Protein AF-A0A955PDB7-F1 (afdb_monomer)

pLDDT: mean 74.62, std 19.42, range [35.19, 98.31]

Secondary structure (DSSP, 8-state):
--EEEEE-GGGS--GGG-SEEEE-S-EETTTTEEHHHHHHHHHHT--STTHHHHHHHHHTT-TT-SEEEEEEEESPPPSS--SSTTTT-TTSTTTTTSPPPPPHHHHH---STTHHHHHHHHHHHHHHHHHHHHHHHHHHHHHHHHHHHS--GGG-HHHHHHHHHSS----HHHHHHHHHHHHHHHHHHHHHHHHHHHHHHHHTTEEEEEEES-SSPPTT-EEEEEEEEEE-SSS-EEEEEEEEE--TT-EEEEEEE--EEE-TT-EEEEEEEEE--TTPPPPPPHHHHTT-SS-TT--SEEEEEEEEETTEEEEEEEEE------SEEEEEESSEEEEETT---EEEEEEEEEESS--SS-EEEEEE-TTS--EEEEE---S-SEEEEEEEEEPPTT--SEEEEEEEEEEETTEEEEEEEEEEEE---PPTT--EEEE--SS-HHHHHHHHTT--EEE--HHHHHHS-GGG-SEEEE-TTHHHH-HHHHHHHHHHHHHHHTT-EEEE----HHHHHS-SS-SSSSS-----

Foldseek 3Di:
DWDKDWDDPVPPDDPVPFLAKAQQLDAPVVVRHTNVVVVLVVLVPDPDPPSVVVSVVVPVPPPPDRIITIHTPDDDDPPDRDPHPCPPVCDDPVNPPPDDDDHPCNVPPPDDPCPVVCVVVVVVVCVVCVVVLVVVLVVLLVVLVVLVPPDVPLPPPDPPVCVPPVDDDDDPVVVVVSVVVSVVVVVVSVVSNQVSQQVNCVSQVKDKDKDWPAQAAAAFDKTKIKIKIFGQHQAKKWWDDKDKAADPQKDKDWPDWDTTIAHHRGMTMTMMIITHHNPDDAADPPVVCVPDPDDNDDFRIKMKIWMDRPPRTHMHIYGHHGGHDHQKAWEKPPQEAEAELPDQDWDKIKIKMFGPDQDPAWKWKWKDFFPDDIDIDTRGRDPDRMDIDIDIHGRDPPDDFAKTKIKIWIDDPNDIHIGIHIYGHDNDDDDPPAEEEEADADDCPVVRNCVNHVHHYDYQDLCCLQPNDPLPHQEYEYDAQSLVRDPSNLVSLVVVLVCVVVPHHYHYDDDDQCSQPVRVVGSDNDPDGDDD

Sequence (532 aa):
ERLFQRRRHHEGVPVEEYDVQVPVGLMEMIRGFSYQEIAGEALLRHRSQGAKGIWQWINARRSQSPYNYFYLTVGDPPLGPFEDLFDGMDNCWWTREGRKPFSHEGLINEHPSNEDKRRTGLSKALQALRPDLNKVEEALVDAMQAVQALPAEVDRPANWMQSATGEVVDSSEARERYQIEVIDRMQALGREEKQIQRLLSQMWGIDARVIPSEKSPFPGQEFEIEIQLTNRGSDPVSVTEYRLELPKGWDTAPRSMEIGEIASLGSARAAFWVQVATDETLTLPETDELYRSSTPWQPNVHAVAYLKKGETPGLAEMEDRLEISPAWEVWISPEETLVPLHSTEQVDLSIETRRHREVDSPSPLEVTLPESDPLDTMIQPSRARRTSTSVDWKIPDSADPGEYHVVAKLESGGRTYEATSTITLADVKVAEGLNVGVVQSYDDTLPKALDRLGVSYSLLNESDVRSGDLSGYDTILIDIRAYLERQDLVESNGRFLKYCSEGGHLVVFYHKTFEWNDQDPPLAPLPLLLSR

Nearest PDB structures (foldseek):
  7sqc-assembly1_T2  TM=3.010E-01  e=1.396E-08  Chlamydomonas reinhardtii
  3zy7-assembly1_B  TM=7.484E-01  e=2.309E-03  Mus musculus
  3mnm-assembly1_A  TM=7.528E-01  e=3.864E-03  Saccharomyces cerevisiae
  4bcx-assembly1_A  TM=7.016E-01  e=2.741E-03  Homo sapiens
  6nps-assembly1_A  TM=2.322E-01  e=9.116E-03  Amphibacillus xylanus NBRC 15112

Structure (mmCIF, N/CA/C/O backbone):
data_AF-A0A955PDB7-F1
#
_entry.id   AF-A0A955PDB7-F1
#
loop_
_atom_site.group_PDB
_atom_site.id
_atom_site.type_symbol
_atom_site.label_atom_id
_atom_site.label_alt_id
_atom_site.label_comp_id
_atom_site.label_asym_id
_atom_site.label_entity_id
_atom_site.label_seq_id
_atom_site.pdbx_PDB_ins_code
_atom_site.Cartn_x
_atom_site.Cartn_y
_atom_site.Cartn_z
_atom_site.occupancy
_atom_site.B_iso_or_equiv
_atom_site.auth_seq_id
_atom_site.auth_comp_id
_atom_site.auth_asym_id
_atom_site.auth_atom_id
_atom_site.pdbx_PDB_model_num
ATOM 1 N N . GLU A 1 1 ? -31.968 -4.228 -34.736 1.00 59.91 1 GLU A N 1
ATOM 2 C CA . GLU A 1 1 ? -30.678 -4.019 -34.046 1.00 59.91 1 GLU A CA 1
ATOM 3 C C . GLU A 1 1 ? -30.772 -4.671 -32.684 1.00 59.91 1 GLU A C 1
ATOM 5 O O . GLU A 1 1 ? -31.848 -4.619 -32.096 1.00 59.91 1 GLU A O 1
ATOM 10 N N . ARG A 1 2 ? -29.704 -5.329 -32.228 1.00 68.12 2 ARG A N 1
ATOM 11 C CA . ARG A 1 2 ? -29.647 -5.875 -30.873 1.00 68.12 2 ARG A CA 1
ATOM 12 C C . ARG A 1 2 ? -28.788 -4.970 -30.009 1.00 68.12 2 ARG A C 1
ATOM 14 O O . ARG A 1 2 ? -27.700 -4.588 -30.436 1.00 68.12 2 ARG A O 1
ATOM 21 N N . LEU A 1 3 ? -29.275 -4.633 -28.822 1.00 67.50 3 LEU A N 1
ATOM 22 C CA . LEU A 1 3 ? -28.495 -3.920 -27.818 1.00 67.50 3 LEU A CA 1
ATOM 23 C C . LEU A 1 3 ? -28.281 -4.847 -26.638 1.00 67.50 3 LEU A C 1
ATOM 25 O O . LEU A 1 3 ? -29.228 -5.417 -26.105 1.00 67.50 3 LEU A O 1
ATOM 29 N N . PHE A 1 4 ? -27.021 -4.972 -26.248 1.00 71.44 4 PHE A N 1
ATOM 30 C CA . PHE A 1 4 ? -26.623 -5.684 -25.050 1.00 71.44 4 PHE A CA 1
ATOM 31 C C . PHE A 1 4 ? -26.133 -4.676 -24.028 1.00 71.44 4 PHE A C 1
ATOM 33 O O . PHE A 1 4 ? -25.375 -3.758 -24.357 1.00 71.44 4 PHE A O 1
ATOM 40 N N . GLN A 1 5 ? -26.537 -4.860 -22.780 1.00 73.81 5 GLN A N 1
ATOM 41 C CA . GLN A 1 5 ? -26.000 -4.093 -21.673 1.00 73.81 5 GLN A CA 1
ATOM 42 C C . GLN A 1 5 ? -25.092 -4.991 -20.836 1.00 73.81 5 GLN A C 1
ATOM 44 O O . GLN A 1 5 ? -25.423 -6.121 -20.487 1.00 73.81 5 GLN A O 1
ATOM 49 N N . ARG A 1 6 ? -23.892 -4.486 -20.550 1.00 65.00 6 ARG A N 1
ATOM 50 C CA . ARG A 1 6 ? -22.900 -5.177 -19.725 1.00 65.00 6 ARG A CA 1
ATOM 51 C C . ARG A 1 6 ? -23.221 -4.962 -18.246 1.00 65.00 6 ARG A C 1
ATOM 53 O O . ARG A 1 6 ? -23.403 -3.815 -17.834 1.00 65.00 6 ARG A O 1
ATOM 60 N N . ARG A 1 7 ? -23.198 -6.029 -17.445 1.00 62.00 7 ARG A N 1
ATOM 61 C CA . ARG A 1 7 ? -23.301 -5.989 -15.972 1.00 62.00 7 ARG A CA 1
ATOM 62 C C . ARG A 1 7 ? -22.059 -6.587 -15.323 1.00 62.00 7 ARG A C 1
ATOM 64 O O . ARG A 1 7 ? -21.291 -7.306 -15.962 1.00 62.00 7 ARG A O 1
ATOM 71 N N . ARG A 1 8 ? -21.822 -6.237 -14.058 1.00 55.09 8 ARG A N 1
ATOM 72 C CA . ARG A 1 8 ? -20.720 -6.791 -13.264 1.00 55.09 8 ARG A CA 1
ATOM 73 C C . ARG A 1 8 ? -21.247 -7.963 -12.436 1.00 55.09 8 ARG A C 1
ATOM 75 O O . ARG A 1 8 ? -22.258 -7.819 -11.765 1.00 55.09 8 ARG A O 1
ATOM 82 N N . HIS A 1 9 ? -20.531 -9.085 -12.439 1.00 49.97 9 HIS A N 1
ATOM 83 C CA . HIS A 1 9 ? -20.916 -10.301 -11.707 1.00 49.97 9 HIS A CA 1
ATOM 84 C C . HIS A 1 9 ? -21.008 -10.115 -10.179 1.00 49.97 9 HIS A C 1
ATOM 86 O O . HIS A 1 9 ? -21.730 -10.833 -9.504 1.00 49.97 9 HIS A O 1
ATOM 92 N N . HIS A 1 10 ? -20.316 -9.123 -9.605 1.00 52.16 10 HIS A N 1
ATOM 93 C CA . HIS A 1 10 ? -20.381 -8.828 -8.164 1.00 52.16 10 HIS A CA 1
ATOM 94 C C . HIS A 1 10 ? -21.648 -8.067 -7.730 1.00 52.16 10 HIS A C 1
ATOM 96 O O . HIS A 1 10 ? -21.706 -7.572 -6.610 1.00 52.16 10 HIS A O 1
ATOM 102 N N . GLU A 1 11 ? -22.657 -7.944 -8.596 1.00 49.00 11 GLU A N 1
ATOM 103 C CA . GLU A 1 11 ? -23.940 -7.301 -8.275 1.00 49.00 11 GLU A CA 1
ATOM 104 C C . GLU A 1 11 ? -24.993 -8.281 -7.712 1.00 49.00 11 GLU A C 1
ATOM 106 O O . GLU A 1 11 ? -26.154 -7.904 -7.580 1.00 49.00 11 GLU A O 1
ATOM 111 N N . GLY A 1 12 ? -24.601 -9.512 -7.345 1.00 51.25 12 GLY A N 1
ATOM 112 C CA . GLY A 1 12 ? -25.467 -10.474 -6.644 1.00 51.25 12 GLY A CA 1
ATOM 113 C C . GLY A 1 12 ? -26.469 -11.221 -7.531 1.00 51.25 12 GLY A C 1
ATOM 114 O O . GLY A 1 12 ? -27.442 -11.762 -7.019 1.00 51.25 12 GLY A O 1
ATOM 115 N N . VAL A 1 13 ? -26.244 -11.242 -8.847 1.00 55.34 13 VAL A N 1
ATOM 116 C CA . VAL A 1 13 ? -27.095 -11.934 -9.826 1.00 55.34 13 VAL A CA 1
ATOM 117 C C . VAL A 1 13 ? -26.472 -13.300 -10.162 1.00 55.34 13 VAL A C 1
ATOM 119 O O . VAL A 1 13 ? -25.281 -13.328 -10.489 1.00 55.34 13 VAL A O 1
ATOM 122 N N . PRO A 1 14 ? -27.223 -14.416 -10.081 1.00 63.62 14 PRO A N 1
ATOM 123 C CA . PRO A 1 14 ? -26.742 -15.739 -10.476 1.00 63.62 14 PRO A CA 1
ATOM 124 C C . PRO A 1 14 ? -26.237 -15.774 -11.924 1.00 63.62 14 PRO A C 1
ATOM 126 O O . PRO A 1 14 ? -26.763 -15.096 -12.807 1.00 63.62 14 PRO A O 1
ATOM 129 N N . VAL A 1 15 ? -25.209 -16.585 -12.179 1.00 59.31 15 VAL A N 1
ATOM 130 C CA . VAL A 1 15 ? -24.541 -16.719 -13.488 1.00 59.31 15 VAL A CA 1
ATOM 131 C C . VAL A 1 15 ? -25.524 -17.119 -14.596 1.00 59.31 15 VAL A C 1
ATOM 133 O O . VAL A 1 15 ? -25.353 -16.738 -15.755 1.00 59.31 15 VAL A O 1
ATOM 136 N N . GLU A 1 16 ? -26.556 -17.873 -14.227 1.00 65.75 16 GLU A N 1
ATOM 137 C CA . GLU A 1 16 ? -27.595 -18.423 -15.093 1.00 65.75 16 GLU A CA 1
ATOM 138 C C . GLU A 1 16 ? -28.585 -17.365 -15.608 1.00 65.75 16 GLU A C 1
ATOM 140 O O . GLU A 1 16 ? -29.335 -17.644 -16.540 1.00 65.75 16 GLU A O 1
ATOM 145 N N . GLU A 1 17 ? -28.592 -16.159 -15.031 1.00 67.31 17 GLU A N 1
ATOM 146 C CA . GLU A 1 17 ? -29.481 -15.061 -15.439 1.00 67.31 17 GLU A CA 1
ATOM 147 C C . GLU A 1 17 ? -28.880 -14.154 -16.531 1.00 67.31 17 GLU A C 1
ATOM 149 O O . GLU A 1 17 ? -29.531 -13.209 -16.982 1.00 67.31 17 GLU A O 1
ATOM 154 N N . TYR A 1 18 ? -27.648 -14.414 -16.979 1.00 75.00 18 TYR A N 1
ATOM 155 C CA . TYR A 1 18 ? -27.013 -13.662 -18.065 1.00 75.00 18 TYR A CA 1
ATOM 156 C C . TYR A 1 18 ? -27.187 -14.354 -19.421 1.00 75.00 18 TYR A C 1
ATOM 158 O O . TYR A 1 18 ? -26.935 -15.549 -19.546 1.00 75.00 18 TYR A O 1
ATOM 166 N N . ASP A 1 19 ? -27.524 -13.579 -20.457 1.00 77.50 19 ASP A N 1
ATOM 167 C CA . ASP A 1 19 ? -27.707 -14.101 -21.816 1.00 77.50 19 ASP A CA 1
ATOM 168 C C . ASP A 1 19 ? -26.384 -14.535 -22.460 1.00 77.50 19 ASP A C 1
ATOM 170 O O . ASP A 1 19 ? -26.353 -15.535 -23.165 1.00 77.50 19 ASP A O 1
ATOM 174 N N . VAL A 1 20 ? -25.286 -13.793 -22.243 1.00 78.44 20 VAL A N 1
ATOM 175 C CA . VAL A 1 20 ? -23.975 -14.087 -22.855 1.00 78.44 20 VAL A CA 1
ATOM 176 C C . VAL A 1 20 ? -22.829 -13.858 -21.875 1.00 78.44 20 VAL A C 1
ATOM 178 O O . VAL A 1 20 ? -22.768 -12.828 -21.194 1.00 78.44 20 VAL A O 1
ATOM 181 N N . GLN A 1 21 ? -21.862 -14.777 -21.875 1.00 75.88 21 GLN A N 1
ATOM 182 C CA . GLN A 1 21 ? -20.621 -14.678 -21.109 1.00 75.88 21 GLN A CA 1
ATOM 183 C C . GLN A 1 21 ? -19.418 -14.640 -22.047 1.00 75.88 21 GLN A C 1
ATOM 185 O O . GLN A 1 21 ? -19.269 -15.485 -22.923 1.00 75.88 21 GLN A O 1
ATOM 190 N N . VAL A 1 22 ? -18.534 -13.661 -21.856 1.00 72.19 22 VAL A N 1
ATOM 191 C CA . VAL A 1 22 ? -17.348 -13.471 -22.698 1.00 72.19 22 VAL A CA 1
ATOM 192 C C . VAL A 1 22 ? -16.089 -13.589 -21.844 1.00 72.19 22 VAL A C 1
ATOM 194 O O . VAL A 1 22 ? -15.867 -12.722 -20.993 1.00 72.19 22 VAL A O 1
ATOM 197 N N . PRO A 1 23 ? -15.237 -14.605 -22.059 1.00 66.62 23 PRO A N 1
ATOM 198 C CA . PRO A 1 23 ? -13.986 -14.755 -21.327 1.00 66.62 23 PRO A CA 1
ATOM 199 C C . PRO A 1 23 ? -12.977 -13.700 -21.780 1.00 66.62 23 PRO A C 1
ATOM 201 O O . PRO A 1 23 ? -12.448 -13.744 -22.889 1.00 66.62 23 PRO A O 1
ATOM 204 N N . VAL A 1 24 ? -12.694 -12.740 -20.906 1.00 63.28 24 VAL A N 1
ATOM 205 C CA . VAL A 1 24 ? -11.766 -11.628 -21.172 1.00 63.28 24 VAL A CA 1
ATOM 206 C C . VAL A 1 24 ? -10.459 -11.736 -20.392 1.00 63.28 24 VAL A C 1
ATOM 208 O O . VAL A 1 24 ? -9.472 -11.108 -20.773 1.00 63.28 24 VAL A O 1
ATOM 211 N N . GLY A 1 25 ? -10.428 -12.572 -19.352 1.00 60.16 25 GLY A N 1
ATOM 212 C CA . GLY A 1 25 ? -9.228 -12.897 -18.581 1.00 60.16 25 GLY A CA 1
ATOM 213 C C . GLY A 1 25 ? -8.333 -13.958 -19.228 1.00 60.16 25 GLY A C 1
ATOM 214 O O . GLY A 1 25 ? -7.270 -14.256 -18.693 1.00 60.16 25 GLY A O 1
ATOM 215 N N . LEU A 1 26 ? -8.732 -14.537 -20.367 1.00 59.88 26 LEU A N 1
ATOM 216 C CA . LEU A 1 26 ? -7.875 -15.464 -21.108 1.00 59.88 26 LEU A CA 1
ATOM 217 C C . LEU A 1 26 ? -6.664 -14.722 -21.682 1.00 59.88 26 LEU A C 1
ATOM 219 O O . LEU A 1 26 ? -6.802 -13.648 -22.272 1.00 59.88 26 LEU A O 1
ATOM 223 N N . MET A 1 27 ? -5.486 -15.320 -21.506 1.00 48.28 27 MET A N 1
ATOM 224 C CA . MET A 1 27 ? -4.209 -14.777 -21.959 1.00 48.28 27 MET A CA 1
ATOM 225 C C . MET A 1 27 ? -3.985 -15.060 -23.446 1.00 48.28 27 MET A C 1
ATOM 227 O O . MET A 1 27 ? -4.061 -16.206 -23.888 1.00 48.28 27 MET A O 1
ATOM 231 N N . GLU A 1 28 ? -3.661 -14.025 -24.215 1.00 51.38 28 GLU A N 1
ATOM 232 C CA . GLU A 1 28 ? -3.147 -14.160 -25.571 1.00 51.38 28 GLU A CA 1
ATOM 233 C C . GLU A 1 28 ? -1.649 -14.476 -25.474 1.00 51.38 28 GLU A C 1
ATOM 235 O O . GLU A 1 28 ? -0.837 -13.656 -25.039 1.00 51.38 28 GLU A O 1
ATOM 240 N N . MET A 1 29 ? -1.282 -15.713 -25.807 1.00 39.81 29 MET A N 1
ATOM 241 C CA . MET A 1 29 ? 0.059 -16.227 -25.524 1.00 39.81 29 MET A CA 1
ATOM 242 C C . MET A 1 29 ? 1.163 -15.614 -26.394 1.00 39.81 29 MET A C 1
ATOM 244 O O . MET A 1 29 ? 2.327 -15.707 -26.013 1.00 39.81 29 MET A O 1
ATOM 248 N N . ILE A 1 30 ? 0.840 -14.998 -27.537 1.00 41.78 30 ILE A N 1
ATOM 249 C CA . ILE A 1 30 ? 1.845 -14.354 -28.397 1.00 41.78 30 ILE A CA 1
ATOM 250 C C . ILE A 1 30 ? 2.290 -13.016 -27.795 1.00 41.78 30 ILE A C 1
ATOM 252 O O . ILE A 1 30 ? 3.469 -12.675 -27.852 1.00 41.78 30 ILE A O 1
ATOM 256 N N . ARG A 1 31 ? 1.363 -12.263 -27.204 1.00 44.75 31 ARG A N 1
ATOM 257 C CA . ARG A 1 31 ? 1.606 -10.952 -26.595 1.00 44.75 31 ARG A CA 1
ATOM 258 C C . ARG A 1 31 ? 1.868 -11.030 -25.093 1.00 44.75 31 ARG A C 1
ATOM 260 O O . ARG A 1 31 ? 2.411 -10.079 -24.550 1.00 44.75 31 ARG A O 1
ATOM 267 N N . GLY A 1 32 ? 1.506 -12.132 -24.435 1.00 47.50 32 GLY A N 1
ATOM 268 C CA . GLY A 1 32 ? 1.657 -12.297 -22.984 1.00 47.50 32 GLY A CA 1
ATOM 269 C C . GLY A 1 32 ? 0.683 -11.443 -22.166 1.00 47.50 32 GLY A C 1
ATOM 270 O O . GLY A 1 32 ? 0.916 -11.225 -20.984 1.00 47.50 32 GLY A O 1
ATOM 271 N N . PHE A 1 33 ? -0.394 -10.970 -22.795 1.00 49.25 33 PHE A N 1
ATOM 272 C CA . PHE A 1 33 ? -1.422 -10.124 -22.194 1.00 49.25 33 PHE A CA 1
ATOM 273 C C . PHE A 1 33 ? -2.785 -10.804 -22.318 1.00 49.25 33 PHE A C 1
ATOM 275 O O . PHE A 1 33 ? -3.078 -11.447 -23.326 1.00 49.25 33 PHE A O 1
ATOM 282 N N . SER A 1 34 ? -3.651 -10.638 -21.328 1.00 61.75 34 SER A N 1
ATOM 283 C CA . SER A 1 34 ? -5.072 -10.972 -21.428 1.00 61.75 34 SER A CA 1
ATOM 284 C C . SER A 1 34 ? -5.771 -10.171 -22.528 1.00 61.75 34 SER A C 1
ATOM 286 O O . SER A 1 34 ? -5.385 -9.043 -22.854 1.00 61.75 34 SER A O 1
ATOM 288 N N . TYR A 1 35 ? -6.850 -10.720 -23.093 1.00 60.78 35 TYR A N 1
ATOM 289 C CA . TYR A 1 35 ? -7.682 -9.978 -24.052 1.00 60.78 35 TYR A CA 1
ATOM 290 C C . TYR A 1 35 ? -8.199 -8.654 -23.467 1.00 60.78 35 TYR A C 1
ATOM 292 O O . TYR A 1 35 ? -8.383 -7.675 -24.194 1.00 60.78 35 TYR A O 1
ATOM 300 N N . GLN A 1 36 ? -8.370 -8.597 -22.147 1.00 62.44 36 GLN A N 1
ATOM 301 C CA . GLN A 1 36 ? -8.711 -7.384 -21.417 1.00 62.44 36 GLN A CA 1
ATOM 302 C C . GLN A 1 36 ? -7.588 -6.336 -21.418 1.00 62.44 36 GLN A C 1
ATOM 304 O O . GLN A 1 36 ? -7.858 -5.160 -21.667 1.00 62.44 36 GLN A O 1
ATOM 309 N N . GLU A 1 37 ? -6.338 -6.737 -21.187 1.00 60.34 37 GLU A N 1
ATOM 310 C CA . GLU A 1 37 ? -5.175 -5.840 -21.249 1.00 60.34 37 GLU A CA 1
ATOM 311 C C . GLU A 1 37 ? -4.950 -5.314 -22.668 1.00 60.34 37 GLU A C 1
ATOM 313 O O . GLU A 1 37 ? -4.735 -4.118 -22.856 1.00 60.34 37 GLU A O 1
ATOM 318 N N . ILE A 1 38 ? -5.125 -6.169 -23.679 1.00 63.81 38 ILE A N 1
ATOM 319 C CA . ILE A 1 38 ? -5.036 -5.786 -25.095 1.00 63.81 38 ILE A CA 1
ATOM 320 C C . ILE A 1 38 ? -6.113 -4.754 -25.463 1.00 63.81 38 ILE A C 1
ATOM 322 O O . ILE A 1 38 ? -5.832 -3.775 -26.159 1.00 63.81 38 ILE A O 1
ATOM 326 N N . ALA A 1 39 ? -7.350 -4.940 -24.992 1.00 62.16 39 ALA A N 1
ATOM 327 C CA . ALA A 1 39 ? -8.423 -3.969 -25.199 1.00 62.16 39 ALA A CA 1
ATOM 328 C C . ALA A 1 39 ? -8.140 -2.639 -24.476 1.00 62.16 39 ALA A C 1
ATOM 330 O O . ALA A 1 39 ? -8.421 -1.568 -25.018 1.00 62.16 39 ALA A O 1
ATOM 331 N N . GLY A 1 40 ? -7.548 -2.697 -23.279 1.00 59.09 40 GLY A N 1
ATOM 332 C CA . GLY A 1 40 ? -7.091 -1.523 -22.537 1.00 59.09 40 GLY A CA 1
ATOM 333 C C . GLY A 1 40 ? -6.015 -0.739 -23.292 1.00 59.09 40 GLY A C 1
ATOM 334 O O . GLY A 1 40 ? -6.147 0.470 -23.462 1.00 59.09 40 GLY A O 1
ATOM 335 N N . GLU A 1 41 ? -5.001 -1.430 -23.806 1.00 58.66 41 GLU A N 1
ATOM 336 C CA . GLU A 1 41 ? -3.954 -0.891 -24.685 1.00 58.66 41 GLU A CA 1
ATOM 337 C C . GLU A 1 41 ? -4.534 -0.201 -25.929 1.00 58.66 41 GLU A C 1
ATOM 339 O O . GLU A 1 41 ? -4.142 0.916 -26.272 1.00 58.66 41 GLU A O 1
ATOM 344 N N . ALA A 1 42 ? -5.512 -0.823 -26.593 1.00 60.12 42 ALA A N 1
ATOM 345 C CA . ALA A 1 42 ? -6.177 -0.225 -27.750 1.00 60.12 42 ALA A CA 1
ATOM 346 C C . ALA A 1 42 ? -6.934 1.064 -27.379 1.00 60.12 42 ALA A C 1
ATOM 348 O O . ALA A 1 42 ? -6.878 2.051 -28.117 1.00 60.12 42 ALA A O 1
ATOM 349 N N . LEU A 1 43 ? -7.591 1.087 -26.213 1.00 55.84 43 LEU A N 1
ATOM 350 C CA . LEU A 1 43 ? -8.286 2.268 -25.695 1.00 55.84 43 LEU A CA 1
ATOM 351 C C . LEU A 1 43 ? -7.311 3.417 -25.382 1.00 55.84 43 LEU A C 1
ATOM 353 O O . LEU A 1 43 ? -7.635 4.580 -25.615 1.00 55.84 43 LEU A O 1
ATOM 357 N N . LEU A 1 44 ? -6.102 3.105 -24.904 1.00 52.28 44 LEU A N 1
ATOM 358 C CA . LEU A 1 44 ? -5.047 4.092 -24.634 1.00 52.28 44 LEU A CA 1
ATOM 359 C C . LEU A 1 44 ? -4.505 4.753 -25.909 1.00 52.28 44 LEU A C 1
ATOM 361 O O . LEU A 1 44 ? -3.993 5.871 -25.858 1.00 52.28 44 LEU A O 1
ATOM 365 N N . ARG A 1 45 ? -4.645 4.090 -27.062 1.00 54.41 45 ARG A N 1
ATOM 366 C CA . ARG A 1 45 ? -4.234 4.617 -28.372 1.00 54.41 45 ARG A CA 1
ATOM 367 C C . ARG A 1 45 ? -5.304 5.501 -29.025 1.00 54.41 45 ARG A C 1
ATOM 369 O O . ARG A 1 45 ? -5.035 6.130 -30.050 1.00 54.41 45 ARG A O 1
ATOM 376 N N . HIS A 1 46 ? -6.501 5.598 -28.437 1.00 50.03 46 HIS A N 1
ATOM 377 C CA . HIS A 1 46 ? -7.561 6.488 -28.910 1.00 50.03 46 HIS A CA 1
ATOM 378 C C . HIS A 1 46 ? -7.250 7.955 -28.562 1.00 50.03 46 HIS A C 1
ATOM 380 O O . HIS A 1 46 ? -7.127 8.324 -27.398 1.00 50.03 46 HIS A O 1
ATOM 386 N N . ARG A 1 47 ? -7.185 8.829 -29.577 1.00 48.16 47 ARG A N 1
ATOM 387 C CA . ARG A 1 47 ? -6.849 10.264 -29.426 1.00 48.16 47 ARG A CA 1
ATOM 388 C C . ARG A 1 47 ? -8.030 11.173 -29.034 1.00 48.16 47 ARG A C 1
ATOM 390 O O . ARG A 1 47 ? -7.921 12.390 -29.150 1.00 48.16 47 ARG A O 1
ATOM 397 N N . SER A 1 48 ? -9.160 10.610 -28.603 1.00 49.25 48 SER A N 1
ATOM 398 C CA . SER A 1 48 ? -10.334 11.396 -28.191 1.00 49.25 48 SER A CA 1
ATOM 399 C C . SER A 1 48 ? -10.257 11.768 -26.705 1.00 49.25 48 SER A C 1
ATOM 401 O O . SER A 1 48 ? -9.805 10.966 -25.883 1.00 49.25 48 SER A O 1
ATOM 403 N N . GLN A 1 49 ? -10.679 12.987 -26.352 1.00 40.22 49 GLN A N 1
ATOM 404 C CA . GLN A 1 49 ? -10.644 13.492 -24.974 1.00 40.22 49 GLN A CA 1
ATOM 405 C C . GLN A 1 49 ? -11.476 12.586 -24.047 1.00 40.22 49 GLN A C 1
ATOM 407 O O . GLN A 1 49 ? -12.639 12.306 -24.322 1.00 40.22 49 GLN A O 1
ATOM 412 N N . GLY A 1 50 ? -10.866 12.109 -22.955 1.00 52.06 50 GLY A N 1
ATOM 413 C CA . GLY A 1 50 ? -11.518 11.282 -21.925 1.00 52.06 50 GLY A CA 1
ATOM 414 C C . GLY A 1 50 ? -11.097 9.805 -21.881 1.00 52.06 50 GLY A C 1
ATOM 415 O O . GLY A 1 50 ? -11.266 9.167 -20.845 1.00 52.06 50 GLY A O 1
ATOM 416 N N . ALA A 1 51 ? -10.467 9.263 -22.932 1.00 53.25 51 ALA A N 1
ATOM 417 C CA . ALA A 1 51 ? -10.080 7.843 -22.974 1.00 53.25 51 ALA A CA 1
ATOM 418 C C . ALA A 1 51 ? -9.044 7.453 -21.894 1.00 53.25 51 ALA A C 1
ATOM 420 O O . ALA A 1 51 ? -9.158 6.393 -21.277 1.00 53.25 51 ALA A O 1
ATOM 421 N N . LYS A 1 52 ? -8.082 8.342 -21.600 1.00 45.62 52 LYS A N 1
ATOM 422 C CA . LYS A 1 52 ? -7.058 8.133 -20.556 1.00 45.62 52 LYS A CA 1
ATOM 423 C C . LYS A 1 52 ? -7.641 8.068 -19.135 1.00 45.62 52 LYS A C 1
ATOM 425 O O . LYS A 1 52 ? -7.223 7.220 -18.356 1.00 45.62 52 LYS A O 1
ATOM 430 N N . GLY A 1 53 ? -8.621 8.919 -18.810 1.00 48.56 53 GLY A N 1
ATOM 431 C CA . GLY A 1 53 ? -9.263 8.940 -17.484 1.00 48.56 53 GLY A CA 1
ATOM 432 C C . GLY A 1 53 ? -10.232 7.773 -17.264 1.00 48.56 53 GLY A C 1
ATOM 433 O O . GLY A 1 53 ? -10.355 7.253 -16.159 1.00 48.56 53 GLY A O 1
ATOM 434 N N . ILE A 1 54 ? -10.866 7.301 -18.341 1.00 53.12 54 ILE A N 1
ATOM 435 C CA . ILE A 1 54 ? -11.738 6.123 -18.314 1.00 53.12 54 ILE A CA 1
ATOM 436 C C . ILE A 1 54 ? -10.929 4.847 -18.026 1.00 53.12 54 ILE A C 1
ATOM 438 O O . ILE A 1 54 ? -11.404 4.004 -17.274 1.00 53.12 54 ILE A O 1
ATOM 442 N N . TRP A 1 55 ? -9.706 4.706 -18.555 1.00 48.47 55 TRP A N 1
ATOM 443 C CA . TRP A 1 55 ? -8.862 3.516 -18.351 1.00 48.47 55 TRP A CA 1
ATOM 444 C C . TRP A 1 55 ? -8.498 3.271 -16.875 1.00 48.47 55 TRP A C 1
ATOM 446 O O . TRP A 1 55 ? -8.652 2.149 -16.392 1.00 48.47 55 TRP A O 1
ATOM 456 N N . GLN A 1 56 ? -8.107 4.317 -16.136 1.00 47.22 56 GLN A N 1
ATOM 457 C CA . GLN A 1 56 ? -7.768 4.222 -14.706 1.00 47.22 56 GLN A CA 1
ATOM 458 C C . GLN A 1 56 ? -8.981 3.792 -13.863 1.00 47.22 56 GLN A C 1
ATOM 460 O O . GLN A 1 56 ? -8.888 2.874 -13.052 1.00 47.22 56 GLN A O 1
ATOM 465 N N . TRP A 1 57 ? -10.160 4.365 -14.134 1.00 45.59 57 TRP A N 1
ATOM 466 C CA . TRP A 1 57 ? -11.410 3.991 -13.457 1.00 45.59 57 TRP A CA 1
ATOM 467 C C . TRP A 1 57 ? -11.895 2.579 -13.825 1.00 45.59 57 TRP A C 1
ATOM 469 O O . TRP A 1 57 ? -12.544 1.887 -13.039 1.00 45.59 57 TRP A O 1
ATOM 479 N N . ILE A 1 58 ? -11.585 2.145 -15.046 1.00 50.12 58 ILE A N 1
ATOM 480 C CA . ILE A 1 58 ? -11.927 0.830 -15.571 1.00 50.12 58 ILE A CA 1
ATOM 481 C C . ILE A 1 58 ? -11.051 -0.263 -14.953 1.00 50.12 58 ILE A C 1
ATOM 483 O O . ILE A 1 58 ? -11.606 -1.279 -14.550 1.00 50.12 58 ILE A O 1
ATOM 487 N N . ASN A 1 59 ? -9.735 -0.092 -14.846 1.00 47.16 59 ASN A N 1
ATOM 488 C CA . ASN A 1 59 ? -8.849 -1.178 -14.415 1.00 47.16 59 ASN A CA 1
ATOM 489 C C . ASN A 1 59 ? -8.709 -1.310 -12.892 1.00 47.16 59 ASN A C 1
ATOM 491 O O . ASN A 1 59 ? -8.629 -2.441 -12.415 1.00 47.16 59 ASN A O 1
ATOM 495 N N . ALA A 1 60 ? -8.822 -0.221 -12.122 1.00 45.38 60 ALA A N 1
ATOM 496 C CA . ALA A 1 60 ? -8.687 -0.247 -10.656 1.00 45.38 60 ALA A CA 1
ATOM 497 C C . ALA A 1 60 ? -9.732 -1.128 -9.929 1.00 45.38 60 ALA A C 1
ATOM 499 O O . ALA A 1 60 ? -9.556 -1.489 -8.772 1.00 45.38 60 ALA A O 1
ATOM 500 N N . ARG A 1 61 ? -10.841 -1.506 -10.591 1.00 43.12 61 ARG A N 1
ATOM 501 C CA . ARG A 1 61 ? -11.928 -2.316 -9.993 1.00 43.12 61 ARG A CA 1
ATOM 502 C C . ARG A 1 61 ? -12.303 -3.577 -10.785 1.00 43.12 61 ARG A C 1
ATOM 504 O O . ARG A 1 61 ? -13.344 -4.172 -10.515 1.00 43.12 61 ARG A O 1
ATOM 511 N N . ARG A 1 62 ? -11.521 -3.976 -11.799 1.00 48.53 62 ARG A N 1
ATOM 512 C CA . ARG A 1 62 ? -11.893 -5.055 -12.752 1.00 48.53 62 ARG A CA 1
ATOM 513 C C . ARG A 1 62 ? -11.006 -6.304 -12.719 1.00 48.53 62 ARG A C 1
ATOM 515 O O . ARG A 1 62 ? -11.190 -7.179 -13.557 1.00 48.53 62 ARG A O 1
ATOM 522 N N . SER A 1 63 ? -10.113 -6.411 -11.736 1.00 44.19 63 SER A N 1
ATOM 523 C CA . SER A 1 63 ? -9.200 -7.553 -11.544 1.00 44.19 63 SER A CA 1
ATOM 524 C C . SER A 1 63 ? -9.876 -8.837 -11.010 1.00 44.19 63 SER A C 1
ATOM 526 O O . SER A 1 63 ? -9.265 -9.896 -10.983 1.00 44.19 63 SER A O 1
ATOM 528 N N . GLN A 1 64 ? -11.149 -8.801 -10.600 1.00 49.69 64 GLN A N 1
ATOM 529 C CA . GLN A 1 64 ? -11.737 -9.927 -9.853 1.00 49.69 64 GLN A CA 1
ATOM 530 C C . GLN A 1 64 ? -12.533 -10.953 -10.681 1.00 49.69 64 GLN A C 1
ATOM 532 O O . GLN A 1 64 ? -12.876 -11.998 -10.138 1.00 49.69 64 GLN A O 1
ATOM 537 N N . SER A 1 65 ? -12.842 -10.716 -11.966 1.00 56.47 65 SER A N 1
ATOM 538 C CA . SER A 1 65 ? -13.608 -11.690 -12.768 1.00 56.47 65 SER A CA 1
ATOM 539 C C . SER A 1 65 ? -13.009 -11.910 -14.163 1.00 56.47 65 SER A C 1
ATOM 541 O O . SER A 1 65 ? -12.868 -10.941 -14.908 1.00 56.47 65 SER A O 1
ATOM 543 N N . PRO A 1 66 ? -12.700 -13.164 -14.556 1.00 62.47 66 PRO A N 1
ATOM 544 C CA . PRO A 1 66 ? -12.153 -13.483 -15.878 1.00 62.47 66 PRO A CA 1
ATOM 545 C C . PRO A 1 66 ? -13.186 -13.401 -17.019 1.00 62.47 66 PRO A C 1
ATOM 547 O O . PRO A 1 66 ? -12.832 -13.642 -18.175 1.00 62.47 66 PRO A O 1
ATOM 550 N N . TYR A 1 67 ? -14.439 -13.034 -16.728 1.00 67.31 67 TYR A N 1
ATOM 551 C CA . TYR A 1 67 ? -15.542 -12.969 -17.687 1.00 67.31 67 TYR A CA 1
ATOM 552 C C . TYR A 1 67 ? -16.261 -11.613 -17.653 1.00 67.31 67 TYR A C 1
ATOM 554 O O . TYR A 1 67 ? -16.382 -10.965 -16.612 1.00 67.31 67 TYR A O 1
ATOM 562 N N . ASN A 1 68 ? -16.789 -11.202 -18.805 1.00 70.69 68 ASN A N 1
ATOM 563 C CA . ASN A 1 68 ? -17.794 -10.151 -18.924 1.00 70.69 68 ASN A CA 1
ATOM 564 C C . ASN A 1 68 ? -19.166 -10.769 -19.183 1.00 70.69 68 ASN A C 1
ATOM 566 O O . ASN A 1 68 ? -19.285 -11.648 -20.029 1.00 70.69 68 ASN A O 1
ATOM 570 N N . TYR A 1 69 ? -20.188 -10.246 -18.511 1.00 76.44 69 TYR A N 1
ATOM 571 C CA . TYR A 1 69 ? -21.554 -10.757 -18.573 1.00 76.44 69 TYR A CA 1
ATOM 572 C C . TYR A 1 69 ? -22.475 -9.726 -19.225 1.00 76.44 69 TYR A C 1
ATOM 574 O O . TYR A 1 69 ? -22.388 -8.523 -18.934 1.00 76.44 69 TYR A O 1
ATOM 582 N N . PHE A 1 70 ? -23.342 -10.188 -20.120 1.00 77.31 70 PHE A N 1
ATOM 583 C CA . PHE A 1 70 ? -24.225 -9.346 -20.919 1.00 77.31 70 PHE A CA 1
ATOM 584 C C . PHE A 1 70 ? -25.655 -9.868 -20.889 1.00 77.31 70 PHE A C 1
ATOM 586 O O . PHE A 1 70 ? -25.879 -11.075 -20.882 1.00 77.31 70 PHE A O 1
ATOM 593 N N . TYR A 1 71 ? -26.602 -8.933 -20.927 1.00 79.62 71 TYR A N 1
ATOM 594 C CA . TYR A 1 71 ? -28.016 -9.210 -21.154 1.00 79.62 71 TYR A CA 1
ATOM 595 C C . TYR A 1 71 ? -28.512 -8.430 -22.365 1.00 79.62 71 TYR A C 1
ATOM 597 O O . TYR A 1 71 ? -28.085 -7.294 -22.610 1.00 79.62 71 TYR A O 1
ATOM 605 N N . LEU A 1 72 ? -29.397 -9.046 -23.134 1.00 77.12 72 LEU A N 1
ATOM 606 C CA . LEU A 1 72 ? -30.062 -8.443 -24.271 1.00 77.12 72 LEU A CA 1
ATOM 607 C C . LEU A 1 72 ? -31.126 -7.472 -23.752 1.00 77.12 72 LEU A C 1
ATOM 609 O O . LEU A 1 72 ? -32.109 -7.864 -23.131 1.00 77.12 72 LEU A O 1
ATOM 613 N N . THR A 1 73 ? -30.939 -6.179 -24.003 1.00 77.25 73 THR A N 1
ATOM 614 C CA . THR A 1 73 ? -31.907 -5.141 -23.621 1.00 77.25 73 THR A CA 1
ATOM 615 C C . THR A 1 73 ? -32.888 -4.814 -24.730 1.00 77.25 73 THR A C 1
ATOM 617 O O . THR A 1 73 ? -34.007 -4.388 -24.452 1.00 77.25 73 THR A O 1
ATOM 620 N N . VAL A 1 74 ? -32.475 -4.980 -25.987 1.00 75.69 74 VAL A N 1
ATOM 621 C CA . VAL A 1 74 ? -33.300 -4.684 -27.162 1.00 75.69 74 VAL A CA 1
ATOM 622 C C . VAL A 1 74 ? -33.022 -5.712 -28.250 1.00 75.69 74 VAL A C 1
ATOM 624 O O . VAL A 1 74 ? -31.861 -5.970 -28.559 1.00 75.69 74 VAL A O 1
ATOM 627 N N . GLY A 1 75 ? -34.084 -6.221 -28.877 1.00 73.31 75 GLY A N 1
ATOM 628 C CA . GLY A 1 75 ? -34.048 -7.159 -30.002 1.00 73.31 75 GLY A CA 1
ATOM 629 C C . GLY A 1 75 ? -34.509 -8.566 -29.619 1.00 73.31 75 GLY A C 1
ATOM 630 O O . GLY A 1 75 ? -34.629 -8.882 -28.441 1.00 73.31 75 GLY A O 1
ATOM 631 N N . ASP A 1 76 ? -34.778 -9.403 -30.622 1.00 71.69 76 ASP A N 1
ATOM 632 C CA . ASP A 1 76 ? -35.228 -10.780 -30.395 1.00 71.69 76 ASP A CA 1
ATOM 633 C C . ASP A 1 76 ? -34.027 -11.712 -30.185 1.00 71.69 76 ASP A C 1
ATOM 635 O O . ASP A 1 76 ? -33.066 -11.612 -30.962 1.00 71.69 76 ASP A O 1
ATOM 639 N N . PRO A 1 77 ? -34.049 -12.624 -29.196 1.00 66.00 77 PRO A N 1
ATOM 640 C CA . PRO A 1 77 ? -33.008 -13.634 -29.020 1.00 66.00 77 PRO A CA 1
ATOM 641 C C . PRO A 1 77 ? -32.963 -14.605 -30.219 1.00 66.00 77 PRO A C 1
ATOM 643 O O . PRO A 1 77 ? -33.935 -14.711 -30.973 1.00 66.00 77 PRO A O 1
ATOM 646 N N . PRO A 1 78 ? -31.828 -15.282 -30.472 1.00 66.56 78 PRO A N 1
ATOM 647 C CA . PRO A 1 78 ? -31.735 -16.288 -31.523 1.00 66.56 78 PRO A CA 1
ATOM 648 C C . PRO A 1 78 ? -32.666 -17.479 -31.235 1.00 66.56 78 PRO A C 1
ATOM 650 O O . PRO A 1 78 ? -33.179 -17.653 -30.131 1.00 66.56 78 PRO A O 1
ATOM 653 N N . LEU A 1 79 ? -32.898 -18.319 -32.248 1.00 62.00 79 LEU A N 1
ATOM 654 C CA . LEU A 1 79 ? -33.623 -19.585 -32.093 1.00 62.00 79 LEU A CA 1
ATOM 655 C C . LEU A 1 79 ? -32.722 -20.609 -31.372 1.00 62.00 79 LEU A C 1
ATOM 657 O O . LEU A 1 79 ? -32.231 -21.547 -31.992 1.00 62.00 79 LEU A O 1
ATOM 661 N N . GLY A 1 80 ? -32.463 -20.394 -30.081 1.00 66.56 80 GLY A N 1
ATOM 662 C CA . GLY A 1 80 ? -31.567 -21.203 -29.247 1.00 66.56 80 GLY A CA 1
ATOM 663 C C . GLY A 1 80 ? -30.897 -20.380 -28.135 1.00 66.56 80 GLY A C 1
ATOM 664 O O . GLY A 1 80 ? -31.051 -19.158 -28.121 1.00 66.56 80 GLY A O 1
ATOM 665 N N . PRO A 1 81 ? -30.180 -21.024 -27.191 1.00 62.75 81 PRO A N 1
ATOM 666 C CA . PRO A 1 81 ? -29.320 -20.307 -26.251 1.00 62.75 81 PRO A CA 1
ATOM 667 C C . PRO A 1 81 ? -28.214 -19.567 -27.015 1.00 62.75 81 PRO A C 1
ATOM 669 O O . PRO A 1 81 ? -27.795 -20.019 -28.080 1.00 62.75 81 PRO A O 1
ATOM 672 N N . PHE A 1 82 ? -27.745 -18.443 -26.479 1.00 68.38 82 PHE A N 1
ATOM 673 C CA . PHE A 1 82 ? -26.561 -17.784 -27.021 1.00 68.38 82 PHE A CA 1
ATOM 674 C C . PHE A 1 82 ? -25.302 -18.607 -26.699 1.00 68.38 82 PHE A C 1
ATOM 676 O O . PHE A 1 82 ? -25.072 -18.987 -25.552 1.00 68.38 82 PHE A O 1
ATOM 683 N N . GLU A 1 83 ? -24.475 -18.843 -27.707 1.00 67.81 83 GLU A N 1
ATOM 684 C CA . GLU A 1 83 ? -23.081 -19.276 -27.625 1.00 67.81 83 GLU A CA 1
ATOM 685 C C . GLU A 1 83 ? -22.132 -18.061 -27.540 1.00 67.81 83 GLU A C 1
ATOM 687 O O . GLU A 1 83 ? -21.172 -18.089 -26.769 1.00 67.81 83 GLU A O 1
ATOM 692 N N . ASP A 1 84 ? -22.407 -16.968 -28.272 1.00 67.19 84 ASP A N 1
ATOM 693 C CA . ASP A 1 84 ? -21.667 -15.700 -28.197 1.00 67.19 84 ASP A CA 1
ATOM 694 C C . ASP A 1 84 ? -22.511 -14.428 -28.487 1.00 67.19 84 ASP A C 1
ATOM 696 O O . ASP A 1 84 ? -23.712 -14.467 -28.757 1.00 67.19 84 ASP A O 1
ATOM 700 N N . LEU A 1 85 ? -21.880 -13.245 -28.389 1.00 67.94 85 LEU A N 1
ATOM 701 C CA . LEU A 1 85 ? -22.517 -11.923 -28.577 1.00 67.94 85 LEU A CA 1
ATOM 702 C C . LEU A 1 85 ? -23.072 -11.688 -29.994 1.00 67.94 85 LEU A C 1
ATOM 704 O O . LEU A 1 85 ? -23.866 -10.766 -30.203 1.00 67.94 85 LEU A O 1
ATOM 708 N N . PHE A 1 86 ? -22.608 -12.456 -30.973 1.00 69.31 86 PHE A N 1
ATOM 709 C CA . PHE A 1 86 ? -22.842 -12.279 -32.400 1.00 69.31 86 PHE A CA 1
ATOM 710 C C . PHE A 1 86 ? -23.765 -13.346 -32.998 1.00 69.31 86 PHE A C 1
ATOM 712 O O . PHE A 1 86 ? -24.057 -13.281 -34.196 1.00 69.31 86 PHE A O 1
ATOM 719 N N . ASP A 1 87 ? -24.274 -14.284 -32.201 1.00 66.19 87 ASP A N 1
ATOM 720 C CA . ASP A 1 87 ? -25.142 -15.347 -32.703 1.00 66.19 87 ASP A CA 1
ATOM 721 C C . ASP A 1 87 ? -26.377 -14.831 -33.431 1.00 66.19 87 ASP A C 1
ATOM 723 O O . ASP A 1 87 ? -27.133 -13.995 -32.933 1.00 66.19 87 ASP A O 1
ATOM 727 N N . GLY A 1 88 ? -26.615 -15.354 -34.633 1.00 64.38 88 GLY A N 1
ATOM 728 C CA . GLY A 1 88 ? -27.721 -14.935 -35.496 1.00 64.38 88 GLY A CA 1
ATOM 729 C C . GLY A 1 88 ? -27.556 -13.543 -36.124 1.00 64.38 88 GLY A C 1
ATOM 730 O O . GLY A 1 88 ? -28.522 -13.012 -36.675 1.00 64.38 88 GLY A O 1
ATOM 731 N N . MET A 1 89 ? -26.369 -12.920 -36.056 1.00 65.44 89 MET A N 1
ATOM 732 C CA . MET A 1 89 ? -26.059 -11.681 -36.785 1.00 65.44 89 MET A CA 1
ATOM 733 C C . MET A 1 89 ? -25.531 -11.966 -38.205 1.00 65.44 89 MET A C 1
ATOM 735 O O . MET A 1 89 ? -24.342 -11.837 -38.502 1.00 65.44 89 MET A O 1
ATOM 739 N N . ASP A 1 90 ? -26.436 -12.295 -39.129 1.00 55.88 90 ASP A N 1
ATOM 740 C CA . ASP A 1 90 ? -26.073 -12.758 -40.482 1.00 55.88 90 ASP A CA 1
ATOM 741 C C . ASP A 1 90 ? -25.709 -11.643 -41.491 1.00 55.88 90 ASP A C 1
ATOM 743 O O . ASP A 1 90 ? -25.305 -11.931 -42.614 1.00 55.88 90 ASP A O 1
ATOM 747 N N . ASN A 1 91 ? -25.813 -10.360 -41.112 1.00 55.75 91 ASN A N 1
ATOM 748 C CA . ASN A 1 91 ? -25.667 -9.211 -42.029 1.00 55.75 91 ASN A CA 1
ATOM 749 C C . ASN A 1 91 ? -24.677 -8.130 -41.553 1.00 55.75 91 ASN A C 1
ATOM 751 O O . ASN A 1 91 ? -24.793 -6.957 -41.918 1.00 55.75 91 ASN A O 1
ATOM 755 N N . CYS A 1 92 ? -23.691 -8.499 -40.740 1.00 56.03 92 CYS A N 1
ATOM 756 C CA . CYS A 1 92 ? -22.632 -7.585 -40.327 1.00 56.03 92 CYS A CA 1
ATOM 757 C C . CYS A 1 92 ? -21.548 -7.466 -41.408 1.00 56.03 92 CYS A C 1
ATOM 759 O O . CYS A 1 92 ? -21.324 -8.364 -42.219 1.00 56.03 92 CYS A O 1
ATOM 761 N N . TRP A 1 93 ? -20.828 -6.342 -41.430 1.00 52.19 93 TRP A N 1
ATOM 762 C CA . TRP A 1 93 ? -19.797 -6.105 -42.448 1.00 52.19 93 TRP A CA 1
ATOM 763 C C . TRP A 1 93 ? -18.659 -7.144 -42.415 1.00 52.19 93 TRP A C 1
ATOM 765 O O . TRP A 1 93 ? -18.020 -7.354 -43.442 1.00 52.19 93 TRP A O 1
ATOM 775 N N . TRP A 1 94 ? -18.452 -7.825 -41.279 1.00 51.78 94 TRP A N 1
ATOM 776 C CA . TRP A 1 94 ? -17.474 -8.909 -41.100 1.00 51.78 94 TRP A CA 1
ATOM 777 C C . TRP A 1 94 ? -17.992 -10.320 -41.447 1.00 51.78 94 TRP A C 1
ATOM 779 O O . TRP A 1 94 ? -17.179 -11.234 -41.555 1.00 51.78 94 TRP A O 1
ATOM 789 N N . THR A 1 95 ? -19.301 -10.510 -41.658 1.00 52.00 95 THR A N 1
ATOM 790 C CA . THR A 1 95 ? -19.911 -11.773 -42.143 1.00 52.00 95 THR A CA 1
ATOM 791 C C . THR A 1 95 ? -20.322 -11.708 -43.620 1.00 52.00 95 THR A C 1
ATOM 793 O O . THR A 1 95 ? -20.693 -12.715 -44.231 1.00 52.00 95 THR A O 1
ATOM 796 N N . ARG A 1 96 ? -20.192 -10.528 -44.238 1.00 44.12 96 ARG A N 1
ATOM 797 C CA . ARG A 1 96 ? -20.402 -10.312 -45.672 1.00 44.12 96 ARG A CA 1
ATOM 798 C C . ARG A 1 96 ? -19.464 -11.233 -46.476 1.00 44.12 96 ARG A C 1
ATOM 800 O O . ARG A 1 96 ? -18.280 -11.325 -46.173 1.00 44.12 96 ARG A O 1
ATOM 807 N N . GLU A 1 97 ? -20.005 -11.903 -47.499 1.00 49.94 97 GLU A N 1
ATOM 808 C CA . GLU A 1 97 ? -19.315 -12.883 -48.375 1.00 49.94 97 GLU A CA 1
ATOM 809 C C . GLU A 1 97 ? -19.126 -14.316 -47.828 1.00 49.94 97 GLU A C 1
ATOM 811 O O . GLU A 1 97 ? -18.252 -15.047 -48.290 1.00 49.94 97 GLU A O 1
ATOM 816 N N . GLY A 1 98 ? -19.964 -14.775 -46.893 1.00 48.81 98 GLY A N 1
ATOM 817 C CA . GLY A 1 98 ? -20.022 -16.204 -46.535 1.00 48.81 98 GLY A CA 1
ATOM 818 C C . GLY A 1 98 ? -18.853 -16.699 -45.677 1.00 48.81 98 GLY A C 1
ATOM 819 O O . GLY A 1 98 ? -18.604 -17.904 -45.598 1.00 48.81 98 GLY A O 1
ATOM 820 N N . ARG A 1 99 ? -18.136 -15.783 -45.017 1.00 49.78 99 ARG A N 1
ATOM 821 C CA . ARG A 1 99 ? -17.127 -16.122 -44.008 1.00 49.78 99 ARG A CA 1
ATOM 822 C C . ARG A 1 99 ? -17.834 -16.476 -42.700 1.00 49.78 99 ARG A C 1
ATOM 824 O O . ARG A 1 99 ? -18.606 -15.671 -42.186 1.00 49.78 99 ARG A O 1
ATOM 831 N N . LYS A 1 100 ? -17.583 -17.678 -42.168 1.00 47.03 100 LYS A N 1
ATOM 832 C CA . LYS A 1 100 ? -18.066 -18.066 -40.834 1.00 47.03 100 LYS A CA 1
ATOM 833 C C . LYS A 1 100 ? -17.239 -17.361 -39.744 1.00 47.03 100 LYS A C 1
ATOM 835 O O . LYS A 1 100 ? -16.034 -17.195 -39.949 1.00 47.03 100 LYS A O 1
ATOM 840 N N . PRO A 1 101 ? -17.844 -16.977 -38.605 1.00 47.28 101 PRO A N 1
ATOM 841 C CA . PRO A 1 101 ? -17.105 -16.508 -37.434 1.00 47.28 101 PRO A CA 1
ATOM 842 C C . PRO A 1 101 ? -16.107 -17.569 -36.947 1.00 47.28 101 PRO A C 1
ATOM 844 O O . PRO A 1 101 ? -16.342 -18.769 -37.102 1.00 47.28 101 PRO A O 1
ATOM 847 N N . PHE A 1 102 ? -14.993 -17.136 -36.355 1.00 48.34 102 PHE A N 1
ATOM 848 C CA . PHE A 1 102 ? -14.102 -18.042 -35.628 1.00 48.34 102 PHE A CA 1
ATOM 849 C C . PHE A 1 102 ? -14.796 -18.469 -34.329 1.00 48.34 102 PHE A C 1
ATOM 851 O O . PHE A 1 102 ? -15.107 -17.608 -33.511 1.00 48.34 102 PHE A O 1
ATOM 858 N N . SER A 1 103 ? -15.037 -19.769 -34.133 1.00 46.28 103 SER A N 1
ATOM 859 C CA . SER A 1 103 ? -15.612 -20.264 -32.880 1.00 46.28 103 SER A CA 1
ATOM 860 C C . SER A 1 103 ? -14.573 -20.262 -31.756 1.00 46.28 103 SER A C 1
ATOM 862 O O . SER A 1 103 ? -13.391 -20.550 -31.970 1.00 46.28 103 SER A O 1
ATOM 864 N N . HIS A 1 104 ? -15.029 -19.968 -30.539 1.00 38.00 104 HIS A N 1
ATOM 865 C CA . HIS A 1 104 ? -14.221 -19.979 -29.317 1.00 38.00 104 HIS A CA 1
ATOM 866 C C . HIS A 1 104 ? -13.531 -21.340 -29.079 1.00 38.00 104 HIS A C 1
ATOM 868 O O . HIS A 1 104 ? -12.354 -21.404 -28.725 1.00 38.00 104 HIS A O 1
ATOM 874 N N . GLU A 1 105 ? -14.222 -22.439 -29.393 1.00 37.53 105 GLU A N 1
ATOM 875 C CA . GLU A 1 105 ? -13.701 -23.812 -29.322 1.00 37.53 105 GLU A CA 1
ATOM 876 C C . GLU A 1 105 ? -12.552 -24.100 -30.304 1.00 37.53 105 GLU A C 1
ATOM 878 O O . GLU A 1 105 ? -11.679 -24.923 -30.016 1.00 37.53 105 GLU A O 1
ATOM 883 N N . GLY A 1 106 ? -12.512 -23.406 -31.447 1.00 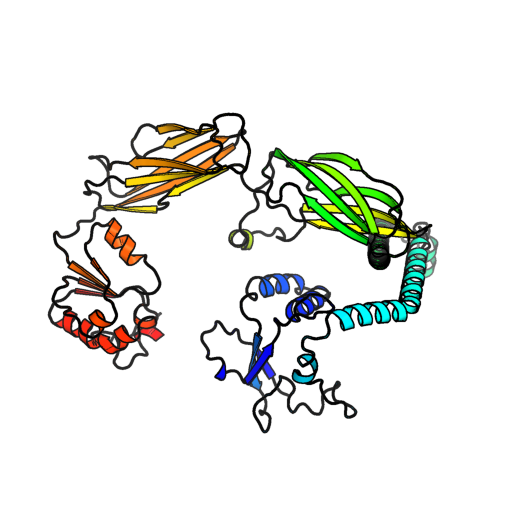44.56 106 GLY A N 1
ATOM 884 C CA . GLY A 1 106 ? -11.424 -23.517 -32.422 1.00 44.56 106 GLY A CA 1
ATOM 885 C C . GLY A 1 106 ? -10.117 -22.873 -31.950 1.00 44.56 106 GLY A C 1
ATOM 886 O O . GLY A 1 106 ? -9.051 -23.225 -32.447 1.00 44.56 106 GLY A O 1
ATOM 887 N N . LEU A 1 107 ? -10.191 -21.963 -30.973 1.00 39.81 107 LEU A N 1
ATOM 888 C CA . LEU A 1 107 ? -9.040 -21.265 -30.391 1.00 39.81 107 LEU A CA 1
ATOM 889 C C . LEU A 1 107 ? -8.450 -21.992 -29.169 1.00 39.81 107 LEU A C 1
ATOM 891 O O . LEU A 1 107 ? -7.281 -21.786 -28.852 1.00 39.81 107 LEU A O 1
ATOM 895 N N . ILE A 1 108 ? -9.233 -22.840 -28.488 1.00 37.91 108 ILE A N 1
ATOM 896 C CA . ILE A 1 108 ? -8.864 -23.453 -27.196 1.00 37.91 108 ILE A CA 1
ATOM 897 C C . ILE A 1 108 ? -8.295 -24.874 -27.336 1.00 37.91 108 ILE A C 1
ATOM 899 O O . ILE A 1 108 ? -7.436 -25.273 -26.551 1.00 37.91 108 ILE A O 1
ATOM 903 N N . ASN A 1 109 ? -8.707 -25.645 -28.347 1.00 39.44 109 ASN A N 1
ATOM 904 C CA . ASN A 1 109 ? -8.398 -27.081 -28.435 1.00 39.44 109 ASN A CA 1
ATOM 905 C C . ASN A 1 109 ? -6.937 -27.456 -28.800 1.00 39.44 109 ASN A C 1
ATOM 907 O O . ASN A 1 109 ? -6.633 -28.635 -28.982 1.00 39.44 109 ASN A O 1
ATOM 911 N N . GLU A 1 110 ? -5.989 -26.514 -28.835 1.00 36.72 110 GLU A N 1
ATOM 912 C CA . GLU A 1 110 ? -4.552 -26.805 -29.012 1.00 36.72 110 GLU A CA 1
ATOM 913 C C . GLU A 1 110 ? -3.793 -26.985 -27.671 1.00 36.72 110 GLU A C 1
ATOM 915 O O . GLU A 1 110 ? -2.838 -26.273 -27.329 1.00 36.72 110 GLU A O 1
ATOM 920 N N . HIS A 1 111 ? -4.202 -27.999 -26.906 1.00 36.59 111 HIS A N 1
ATOM 921 C CA . HIS A 1 111 ? -3.514 -28.508 -25.708 1.00 36.59 111 HIS A CA 1
ATOM 922 C C . HIS A 1 111 ? -2.301 -29.425 -26.078 1.00 36.59 111 HIS A C 1
ATOM 924 O O . HIS A 1 111 ? -2.012 -29.672 -27.247 1.00 36.59 111 HIS A O 1
ATOM 930 N N . PRO A 1 112 ? -1.508 -29.958 -25.130 1.00 36.38 112 PRO A N 1
ATOM 931 C CA . PRO A 1 112 ? -0.313 -29.383 -24.510 1.00 36.38 112 PRO A CA 1
ATOM 932 C C . PRO A 1 112 ? 0.997 -30.076 -24.966 1.00 36.38 112 PRO A C 1
ATOM 934 O O . PRO A 1 112 ? 2.070 -29.772 -24.461 1.00 36.38 112 PRO A O 1
ATOM 937 N N . SER A 1 113 ? 0.965 -30.975 -25.960 1.00 41.03 113 SER A N 1
ATOM 938 C CA . SER A 1 113 ? 2.142 -31.737 -26.445 1.00 41.03 113 SER A CA 1
ATOM 939 C C . SER A 1 113 ? 3.066 -30.938 -27.378 1.00 41.03 113 SER A C 1
ATOM 941 O O . SER A 1 113 ? 3.764 -31.493 -28.230 1.00 41.03 113 SER A O 1
ATOM 943 N N . ASN A 1 114 ? 2.971 -29.616 -27.310 1.00 41.53 114 ASN A N 1
ATOM 944 C CA . ASN A 1 114 ? 3.350 -28.722 -28.389 1.00 41.53 114 ASN A CA 1
ATOM 945 C C . ASN A 1 114 ? 4.365 -27.677 -27.924 1.00 41.53 114 ASN A C 1
ATOM 947 O O . ASN A 1 114 ? 4.661 -26.788 -28.692 1.00 41.53 114 ASN A O 1
ATOM 951 N N . GLU A 1 115 ? 4.899 -27.729 -26.706 1.00 35.59 115 GLU A N 1
ATOM 952 C CA . GLU A 1 115 ? 5.839 -26.704 -26.225 1.00 35.59 115 GLU A CA 1
ATOM 953 C C . GLU A 1 115 ? 7.186 -26.767 -26.974 1.00 35.59 115 GLU A C 1
ATOM 955 O O . GLU A 1 115 ? 7.655 -25.761 -27.508 1.00 35.59 115 GLU A O 1
ATOM 960 N N . ASP A 1 116 ? 7.725 -27.970 -27.188 1.00 36.69 116 ASP A N 1
ATOM 961 C CA . ASP A 1 116 ? 8.943 -28.179 -27.987 1.00 36.69 116 ASP A CA 1
ATOM 962 C C . ASP A 1 116 ? 8.710 -27.992 -29.495 1.00 36.69 116 ASP A C 1
ATOM 964 O O . ASP A 1 116 ? 9.554 -27.444 -30.211 1.00 36.69 116 ASP A O 1
ATOM 968 N N . LYS A 1 117 ? 7.531 -28.375 -30.002 1.00 36.88 117 LYS A N 1
ATOM 969 C CA . LYS A 1 117 ? 7.132 -28.138 -31.401 1.00 36.88 117 LYS A CA 1
ATOM 970 C C . LYS A 1 117 ? 6.786 -26.671 -31.671 1.00 36.88 117 LYS A C 1
ATOM 972 O O . LYS A 1 117 ? 7.079 -26.201 -32.764 1.00 36.88 117 LYS A O 1
ATOM 977 N N . ARG A 1 118 ? 6.250 -25.933 -30.692 1.00 37.25 118 ARG A N 1
ATOM 978 C CA . ARG A 1 118 ? 6.014 -24.479 -30.736 1.00 37.25 118 ARG A CA 1
ATOM 979 C C . ARG A 1 118 ? 7.328 -23.719 -30.642 1.00 37.25 118 ARG A C 1
ATOM 981 O O . ARG A 1 118 ? 7.512 -22.819 -31.439 1.00 37.25 118 ARG A O 1
ATOM 988 N N . ARG A 1 119 ? 8.289 -24.113 -29.796 1.00 35.28 119 ARG A N 1
ATOM 989 C CA . ARG A 1 119 ? 9.652 -23.536 -29.810 1.00 35.28 119 ARG A CA 1
ATOM 990 C C . ARG A 1 119 ? 10.347 -23.743 -31.156 1.00 35.28 119 ARG A C 1
ATOM 992 O O . ARG A 1 119 ? 10.901 -22.804 -31.723 1.00 35.28 119 ARG A O 1
ATOM 999 N N . THR A 1 120 ? 10.255 -24.952 -31.707 1.00 38.97 120 THR A N 1
ATOM 1000 C CA . THR A 1 120 ? 10.845 -25.286 -33.014 1.00 38.97 120 THR A CA 1
ATOM 1001 C C . THR A 1 120 ? 10.097 -24.611 -34.175 1.00 38.97 120 THR A C 1
ATOM 1003 O O . THR A 1 120 ? 10.712 -24.166 -35.142 1.00 38.97 120 THR A O 1
ATOM 1006 N N . GLY A 1 121 ? 8.771 -24.496 -34.083 1.00 35.19 121 GLY A N 1
ATOM 1007 C CA . GLY A 1 121 ? 7.901 -23.832 -35.055 1.00 35.19 121 GLY A CA 1
ATOM 1008 C C . GLY A 1 121 ? 8.020 -22.310 -35.028 1.00 35.19 121 GLY A C 1
ATOM 1009 O O . GLY A 1 121 ? 8.094 -21.707 -36.088 1.00 35.19 121 GLY A O 1
ATOM 1010 N N . LEU A 1 122 ? 8.140 -21.702 -33.846 1.00 35.97 122 LEU A N 1
ATOM 1011 C CA . LEU A 1 122 ? 8.413 -20.279 -33.639 1.00 35.97 122 LEU A CA 1
ATOM 1012 C C . LEU A 1 122 ? 9.808 -19.926 -34.154 1.00 35.97 122 LEU A C 1
ATOM 1014 O O . LEU A 1 122 ? 9.958 -18.939 -34.854 1.00 35.97 122 LEU A O 1
ATOM 1018 N N . SER A 1 123 ? 10.814 -20.770 -33.903 1.00 38.09 123 SER A N 1
ATOM 1019 C CA . SER A 1 123 ? 12.155 -20.615 -34.482 1.00 38.09 123 SER A CA 1
ATOM 1020 C C . SER A 1 123 ? 12.129 -20.664 -36.019 1.00 38.09 123 SER A C 1
ATOM 1022 O O . SER A 1 123 ? 12.714 -19.801 -36.672 1.00 38.09 123 SER A O 1
ATOM 1024 N N . LYS A 1 124 ? 11.379 -21.605 -36.616 1.00 42.12 124 LYS A N 1
ATOM 1025 C CA . LYS A 1 124 ? 11.179 -21.676 -38.076 1.00 42.12 124 LYS A CA 1
ATOM 1026 C C . LYS A 1 124 ? 10.354 -20.513 -38.632 1.00 42.12 124 LYS A C 1
ATOM 1028 O O . LYS A 1 124 ? 10.670 -20.033 -39.712 1.00 42.12 124 LYS A O 1
ATOM 1033 N N . ALA A 1 125 ? 9.328 -20.054 -37.920 1.00 37.03 125 ALA A N 1
ATOM 1034 C CA . ALA A 1 125 ? 8.506 -18.913 -38.309 1.00 37.03 125 ALA A CA 1
ATOM 1035 C C . ALA A 1 125 ? 9.297 -17.602 -38.215 1.00 37.03 125 ALA A C 1
ATOM 1037 O O . ALA A 1 125 ? 9.248 -16.811 -39.144 1.00 37.03 125 ALA A O 1
ATOM 1038 N N . LEU A 1 126 ? 10.109 -17.415 -37.170 1.00 42.31 126 LEU A N 1
ATOM 1039 C CA . LEU A 1 126 ? 11.060 -16.306 -37.044 1.00 42.31 126 LEU A CA 1
ATOM 1040 C C . LEU A 1 126 ? 12.124 -16.353 -38.148 1.00 42.31 126 LEU A C 1
ATOM 1042 O O . LEU A 1 126 ? 12.447 -15.317 -38.714 1.00 42.31 126 LEU A O 1
ATOM 1046 N N . GLN A 1 127 ? 12.630 -17.538 -38.514 1.00 44.91 127 GLN A N 1
ATOM 1047 C CA . GLN A 1 127 ? 13.528 -17.698 -39.667 1.00 44.91 127 GLN A CA 1
ATOM 1048 C C . GLN A 1 127 ? 12.839 -17.392 -41.004 1.00 44.91 127 GLN A C 1
ATOM 1050 O O . GLN A 1 127 ? 13.457 -16.773 -41.865 1.00 44.91 127 GLN A O 1
ATOM 1055 N N . ALA A 1 128 ? 11.580 -17.799 -41.178 1.00 43.19 128 ALA A N 1
ATOM 1056 C CA . ALA A 1 128 ? 10.794 -17.538 -42.383 1.00 43.19 128 ALA A CA 1
ATOM 1057 C C . ALA A 1 128 ? 10.354 -16.068 -42.497 1.00 43.19 128 ALA A C 1
ATOM 1059 O O . ALA A 1 128 ? 10.258 -15.555 -43.605 1.00 43.19 128 ALA A O 1
ATOM 1060 N N . LEU A 1 129 ? 10.138 -15.395 -41.362 1.00 42.88 129 LEU A N 1
ATOM 1061 C CA . LEU A 1 129 ? 9.850 -13.963 -41.262 1.00 42.88 129 LEU A CA 1
ATOM 1062 C C . LEU A 1 129 ? 11.115 -13.109 -41.307 1.00 42.88 129 LEU A C 1
ATOM 1064 O O . LEU A 1 129 ? 11.015 -11.916 -41.545 1.00 42.88 129 LEU A O 1
ATOM 1068 N N . ARG A 1 130 ? 12.308 -13.680 -41.113 1.00 51.91 130 ARG A N 1
ATOM 1069 C CA . ARG A 1 130 ? 13.581 -12.945 -41.105 1.00 51.91 130 ARG A CA 1
ATOM 1070 C C . ARG A 1 130 ? 13.819 -12.088 -42.359 1.00 51.91 130 ARG A C 1
ATOM 1072 O O . ARG A 1 130 ? 14.248 -10.954 -42.192 1.00 51.91 130 ARG A O 1
ATOM 1079 N N . PRO A 1 131 ? 13.512 -12.542 -43.591 1.00 53.66 131 PRO A N 1
ATOM 1080 C CA . PRO A 1 131 ? 13.598 -11.690 -44.777 1.00 53.66 131 PRO A CA 1
ATOM 1081 C C . PRO A 1 131 ? 12.629 -10.504 -44.733 1.00 53.66 131 PRO A C 1
ATOM 1083 O O . PRO A 1 131 ? 12.955 -9.439 -45.244 1.00 53.66 131 PRO A O 1
ATOM 1086 N N . ASP A 1 132 ? 11.451 -10.668 -44.129 1.00 57.81 132 ASP A N 1
ATOM 1087 C CA . ASP A 1 132 ? 10.463 -9.596 -43.987 1.00 57.81 132 ASP A CA 1
ATOM 1088 C C . ASP A 1 132 ? 10.792 -8.672 -42.805 1.00 57.81 132 ASP A C 1
ATOM 1090 O O . ASP A 1 132 ? 10.605 -7.467 -42.913 1.00 57.81 132 ASP A O 1
ATOM 1094 N N . LEU A 1 133 ? 11.383 -9.193 -41.727 1.00 59.31 133 LEU A N 1
ATOM 1095 C CA . LEU A 1 133 ? 11.939 -8.404 -40.627 1.00 59.31 133 LEU A CA 1
ATOM 1096 C C . LEU A 1 133 ? 13.139 -7.574 -41.085 1.00 59.31 133 LEU A C 1
ATOM 1098 O O . LEU A 1 133 ? 13.222 -6.414 -40.711 1.00 59.31 133 LEU A O 1
ATOM 1102 N N . ASN A 1 134 ? 14.008 -8.111 -41.945 1.00 66.44 134 ASN A N 1
ATOM 1103 C CA . ASN A 1 134 ? 15.097 -7.339 -42.546 1.00 66.44 134 ASN A CA 1
ATOM 1104 C C . ASN A 1 134 ? 14.551 -6.195 -43.416 1.00 66.44 134 ASN A C 1
ATOM 1106 O O . ASN A 1 134 ? 15.048 -5.082 -43.319 1.00 66.44 134 ASN A O 1
ATOM 1110 N N . LYS A 1 135 ? 13.490 -6.427 -44.206 1.00 64.69 135 LYS A N 1
ATOM 1111 C CA . LYS A 1 135 ? 12.821 -5.349 -44.965 1.00 64.69 135 LYS A CA 1
ATOM 1112 C C . LYS A 1 135 ? 12.182 -4.303 -44.053 1.00 64.69 135 LYS A C 1
ATOM 1114 O O . LYS A 1 135 ? 12.160 -3.129 -44.400 1.00 64.69 135 LYS A O 1
ATOM 1119 N N . VAL A 1 136 ? 11.623 -4.719 -42.915 1.00 61.50 136 VAL A N 1
ATOM 1120 C CA . VAL A 1 136 ? 11.073 -3.792 -41.914 1.00 61.50 136 VAL A CA 1
ATOM 1121 C C . VAL A 1 136 ? 12.197 -2.995 -41.250 1.00 61.50 136 VAL A C 1
ATOM 1123 O O . VAL A 1 136 ? 12.040 -1.794 -41.078 1.00 61.50 136 VAL A O 1
ATOM 1126 N N . GLU A 1 137 ? 13.333 -3.623 -40.930 1.00 69.25 137 GLU A N 1
ATOM 1127 C CA . GLU A 1 137 ? 14.522 -2.946 -40.396 1.00 69.25 137 GLU A CA 1
ATOM 1128 C C . GLU A 1 137 ? 15.039 -1.920 -41.411 1.00 69.25 137 GLU A C 1
ATOM 1130 O O . GLU A 1 137 ? 15.181 -0.755 -41.062 1.00 69.25 137 GLU A O 1
ATOM 1135 N N . GLU A 1 138 ? 15.215 -2.308 -42.678 1.00 70.56 138 GLU A N 1
ATOM 1136 C CA . GLU A 1 138 ? 15.591 -1.406 -43.777 1.00 70.56 138 GLU A CA 1
ATOM 1137 C C . GLU A 1 138 ? 14.603 -0.239 -43.920 1.00 70.56 138 GLU A C 1
ATOM 1139 O O . GLU A 1 138 ? 15.020 0.914 -43.932 1.00 70.56 138 GLU A O 1
ATOM 1144 N N . ALA A 1 139 ? 13.292 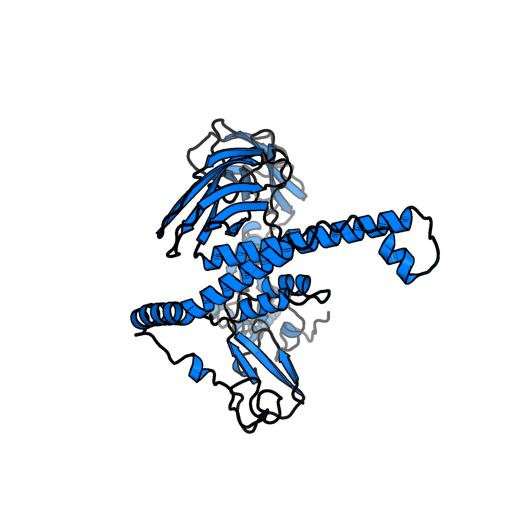-0.503 -43.926 1.00 59.66 139 ALA A N 1
ATOM 1145 C CA . ALA A 1 139 ? 12.274 0.543 -44.022 1.00 59.66 139 ALA A CA 1
ATOM 1146 C C . ALA A 1 139 ? 12.269 1.495 -42.812 1.00 59.66 139 ALA A C 1
ATOM 1148 O O . ALA A 1 139 ? 11.996 2.685 -42.967 1.00 59.66 139 ALA A O 1
ATOM 1149 N N . LEU A 1 140 ? 12.560 0.995 -41.607 1.00 58.94 140 LEU A N 1
ATOM 1150 C CA . LEU A 1 140 ? 12.699 1.821 -40.405 1.00 58.94 140 LEU A CA 1
ATOM 1151 C C . LEU A 1 140 ? 13.981 2.654 -40.440 1.00 58.94 140 LEU A C 1
ATOM 1153 O O . LEU A 1 140 ? 13.953 3.817 -40.041 1.00 58.94 140 LEU A O 1
ATOM 1157 N N . VAL A 1 141 ? 15.084 2.098 -40.944 1.00 70.75 141 VAL A N 1
ATOM 1158 C CA . VAL A 1 141 ? 16.328 2.845 -41.167 1.00 70.75 141 VAL A CA 1
ATOM 1159 C C . VAL A 1 141 ? 16.109 3.948 -42.199 1.00 70.75 141 VAL A C 1
ATOM 1161 O O . VAL A 1 141 ? 16.467 5.092 -41.929 1.00 70.75 141 VAL A O 1
ATOM 1164 N N . ASP A 1 142 ? 15.452 3.649 -43.320 1.00 63.75 142 ASP A N 1
ATOM 1165 C CA . ASP A 1 142 ? 15.090 4.634 -44.342 1.00 63.75 142 ASP A CA 1
ATOM 1166 C C . ASP A 1 142 ? 14.168 5.720 -43.771 1.00 63.75 142 ASP A C 1
ATOM 1168 O O . ASP A 1 142 ? 14.372 6.907 -44.023 1.00 63.75 142 ASP A O 1
ATOM 1172 N N . ALA A 1 143 ? 13.176 5.340 -42.957 1.00 54.25 143 ALA A N 1
ATOM 1173 C CA . ALA A 1 143 ? 12.289 6.287 -42.287 1.00 54.25 143 ALA A CA 1
ATOM 1174 C C . ALA A 1 143 ? 13.056 7.193 -41.313 1.00 54.25 143 ALA A C 1
ATOM 1176 O O . ALA A 1 143 ? 12.859 8.405 -41.325 1.00 54.25 143 ALA A O 1
ATOM 1177 N N . MET A 1 144 ? 13.963 6.637 -40.506 1.00 67.31 144 MET A N 1
ATOM 1178 C CA . MET A 1 144 ? 14.810 7.410 -39.596 1.00 67.31 144 MET A CA 1
ATOM 1179 C C . MET A 1 144 ? 15.735 8.361 -40.358 1.00 67.31 144 MET A C 1
ATOM 1181 O O . MET A 1 144 ? 15.828 9.532 -40.002 1.00 67.31 144 MET A O 1
ATOM 1185 N N . GLN A 1 145 ? 16.378 7.889 -41.428 1.00 68.62 145 GLN A N 1
ATOM 1186 C CA . GLN A 1 145 ? 17.206 8.726 -42.293 1.00 68.62 145 GLN A CA 1
ATOM 1187 C C . GLN A 1 145 ? 16.379 9.826 -42.958 1.00 68.62 145 GLN A C 1
ATOM 1189 O O . GLN A 1 145 ? 16.852 10.951 -43.052 1.00 68.62 145 GLN A O 1
ATOM 1194 N N . ALA A 1 146 ? 15.138 9.548 -43.364 1.00 58.62 146 ALA A N 1
ATOM 1195 C CA . ALA A 1 146 ? 14.229 10.561 -43.886 1.00 58.62 146 ALA A CA 1
ATOM 1196 C C . ALA A 1 146 ? 13.869 11.606 -42.819 1.00 58.62 146 ALA A C 1
ATOM 1198 O O . ALA A 1 146 ? 13.896 12.794 -43.127 1.00 58.62 146 ALA A O 1
ATOM 1199 N N . VAL A 1 147 ? 13.601 11.196 -41.570 1.00 58.00 147 VAL A N 1
ATOM 1200 C CA . VAL A 1 147 ? 13.365 12.120 -40.444 1.00 58.00 147 VAL A CA 1
ATOM 1201 C C . VAL A 1 147 ? 14.605 12.973 -40.152 1.00 58.00 147 VAL A C 1
ATOM 1203 O O . VAL A 1 147 ? 14.470 14.176 -39.959 1.00 58.00 147 VAL A O 1
ATOM 1206 N N . GLN A 1 148 ? 15.807 12.392 -40.179 1.00 62.81 148 GLN A N 1
ATOM 1207 C CA . GLN A 1 148 ? 17.076 13.105 -39.959 1.00 62.81 148 GLN A CA 1
ATOM 1208 C C . GLN A 1 148 ? 17.485 14.000 -41.141 1.00 62.81 148 GLN A C 1
ATOM 1210 O O . GLN A 1 148 ? 18.161 15.011 -40.953 1.00 62.81 148 GLN A O 1
ATOM 1215 N N . ALA A 1 149 ? 17.097 13.627 -42.363 1.00 61.00 149 ALA A N 1
ATOM 1216 C CA . ALA A 1 149 ? 17.353 14.378 -43.587 1.00 61.00 149 ALA A CA 1
ATOM 1217 C C . ALA A 1 149 ? 16.320 15.480 -43.835 1.00 61.00 149 ALA A C 1
ATOM 1219 O O . ALA A 1 149 ? 16.554 16.306 -44.721 1.00 61.00 149 ALA A O 1
ATOM 1220 N N . LEU A 1 150 ? 15.209 15.522 -43.078 1.00 52.66 150 LEU A N 1
ATOM 1221 C CA . LEU A 1 150 ? 14.372 16.715 -43.009 1.00 52.66 150 LEU A CA 1
ATOM 1222 C C . LEU A 1 150 ? 15.289 17.849 -42.549 1.00 52.66 150 LEU A C 1
ATOM 1224 O O . LEU A 1 150 ? 15.808 17.797 -41.433 1.00 52.66 150 LEU A O 1
ATOM 1228 N N . PRO A 1 151 ? 15.570 18.836 -43.413 1.00 45.59 151 PRO A N 1
ATOM 1229 C CA . PRO A 1 151 ? 16.540 19.857 -43.081 1.00 45.59 151 PRO A CA 1
ATOM 1230 C C . PRO A 1 151 ? 16.158 20.539 -41.766 1.00 45.59 151 PRO A C 1
ATOM 1232 O O . PRO A 1 151 ? 14.977 20.666 -41.429 1.00 45.59 151 PRO A O 1
ATOM 1235 N N . ALA A 1 152 ? 17.156 21.089 -41.075 1.00 47.59 152 ALA A N 1
ATOM 1236 C CA . ALA A 1 152 ? 16.958 22.221 -40.177 1.00 47.59 152 ALA A CA 1
ATOM 1237 C C . ALA A 1 152 ? 16.458 23.445 -40.987 1.00 47.59 152 ALA A C 1
ATOM 1239 O O . ALA A 1 152 ? 17.060 24.512 -40.978 1.00 47.59 152 ALA A O 1
ATOM 1240 N N . GLU A 1 153 ? 15.371 23.295 -41.751 1.00 44.19 153 GLU A N 1
ATOM 1241 C CA . GLU A 1 153 ? 14.751 24.263 -42.663 1.00 44.19 153 GLU A CA 1
ATOM 1242 C C . GLU A 1 153 ? 13.965 25.327 -41.885 1.00 44.19 153 GLU A C 1
ATOM 1244 O O . GLU A 1 153 ? 12.897 25.790 -42.275 1.00 44.19 153 GLU A O 1
ATOM 1249 N N . VAL A 1 154 ? 14.527 25.762 -40.763 1.00 44.41 154 VAL A N 1
ATOM 1250 C CA . VAL A 1 154 ? 14.067 26.929 -40.012 1.00 44.41 154 VAL A CA 1
ATOM 1251 C C . VAL A 1 154 ? 14.484 28.230 -40.703 1.00 44.41 154 VAL A C 1
ATOM 1253 O O . VAL A 1 154 ? 13.910 29.281 -40.436 1.00 44.41 154 VAL A O 1
ATOM 1256 N N . ASP A 1 155 ? 15.398 28.169 -41.674 1.00 43.31 155 ASP A N 1
ATOM 1257 C CA . ASP A 1 155 ? 15.939 29.343 -42.368 1.00 43.31 155 ASP A CA 1
ATOM 1258 C C . ASP A 1 155 ? 15.132 29.833 -43.587 1.00 43.31 155 ASP A C 1
ATOM 1260 O O . ASP A 1 155 ? 15.623 30.634 -44.385 1.00 43.31 155 ASP A O 1
ATOM 1264 N N . ARG A 1 156 ? 13.853 29.456 -43.737 1.00 48.62 156 ARG A N 1
ATOM 1265 C CA . ARG A 1 156 ? 12.969 30.095 -44.739 1.00 48.62 156 ARG A CA 1
ATOM 1266 C C . ARG A 1 156 ? 11.748 30.835 -44.166 1.00 48.62 156 ARG A C 1
ATOM 1268 O O . ARG A 1 156 ? 10.632 30.540 -44.584 1.00 48.62 156 ARG A O 1
ATOM 1275 N N . PRO A 1 157 ? 11.907 31.883 -43.328 1.00 42.56 157 PRO A N 1
ATOM 1276 C CA . PRO A 1 157 ? 10.775 32.742 -42.966 1.00 42.56 157 PRO A CA 1
ATOM 1277 C C . PRO A 1 157 ? 10.315 33.664 -44.113 1.00 42.56 157 PRO A C 1
ATOM 1279 O O . PRO A 1 157 ? 9.148 34.035 -44.179 1.00 42.56 157 PRO A O 1
ATOM 1282 N N . ALA A 1 158 ? 11.210 34.072 -45.023 1.00 40.28 158 ALA A N 1
ATOM 1283 C CA . ALA A 1 158 ? 10.939 35.213 -45.909 1.00 40.28 158 ALA A CA 1
ATOM 1284 C C . ALA A 1 158 ? 10.178 34.869 -47.206 1.00 40.28 158 ALA A C 1
ATOM 1286 O O . ALA A 1 158 ? 9.323 35.639 -47.636 1.00 40.28 158 ALA A O 1
ATOM 1287 N N . ASN A 1 159 ? 10.447 33.713 -47.822 1.00 41.22 159 ASN A N 1
ATOM 1288 C CA . ASN A 1 159 ? 9.967 33.436 -49.185 1.00 41.22 159 ASN A CA 1
ATOM 1289 C C . ASN A 1 159 ? 8.566 32.807 -49.240 1.00 41.22 159 ASN A C 1
ATOM 1291 O O . ASN A 1 159 ? 7.845 33.020 -50.212 1.00 41.22 159 ASN A O 1
ATOM 1295 N N . TRP A 1 160 ? 8.158 32.046 -48.217 1.00 40.41 160 TRP A N 1
ATOM 1296 C CA . TRP A 1 160 ? 6.862 31.360 -48.246 1.00 40.41 160 TRP A CA 1
ATOM 1297 C C . TRP A 1 160 ? 5.700 32.321 -47.952 1.00 40.41 160 TRP A C 1
ATOM 1299 O O . TRP A 1 160 ? 4.727 32.344 -48.705 1.00 40.41 160 TRP A O 1
ATOM 1309 N N . MET A 1 161 ? 5.847 33.223 -46.971 1.00 38.41 161 MET A N 1
ATOM 1310 C CA . MET A 1 161 ? 4.844 34.265 -46.690 1.00 38.41 161 MET A CA 1
ATOM 1311 C C . MET A 1 161 ? 4.751 35.330 -47.794 1.00 38.41 161 ME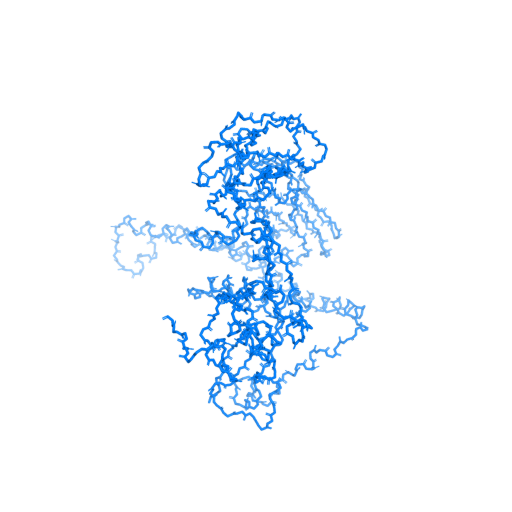T A C 1
ATOM 1313 O O . MET A 1 161 ? 3.648 35.771 -48.105 1.00 38.41 161 MET A O 1
ATOM 1317 N N . GLN A 1 162 ? 5.856 35.672 -48.473 1.00 44.25 162 GLN A N 1
ATOM 1318 C CA . GLN A 1 162 ? 5.809 36.540 -49.662 1.00 44.25 162 GLN A CA 1
ATOM 1319 C C . GLN A 1 162 ? 4.962 35.947 -50.795 1.00 44.25 162 GLN A C 1
ATOM 1321 O O . GLN A 1 162 ? 4.286 36.685 -51.508 1.00 44.25 162 GLN A O 1
ATOM 1326 N N . SER A 1 163 ? 4.988 34.620 -50.957 1.00 44.81 163 SER A N 1
ATOM 1327 C CA . SER A 1 163 ? 4.251 33.938 -52.025 1.00 44.81 163 SER A CA 1
ATOM 1328 C C . SER A 1 163 ? 2.757 33.748 -51.734 1.00 44.81 163 SER A C 1
ATOM 1330 O O . SER A 1 163 ? 1.979 33.599 -52.673 1.00 44.81 163 SER A O 1
ATOM 1332 N N . ALA A 1 164 ? 2.351 33.768 -50.459 1.00 44.84 164 ALA A N 1
ATOM 1333 C CA . ALA A 1 164 ? 0.999 33.400 -50.040 1.00 44.84 164 ALA A CA 1
ATOM 1334 C C . ALA A 1 164 ? 0.042 34.591 -49.850 1.00 44.84 164 ALA A C 1
ATOM 1336 O O . ALA A 1 164 ? -1.156 34.432 -50.073 1.00 44.84 164 ALA A O 1
ATOM 1337 N N . THR A 1 165 ? 0.532 35.771 -49.449 1.00 49.75 165 THR A N 1
ATOM 1338 C CA . THR A 1 165 ? -0.350 36.902 -49.087 1.00 49.75 165 THR A CA 1
ATOM 1339 C C . THR A 1 165 ? -0.073 38.199 -49.841 1.00 49.75 165 THR A C 1
ATOM 1341 O O . THR A 1 165 ? -0.911 39.093 -49.809 1.00 49.75 165 THR A O 1
ATOM 1344 N N . GLY A 1 166 ? 1.066 38.334 -50.530 1.00 46.59 166 GLY A N 1
ATOM 1345 C CA . GLY A 1 166 ? 1.411 39.545 -51.290 1.00 46.59 166 GLY A CA 1
ATOM 1346 C C . GLY A 1 166 ? 1.613 40.820 -50.451 1.00 46.59 166 GLY A C 1
ATOM 1347 O O . GLY A 1 166 ? 1.986 41.849 -51.010 1.00 46.59 166 GLY A O 1
ATOM 1348 N N . GLU A 1 167 ? 1.430 40.763 -49.129 1.00 49.72 167 GLU A N 1
ATOM 1349 C CA . GLU A 1 167 ? 1.644 41.871 -48.197 1.00 49.72 167 GLU A CA 1
ATOM 1350 C C . GLU A 1 167 ? 2.763 41.554 -47.203 1.00 49.72 167 GLU A C 1
ATOM 1352 O O . GLU A 1 167 ? 2.830 40.473 -46.613 1.00 49.72 167 GLU A O 1
ATOM 1357 N N . VAL A 1 168 ? 3.643 42.538 -47.002 1.00 48.59 168 VAL A N 1
ATOM 1358 C CA . VAL A 1 168 ? 4.681 42.511 -45.969 1.00 48.59 168 VAL A CA 1
ATOM 1359 C C . VAL A 1 168 ? 4.003 42.746 -44.621 1.00 48.59 168 VAL A C 1
ATOM 1361 O O . VAL A 1 168 ? 3.772 43.885 -44.222 1.00 48.59 168 VAL A O 1
ATOM 1364 N N . VAL A 1 169 ? 3.658 41.663 -43.926 1.00 45.84 169 VAL A N 1
ATOM 1365 C CA . VAL A 1 169 ? 3.180 41.729 -42.541 1.00 45.84 169 VAL A CA 1
ATOM 1366 C C . VAL A 1 169 ? 4.395 41.907 -41.632 1.00 45.84 169 VAL A C 1
ATOM 1368 O O . VAL A 1 169 ? 5.118 40.953 -41.346 1.00 45.84 169 VAL A O 1
ATOM 1371 N N . ASP A 1 170 ? 4.641 43.141 -41.201 1.00 57.28 170 ASP A N 1
ATOM 1372 C CA . ASP A 1 170 ? 5.566 43.428 -40.106 1.00 57.28 170 ASP A CA 1
ATOM 1373 C C . ASP A 1 170 ? 4.816 43.282 -38.776 1.00 57.28 170 ASP A C 1
ATOM 1375 O O . ASP A 1 170 ? 4.074 44.172 -38.359 1.00 57.28 170 ASP A O 1
ATOM 1379 N N . SER A 1 171 ? 4.955 42.130 -38.120 1.00 51.16 171 SER A N 1
ATOM 1380 C CA . SER A 1 171 ? 4.641 42.016 -36.697 1.00 51.16 171 SER A CA 1
ATOM 1381 C C . SER A 1 171 ? 5.498 40.938 -36.037 1.00 51.16 171 SER A C 1
ATOM 1383 O O . SER A 1 171 ? 5.585 39.793 -36.484 1.00 51.16 171 SER A O 1
ATOM 1385 N N . SER A 1 172 ? 6.155 41.311 -34.941 1.00 53.59 172 SER A N 1
ATOM 1386 C CA . SER A 1 172 ? 6.930 40.421 -34.071 1.00 53.59 172 SER A CA 1
ATOM 1387 C C . SER A 1 172 ? 6.156 39.162 -33.654 1.00 53.59 172 SER A C 1
ATOM 1389 O O . SER A 1 172 ? 6.750 38.094 -33.554 1.00 53.59 172 SER A O 1
ATOM 1391 N N . GLU A 1 173 ? 4.830 39.252 -33.521 1.00 51.94 173 GLU A N 1
ATOM 1392 C CA . GLU A 1 173 ? 3.941 38.129 -33.191 1.00 51.94 173 GLU A CA 1
ATOM 1393 C C . GLU A 1 173 ? 3.883 37.035 -34.271 1.00 51.94 173 GLU A C 1
ATOM 1395 O O . GLU A 1 173 ? 3.724 35.857 -33.954 1.00 51.94 173 GLU A O 1
ATOM 1400 N N . ALA A 1 174 ? 3.995 37.381 -35.560 1.00 50.28 174 ALA A N 1
ATOM 1401 C CA . ALA A 1 174 ? 4.017 36.380 -36.631 1.00 50.28 174 ALA A CA 1
ATOM 1402 C C . ALA A 1 174 ? 5.326 35.573 -36.615 1.00 50.28 174 ALA A C 1
ATOM 1404 O O . ALA A 1 174 ? 5.311 34.362 -36.834 1.00 50.28 174 ALA A O 1
ATOM 1405 N N . ARG A 1 175 ? 6.447 36.232 -36.286 1.00 49.09 175 ARG A N 1
ATOM 1406 C CA . ARG A 1 175 ? 7.741 35.565 -36.072 1.00 49.09 175 ARG A CA 1
ATOM 1407 C C . ARG A 1 175 ? 7.725 34.682 -34.827 1.00 49.09 175 ARG A C 1
ATOM 1409 O O . ARG A 1 175 ? 8.221 33.565 -34.895 1.00 49.09 175 ARG A O 1
ATOM 1416 N N . GLU A 1 176 ? 7.134 35.150 -33.731 1.00 50.00 176 GLU A N 1
ATOM 1417 C CA . GLU A 1 176 ? 7.038 34.397 -32.475 1.00 50.00 176 GLU A CA 1
ATOM 1418 C C . GLU A 1 176 ? 6.152 33.145 -32.616 1.00 50.00 176 GLU A C 1
ATOM 1420 O O . GLU A 1 176 ? 6.564 32.053 -32.231 1.00 50.00 176 GLU A O 1
ATOM 1425 N N . ARG A 1 177 ? 4.991 33.248 -33.284 1.00 50.44 177 ARG A N 1
ATOM 1426 C CA . ARG A 1 177 ? 4.147 32.076 -33.598 1.00 50.44 177 ARG A CA 1
ATOM 1427 C C . ARG A 1 177 ? 4.856 31.050 -34.481 1.00 50.44 177 ARG A C 1
ATOM 1429 O O . ARG A 1 177 ? 4.752 29.858 -34.217 1.00 50.44 177 ARG A O 1
ATOM 1436 N N . TYR A 1 178 ? 5.598 31.505 -35.490 1.00 49.38 178 TYR A N 1
ATOM 1437 C CA . TYR A 1 178 ? 6.375 30.613 -36.351 1.00 49.38 178 TYR A CA 1
ATOM 1438 C C . TYR A 1 178 ? 7.524 29.936 -35.589 1.00 49.38 178 TYR A C 1
ATOM 1440 O O . TYR A 1 178 ? 7.779 28.753 -35.788 1.00 49.38 178 TYR A O 1
ATOM 1448 N N . GLN A 1 179 ? 8.196 30.650 -34.679 1.00 46.44 179 GLN A N 1
ATOM 1449 C CA . GLN A 1 179 ? 9.219 30.061 -33.810 1.00 46.44 179 GLN A CA 1
ATOM 1450 C C . GLN A 1 179 ? 8.640 28.960 -32.914 1.00 46.44 179 GLN A C 1
ATOM 1452 O O . GLN A 1 179 ? 9.247 27.898 -32.807 1.00 46.44 179 GLN A O 1
ATOM 1457 N N . ILE A 1 180 ? 7.458 29.175 -32.329 1.00 47.81 180 ILE A N 1
ATOM 1458 C CA . ILE A 1 180 ? 6.755 28.158 -31.531 1.00 47.81 180 ILE A CA 1
ATOM 1459 C C . ILE A 1 180 ? 6.376 26.948 -32.398 1.00 47.81 180 ILE A C 1
ATOM 1461 O O . ILE A 1 180 ? 6.674 25.819 -32.021 1.00 47.81 180 ILE A O 1
ATOM 1465 N N . GLU A 1 181 ? 5.802 27.164 -33.585 1.00 46.88 181 GLU A N 1
ATOM 1466 C CA . GLU A 1 181 ? 5.420 26.083 -34.509 1.00 46.88 181 GLU A CA 1
ATOM 1467 C C . GLU A 1 181 ? 6.628 25.246 -34.958 1.00 46.88 181 GLU A C 1
ATOM 1469 O O . GLU A 1 181 ? 6.572 24.016 -35.019 1.00 46.88 181 GLU A O 1
ATOM 1474 N N . VAL A 1 182 ? 7.753 25.907 -35.233 1.00 45.97 182 VAL A N 1
ATOM 1475 C CA . VAL A 1 182 ? 9.021 25.255 -35.562 1.00 45.97 182 VAL A CA 1
ATOM 1476 C C . VAL A 1 182 ? 9.535 24.419 -34.389 1.00 45.97 182 VAL A C 1
ATOM 1478 O O . VAL A 1 182 ? 9.954 23.280 -34.599 1.00 45.97 182 VAL A O 1
ATOM 1481 N N . ILE A 1 183 ? 9.489 24.949 -33.164 1.00 48.75 183 ILE A N 1
ATOM 1482 C CA . ILE A 1 183 ? 9.891 24.223 -31.952 1.00 48.75 183 ILE A CA 1
ATOM 1483 C C . ILE A 1 183 ? 8.995 22.995 -31.745 1.00 48.75 183 ILE A C 1
ATOM 1485 O O . ILE A 1 183 ? 9.514 21.895 -31.554 1.00 48.75 183 ILE A O 1
ATOM 1489 N N . ASP A 1 184 ? 7.674 23.142 -31.856 1.00 46.97 184 ASP A N 1
ATOM 1490 C CA . ASP A 1 184 ? 6.714 22.039 -31.722 1.00 46.97 184 ASP A CA 1
ATOM 1491 C C . ASP A 1 184 ? 6.946 20.950 -32.774 1.00 46.97 184 ASP A C 1
ATOM 1493 O O . ASP A 1 184 ? 6.894 19.751 -32.472 1.00 46.97 184 ASP A O 1
ATOM 1497 N N . ARG A 1 185 ? 7.256 21.354 -34.012 1.00 48.44 185 ARG A N 1
ATOM 1498 C CA . ARG A 1 185 ? 7.558 20.434 -35.110 1.00 48.44 185 ARG A CA 1
ATOM 1499 C C . ARG A 1 185 ? 8.886 19.714 -34.903 1.00 48.44 185 ARG A C 1
ATOM 1501 O O . ARG A 1 185 ? 8.931 18.502 -35.091 1.00 48.44 185 ARG A O 1
ATOM 1508 N N . MET A 1 186 ? 9.934 20.404 -34.453 1.00 46.72 186 MET A N 1
ATOM 1509 C CA . MET A 1 186 ? 11.199 19.759 -34.077 1.00 46.72 186 MET A CA 1
ATOM 1510 C C . MET A 1 186 ? 11.010 18.761 -32.938 1.00 46.72 186 MET A C 1
ATOM 1512 O O . MET A 1 186 ? 11.540 17.655 -32.988 1.00 46.72 186 MET A O 1
ATOM 1516 N N . GLN A 1 187 ? 10.220 19.118 -31.924 1.00 47.31 187 GLN A N 1
ATOM 1517 C CA . GLN A 1 187 ? 9.905 18.206 -30.830 1.00 47.31 187 GLN A CA 1
ATOM 1518 C C . GLN A 1 187 ? 9.105 16.989 -31.313 1.00 47.31 187 GLN A C 1
ATOM 1520 O O . GLN A 1 187 ? 9.335 15.882 -30.833 1.00 47.31 187 GLN A O 1
ATOM 1525 N N . ALA A 1 188 ? 8.170 17.164 -32.253 1.00 47.19 188 ALA A N 1
ATOM 1526 C CA . ALA A 1 188 ? 7.426 16.058 -32.852 1.00 47.19 188 ALA A CA 1
ATOM 1527 C C . ALA A 1 188 ? 8.339 15.112 -33.642 1.00 47.19 188 ALA A C 1
ATOM 1529 O O . ALA A 1 188 ? 8.286 13.907 -33.410 1.00 47.19 188 ALA A O 1
ATOM 1530 N N . LEU A 1 189 ? 9.223 15.659 -34.480 1.00 52.62 189 LEU A N 1
ATOM 1531 C CA . LEU A 1 189 ? 10.200 14.881 -35.244 1.00 52.62 189 LEU A CA 1
ATOM 1532 C C . LEU A 1 189 ? 11.169 14.128 -34.327 1.00 52.62 189 LEU A C 1
ATOM 1534 O O . LEU A 1 189 ? 11.391 12.937 -34.516 1.00 52.62 189 LEU A O 1
ATOM 1538 N N . GLY A 1 190 ? 11.665 14.771 -33.266 1.00 54.16 190 GLY A N 1
ATOM 1539 C CA . GLY A 1 190 ? 12.514 14.106 -32.275 1.00 54.16 190 GLY A CA 1
ATOM 1540 C C . GLY A 1 190 ? 11.797 12.982 -31.512 1.00 54.16 190 GLY A C 1
ATOM 1541 O O . GLY A 1 190 ? 12.420 11.986 -31.147 1.00 54.16 190 GLY A O 1
ATOM 1542 N N . ARG A 1 191 ? 10.480 13.095 -31.282 1.00 59.59 191 ARG A N 1
ATOM 1543 C CA . ARG A 1 191 ? 9.675 12.000 -30.706 1.00 59.59 191 ARG A CA 1
ATOM 1544 C C . ARG A 1 191 ? 9.531 10.830 -31.679 1.00 59.59 191 ARG A C 1
ATOM 1546 O O . ARG A 1 191 ? 9.656 9.687 -31.248 1.00 59.59 191 ARG A O 1
ATOM 1553 N N . GLU A 1 192 ? 9.279 11.104 -32.955 1.00 58.03 192 GLU A N 1
ATOM 1554 C CA . GLU A 1 192 ? 9.177 10.077 -34.001 1.00 58.03 192 GLU A CA 1
ATOM 1555 C C . GLU A 1 192 ? 10.510 9.347 -34.203 1.00 58.03 192 GLU A C 1
ATOM 1557 O O . GLU A 1 192 ? 10.541 8.118 -34.220 1.00 58.03 192 GLU A O 1
ATOM 1562 N N . GLU A 1 193 ? 11.625 10.079 -34.239 1.00 67.19 193 GLU A N 1
ATOM 1563 C CA . GLU A 1 193 ? 12.966 9.497 -34.321 1.00 67.19 193 GLU A CA 1
ATOM 1564 C C . GLU A 1 193 ? 13.244 8.553 -33.142 1.00 67.19 193 GLU A C 1
ATOM 1566 O O . GLU A 1 193 ? 13.631 7.401 -33.343 1.00 67.19 193 GLU A O 1
ATOM 1571 N N . LYS A 1 194 ? 12.977 8.995 -31.905 1.00 70.12 194 LYS A N 1
ATOM 1572 C CA . LYS A 1 194 ? 13.135 8.150 -30.710 1.00 70.12 194 LYS A CA 1
ATOM 1573 C C . LYS A 1 194 ? 12.257 6.900 -30.761 1.00 70.12 194 LYS A C 1
ATOM 1575 O O . LYS A 1 194 ? 12.699 5.837 -30.333 1.00 70.12 194 LYS A O 1
ATOM 1580 N N . GLN A 1 195 ? 11.031 6.996 -31.281 1.00 67.38 195 GLN A N 1
ATOM 1581 C CA . GLN A 1 195 ? 10.155 5.831 -31.447 1.00 67.38 195 GLN A CA 1
ATOM 1582 C C . GLN A 1 195 ? 10.741 4.817 -32.431 1.00 67.38 195 GLN A C 1
ATOM 1584 O O . GLN A 1 195 ? 10.748 3.623 -32.134 1.00 67.38 195 GLN A O 1
ATOM 1589 N N . ILE A 1 196 ? 11.280 5.280 -33.562 1.00 66.06 196 ILE A N 1
ATOM 1590 C CA . ILE A 1 196 ? 11.936 4.407 -34.543 1.00 66.06 196 ILE A CA 1
ATOM 1591 C C . ILE A 1 196 ? 13.173 3.741 -33.926 1.00 66.06 196 ILE A C 1
ATOM 1593 O O . ILE A 1 196 ? 13.326 2.525 -34.024 1.00 66.06 196 ILE A O 1
ATOM 1597 N N . GLN A 1 197 ? 14.006 4.500 -33.209 1.00 80.81 197 GLN A N 1
ATOM 1598 C CA . GLN A 1 197 ? 15.190 3.969 -32.527 1.00 80.81 197 GLN A CA 1
ATOM 1599 C C . GLN A 1 197 ? 14.854 2.904 -31.468 1.00 80.81 197 GLN A C 1
ATOM 1601 O O . GLN A 1 197 ? 15.600 1.936 -31.326 1.00 80.81 197 GLN A O 1
ATOM 1606 N N . ARG A 1 198 ? 13.728 3.034 -30.749 1.00 80.19 198 ARG A N 1
ATOM 1607 C CA . ARG A 1 198 ? 13.245 1.998 -29.811 1.00 80.19 198 ARG A CA 1
ATOM 1608 C C . ARG A 1 198 ? 12.840 0.718 -30.530 1.00 80.19 198 ARG A C 1
ATOM 1610 O O . ARG A 1 198 ? 13.212 -0.371 -30.097 1.00 80.19 198 ARG A O 1
ATOM 1617 N N . LEU A 1 199 ? 12.091 0.848 -31.627 1.00 74.25 199 LEU A N 1
ATOM 1618 C CA . LEU A 1 199 ? 11.661 -0.295 -32.436 1.00 74.25 199 LEU A CA 1
ATOM 1619 C C . LEU A 1 199 ? 12.866 -1.039 -33.021 1.00 74.25 199 LEU A C 1
ATOM 1621 O O . LEU A 1 199 ? 12.913 -2.265 -32.947 1.00 74.25 199 LEU A O 1
ATOM 1625 N N . LEU A 1 200 ? 13.864 -0.307 -33.524 1.00 78.88 200 LEU A N 1
ATOM 1626 C CA . LEU A 1 200 ? 15.111 -0.886 -34.029 1.00 78.88 200 LEU A CA 1
ATOM 1627 C C . LEU A 1 200 ? 15.835 -1.703 -32.949 1.00 78.88 200 LEU A C 1
ATOM 1629 O O . LEU A 1 200 ? 16.144 -2.868 -33.183 1.00 78.88 200 LEU A O 1
ATOM 1633 N N . SER A 1 201 ? 16.018 -1.161 -31.742 1.00 84.94 201 SER A N 1
ATOM 1634 C CA . SER A 1 201 ? 16.655 -1.894 -30.635 1.00 84.94 201 SER A CA 1
ATOM 1635 C C . SER A 1 201 ? 15.913 -3.181 -30.255 1.00 84.94 201 SER A C 1
ATOM 1637 O O . SER A 1 201 ? 16.544 -4.205 -29.985 1.00 84.94 201 SER A O 1
ATOM 1639 N N . GLN A 1 202 ? 14.575 -3.159 -30.265 1.00 80.44 202 GLN A N 1
ATOM 1640 C CA . GLN A 1 202 ? 13.756 -4.352 -30.022 1.00 80.44 202 GLN A CA 1
ATOM 1641 C C . GLN A 1 202 ? 13.928 -5.390 -31.139 1.00 80.44 202 GLN A C 1
ATOM 1643 O O . GLN A 1 202 ? 14.055 -6.582 -30.858 1.00 80.44 202 GLN A O 1
ATOM 1648 N N . MET A 1 203 ? 13.992 -4.950 -32.400 1.00 77.38 203 MET A N 1
ATOM 1649 C CA . MET A 1 203 ? 14.249 -5.824 -33.550 1.00 77.38 203 MET A CA 1
ATOM 1650 C C . MET A 1 203 ? 15.654 -6.429 -33.527 1.00 77.38 203 MET A C 1
ATOM 1652 O O . MET A 1 203 ? 15.829 -7.585 -33.913 1.00 77.38 203 MET A O 1
ATOM 1656 N N . TRP A 1 204 ? 16.643 -5.698 -33.012 1.00 86.69 204 TRP A N 1
ATOM 1657 C CA . TRP A 1 204 ? 17.988 -6.222 -32.765 1.00 86.69 204 TRP A CA 1
ATOM 1658 C C . TRP A 1 204 ? 18.037 -7.247 -31.626 1.00 86.69 204 TRP A C 1
ATOM 1660 O O . TRP A 1 204 ? 19.076 -7.861 -31.408 1.00 86.69 204 TRP A O 1
ATOM 1670 N N . GLY A 1 205 ? 16.925 -7.473 -30.920 1.00 83.38 205 GLY A N 1
ATOM 1671 C CA . GLY A 1 205 ? 16.821 -8.457 -29.848 1.00 83.38 205 GLY A CA 1
ATOM 1672 C C . GLY A 1 205 ? 17.418 -7.981 -28.526 1.00 83.38 205 GLY A C 1
ATOM 1673 O O . GLY A 1 205 ? 17.809 -8.815 -27.709 1.00 83.38 205 GLY A O 1
ATOM 1674 N N . ILE A 1 206 ? 17.516 -6.668 -28.306 1.00 89.62 206 ILE A N 1
ATOM 1675 C CA . ILE A 1 206 ? 18.011 -6.117 -27.044 1.00 89.62 206 ILE A CA 1
ATOM 1676 C C . ILE A 1 206 ? 16.920 -6.216 -25.973 1.00 89.62 206 ILE A C 1
ATOM 1678 O O . ILE A 1 206 ? 15.867 -5.594 -26.085 1.00 89.62 206 ILE A O 1
ATOM 1682 N N . ASP A 1 207 ? 17.185 -7.004 -24.929 1.00 89.69 207 ASP A N 1
ATOM 1683 C CA . ASP A 1 207 ? 16.405 -7.032 -23.688 1.00 89.69 207 ASP A CA 1
ATOM 1684 C C . ASP A 1 207 ? 17.061 -6.070 -22.698 1.00 89.69 207 ASP A C 1
ATOM 1686 O O . ASP A 1 207 ? 18.239 -6.228 -22.373 1.00 89.69 207 ASP A O 1
ATOM 1690 N N . ALA A 1 208 ? 16.315 -5.074 -22.234 1.00 90.88 208 ALA A N 1
ATOM 1691 C CA . ALA A 1 208 ? 16.819 -4.038 -21.345 1.00 90.88 208 ALA A CA 1
ATOM 1692 C C . ALA A 1 208 ? 15.985 -3.981 -20.067 1.00 90.88 208 ALA A C 1
ATOM 1694 O O . ALA A 1 208 ? 14.758 -4.073 -20.110 1.00 90.88 208 ALA A O 1
ATOM 1695 N N . ARG A 1 209 ? 16.654 -3.848 -18.923 1.00 93.12 209 ARG A N 1
ATOM 1696 C CA . ARG A 1 209 ? 16.021 -3.755 -17.606 1.00 93.12 209 ARG A CA 1
ATOM 1697 C C . ARG A 1 209 ? 16.697 -2.676 -16.786 1.00 93.12 209 ARG A C 1
ATOM 1699 O O . ARG A 1 209 ? 17.908 -2.495 -16.880 1.00 93.12 209 ARG A O 1
ATOM 1706 N N . VAL A 1 210 ? 15.908 -2.012 -15.959 1.00 94.00 210 VAL A N 1
ATOM 1707 C CA . VAL A 1 210 ? 16.392 -1.193 -14.854 1.00 94.00 210 VAL A CA 1
ATOM 1708 C C . VAL A 1 210 ? 16.055 -1.937 -13.563 1.00 94.00 210 VAL A C 1
ATOM 1710 O O . VAL A 1 210 ? 14.972 -2.506 -13.433 1.00 94.00 210 VAL A O 1
ATOM 1713 N N . ILE A 1 211 ? 17.030 -2.057 -12.672 1.00 94.81 211 ILE A N 1
ATOM 1714 C CA . ILE A 1 211 ? 16.960 -2.875 -11.466 1.00 94.81 211 ILE A CA 1
ATOM 1715 C C . ILE A 1 211 ? 17.454 -2.009 -10.308 1.00 94.81 211 ILE A C 1
ATOM 1717 O O . ILE A 1 211 ? 18.664 -1.865 -10.118 1.00 94.81 211 ILE A O 1
ATOM 1721 N N . PRO A 1 212 ? 16.547 -1.407 -9.530 1.00 92.81 212 PRO A N 1
ATOM 1722 C CA . PRO A 1 212 ? 16.931 -0.712 -8.318 1.00 92.81 212 PRO A CA 1
ATOM 1723 C C . PRO A 1 212 ? 17.263 -1.726 -7.214 1.00 92.81 212 PRO A C 1
ATOM 1725 O O . PRO A 1 212 ? 16.575 -2.737 -7.044 1.00 92.81 212 PRO A O 1
ATOM 1728 N N . SER A 1 213 ? 18.305 -1.451 -6.430 1.00 92.25 213 SER A N 1
ATOM 1729 C CA . SER A 1 213 ? 18.640 -2.246 -5.244 1.00 92.25 213 SER A CA 1
ATOM 1730 C C . SER A 1 213 ? 17.626 -2.053 -4.111 1.00 92.25 213 SER A C 1
ATOM 1732 O O . SER A 1 213 ? 17.524 -2.905 -3.232 1.00 92.25 213 SER A O 1
ATOM 1734 N N . GLU A 1 214 ? 16.890 -0.937 -4.135 1.00 86.50 214 GLU A N 1
ATOM 1735 C CA . GLU A 1 214 ? 15.803 -0.607 -3.216 1.00 86.50 214 GLU A CA 1
ATOM 1736 C C . GLU A 1 214 ? 14.560 -0.196 -4.012 1.00 86.50 214 GLU A C 1
ATOM 1738 O O . GLU A 1 214 ? 14.617 0.726 -4.819 1.00 86.50 214 GLU A O 1
ATOM 1743 N N . LYS A 1 215 ? 13.435 -0.876 -3.780 1.00 82.62 215 LYS A N 1
ATOM 1744 C CA . LYS A 1 215 ? 12.164 -0.597 -4.469 1.00 82.62 215 LYS A CA 1
ATOM 1745 C C . LYS A 1 215 ? 11.317 0.432 -3.741 1.00 82.62 215 LYS A C 1
ATOM 1747 O O . LYS A 1 215 ? 10.474 1.072 -4.366 1.00 82.62 215 LYS A O 1
ATOM 1752 N N . SER A 1 216 ? 11.530 0.571 -2.434 1.00 82.81 216 SER A N 1
ATOM 1753 C CA . SER A 1 216 ? 10.802 1.530 -1.625 1.00 82.81 216 SER A CA 1
ATOM 1754 C C . SER A 1 216 ? 11.744 2.385 -0.779 1.00 82.81 216 SER A C 1
ATOM 1756 O O . SER A 1 216 ? 11.832 2.198 0.438 1.00 82.81 216 SER A O 1
ATOM 1758 N N . PRO A 1 217 ? 12.519 3.283 -1.416 1.00 85.94 217 PRO A N 1
ATOM 1759 C CA . PRO A 1 217 ? 13.504 4.057 -0.696 1.00 85.94 217 PRO A CA 1
ATOM 1760 C C . PRO A 1 217 ? 12.833 5.145 0.144 1.00 85.94 217 PRO A C 1
ATOM 1762 O O . PRO A 1 217 ? 11.735 5.602 -0.164 1.00 85.94 217 PRO A O 1
ATOM 1765 N N . PHE A 1 218 ? 13.502 5.595 1.199 1.00 84.62 218 PHE A N 1
ATOM 1766 C CA . PHE A 1 218 ? 13.032 6.702 2.032 1.00 84.62 218 PHE A CA 1
ATOM 1767 C C . PHE A 1 218 ? 13.804 7.999 1.741 1.00 84.62 218 PHE A C 1
ATOM 1769 O O . PHE A 1 218 ? 14.906 7.966 1.187 1.00 84.62 218 PHE A O 1
ATOM 1776 N N . PRO A 1 219 ? 13.274 9.170 2.135 1.00 86.75 219 PRO A N 1
ATOM 1777 C CA . PRO A 1 219 ? 13.949 10.443 1.891 1.00 86.75 219 PRO A CA 1
ATOM 1778 C C . PRO A 1 219 ? 15.350 10.519 2.512 1.00 86.75 219 PRO A C 1
ATOM 1780 O O . PRO A 1 219 ? 15.546 10.186 3.683 1.00 86.75 219 PRO A O 1
ATOM 1783 N N . GLY A 1 220 ? 16.332 10.958 1.723 1.00 85.81 220 GLY A N 1
ATOM 1784 C CA . GLY A 1 220 ? 17.750 10.971 2.094 1.00 85.81 220 GLY A CA 1
ATOM 1785 C C . GLY A 1 220 ? 18.480 9.626 1.967 1.00 85.81 220 GLY A C 1
ATOM 1786 O O . GLY A 1 220 ? 19.675 9.578 2.262 1.00 85.81 220 GLY A O 1
ATOM 1787 N N . GLN A 1 221 ? 17.808 8.537 1.571 1.00 85.88 221 GLN A N 1
ATOM 1788 C CA . GLN A 1 221 ? 18.448 7.231 1.389 1.00 85.88 221 GLN A CA 1
ATOM 1789 C C . GLN A 1 221 ? 19.394 7.227 0.189 1.00 85.88 221 GLN A C 1
ATOM 1791 O O . GLN A 1 221 ? 19.058 7.736 -0.879 1.00 85.88 221 GLN A O 1
ATOM 1796 N N . GLU A 1 222 ? 20.538 6.566 0.358 1.00 92.06 222 GLU A N 1
ATOM 1797 C CA . GLU A 1 222 ? 21.427 6.195 -0.737 1.00 92.06 222 GLU A CA 1
ATOM 1798 C C . GLU A 1 222 ? 21.187 4.745 -1.165 1.00 92.06 222 GLU A C 1
ATOM 1800 O O . GLU A 1 222 ? 21.055 3.853 -0.321 1.00 92.06 222 GLU A O 1
ATOM 1805 N N . PHE A 1 223 ? 21.152 4.498 -2.471 1.00 93.12 223 PHE A N 1
ATOM 1806 C CA . PHE A 1 223 ? 21.015 3.162 -3.049 1.00 93.12 223 PHE A CA 1
ATOM 1807 C C . PHE A 1 223 ? 21.605 3.118 -4.468 1.00 93.12 223 PHE A C 1
ATOM 1809 O O . PHE A 1 223 ? 22.166 4.105 -4.950 1.00 93.12 223 PHE A O 1
ATOM 1816 N N . GLU A 1 224 ? 21.537 1.959 -5.124 1.00 96.31 224 GLU A N 1
ATOM 1817 C CA . GLU A 1 224 ? 22.060 1.766 -6.476 1.00 96.31 224 GLU A CA 1
ATOM 1818 C C . GLU A 1 224 ? 20.939 1.410 -7.458 1.00 96.31 224 GLU A C 1
ATOM 1820 O O . GLU A 1 224 ? 20.019 0.660 -7.129 1.00 96.31 224 GLU A O 1
ATOM 1825 N N . ILE A 1 225 ? 21.025 1.934 -8.678 1.00 97.69 225 ILE A N 1
ATOM 1826 C CA . ILE A 1 225 ? 20.193 1.521 -9.809 1.00 97.69 225 ILE A CA 1
ATOM 1827 C C . ILE A 1 225 ? 21.100 0.919 -10.879 1.00 97.69 225 ILE A C 1
ATOM 1829 O O . ILE A 1 225 ? 21.985 1.598 -11.401 1.00 97.69 225 ILE A O 1
ATOM 1833 N N . GLU A 1 226 ? 20.867 -0.349 -11.217 1.00 98.12 226 GLU A N 1
ATOM 1834 C CA . GLU A 1 226 ? 21.564 -1.048 -12.297 1.00 98.12 226 GLU A CA 1
ATOM 1835 C C . GLU A 1 226 ? 20.713 -1.047 -13.573 1.00 98.12 226 GLU A C 1
ATOM 1837 O O . GLU A 1 226 ? 19.551 -1.443 -13.575 1.00 98.12 226 GLU A O 1
ATOM 1842 N N . ILE A 1 227 ? 21.305 -0.637 -14.689 1.00 97.94 227 ILE A N 1
ATOM 1843 C CA . ILE A 1 227 ? 20.795 -0.877 -16.034 1.00 97.94 227 ILE A CA 1
ATOM 1844 C C . ILE A 1 227 ? 21.469 -2.139 -16.562 1.00 97.94 227 ILE A C 1
ATOM 1846 O O . ILE A 1 227 ? 22.692 -2.182 -16.688 1.00 97.94 227 ILE A O 1
ATOM 1850 N N . GLN A 1 228 ? 20.674 -3.143 -16.923 1.00 97.31 228 GLN A N 1
ATOM 1851 C CA . GLN A 1 228 ? 21.151 -4.382 -17.523 1.00 97.31 228 GLN A CA 1
ATOM 1852 C C . GLN A 1 228 ? 20.635 -4.514 -18.955 1.00 97.31 228 GLN A C 1
ATOM 1854 O O . GLN A 1 228 ? 19.429 -4.522 -19.199 1.00 97.31 228 GLN A O 1
ATOM 1859 N N . LEU A 1 229 ? 21.559 -4.701 -19.895 1.00 97.19 229 LEU A N 1
ATOM 1860 C CA . LEU A 1 229 ? 21.273 -5.006 -21.291 1.00 97.19 229 LEU A CA 1
ATOM 1861 C C . LEU A 1 229 ? 21.699 -6.436 -21.605 1.00 97.19 229 LEU A C 1
ATOM 1863 O O . LEU A 1 229 ? 22.779 -6.871 -21.210 1.00 97.19 229 LEU A O 1
ATOM 1867 N N . THR A 1 230 ? 20.870 -7.168 -22.340 1.00 94.88 230 THR A N 1
ATOM 1868 C CA . THR A 1 230 ? 21.185 -8.503 -22.859 1.00 94.88 230 THR A CA 1
ATOM 1869 C C . THR A 1 230 ? 20.887 -8.550 -24.349 1.00 94.88 230 THR A C 1
ATOM 1871 O O . THR A 1 230 ? 19.755 -8.308 -24.765 1.00 94.88 230 THR A O 1
ATOM 1874 N N . ASN A 1 231 ? 21.882 -8.905 -25.160 1.00 93.62 231 ASN A N 1
ATOM 1875 C CA . ASN A 1 231 ? 21.695 -9.075 -26.595 1.00 93.62 231 ASN A CA 1
ATOM 1876 C C . ASN A 1 231 ? 21.189 -10.493 -26.895 1.00 93.62 231 ASN A C 1
ATOM 1878 O O . ASN A 1 231 ? 21.947 -11.458 -26.842 1.00 93.62 231 ASN A O 1
ATOM 1882 N N . ARG A 1 232 ? 19.901 -10.637 -27.218 1.00 86.81 232 ARG A N 1
ATOM 1883 C CA . ARG A 1 232 ? 19.301 -11.904 -27.678 1.00 86.81 232 ARG A CA 1
ATOM 1884 C C . ARG A 1 232 ? 19.265 -12.030 -29.203 1.00 86.81 232 ARG A C 1
ATOM 1886 O O . ARG A 1 232 ? 18.802 -13.050 -29.713 1.00 86.81 232 ARG A O 1
ATOM 1893 N N . GLY A 1 233 ? 19.728 -11.010 -29.922 1.00 82.75 233 GLY A N 1
ATOM 1894 C CA . GLY A 1 233 ? 19.892 -11.027 -31.367 1.00 82.75 233 GLY A CA 1
ATOM 1895 C C . GLY A 1 233 ? 21.098 -11.847 -31.813 1.00 82.75 233 GLY A C 1
ATOM 1896 O O . GLY A 1 233 ? 21.918 -12.299 -31.011 1.00 82.75 233 GLY A O 1
ATOM 1897 N N . SER A 1 234 ? 21.207 -12.058 -33.126 1.00 83.25 234 SER A N 1
ATOM 1898 C CA . SER A 1 234 ? 22.350 -12.758 -33.727 1.00 83.25 234 SER A CA 1
ATOM 1899 C C . SER A 1 234 ? 23.550 -11.857 -33.993 1.00 83.25 234 SER A C 1
ATOM 1901 O O . SER A 1 234 ? 24.662 -12.362 -34.126 1.00 83.25 234 SER A O 1
ATOM 1903 N N . ASP A 1 235 ? 23.318 -10.553 -34.109 1.00 89.75 235 ASP A N 1
ATOM 1904 C CA . ASP A 1 235 ? 24.314 -9.587 -34.559 1.00 89.75 235 ASP A CA 1
ATOM 1905 C C . ASP A 1 235 ? 24.832 -8.786 -33.355 1.00 89.75 235 ASP A C 1
ATOM 1907 O O . ASP A 1 235 ? 24.065 -8.534 -32.420 1.00 89.75 235 ASP A O 1
ATOM 1911 N N . PRO A 1 236 ? 26.114 -8.386 -33.345 1.00 93.75 236 PRO A N 1
ATOM 1912 C CA . PRO A 1 236 ? 26.648 -7.544 -32.284 1.00 93.75 236 PRO A CA 1
ATOM 1913 C C . PRO A 1 236 ? 25.993 -6.155 -32.287 1.00 93.75 236 PRO A C 1
ATOM 1915 O O . PRO A 1 236 ? 25.720 -5.582 -33.344 1.00 93.75 236 PRO A O 1
ATOM 1918 N N . VAL A 1 237 ? 25.771 -5.608 -31.092 1.00 96.12 237 VAL A N 1
ATOM 1919 C CA . VAL A 1 237 ? 25.238 -4.254 -30.877 1.00 96.12 237 VAL A CA 1
ATOM 1920 C C . VAL A 1 237 ? 26.126 -3.544 -29.870 1.00 96.12 237 VAL A C 1
ATOM 1922 O O . VAL A 1 237 ? 26.431 -4.096 -28.817 1.00 96.12 237 VAL A O 1
ATOM 1925 N N . SER A 1 238 ? 26.535 -2.321 -30.179 1.00 97.38 238 SER A N 1
ATOM 1926 C CA . SER A 1 238 ? 27.404 -1.522 -29.321 1.00 97.38 238 SER A CA 1
ATOM 1927 C C . SER A 1 238 ? 26.599 -0.569 -28.457 1.00 97.38 238 SER A C 1
ATOM 1929 O O . SER A 1 238 ? 25.756 0.163 -28.968 1.00 97.38 238 SER A O 1
ATOM 1931 N N . VAL A 1 239 ? 26.895 -0.524 -27.162 1.00 97.62 239 VAL A N 1
ATOM 1932 C CA . VAL A 1 239 ? 26.392 0.518 -26.263 1.00 97.62 239 VAL A CA 1
ATOM 1933 C C . VAL A 1 239 ? 27.312 1.721 -26.340 1.00 97.62 239 VAL A C 1
ATOM 1935 O O . VAL A 1 239 ? 28.530 1.560 -26.257 1.00 97.62 239 VAL A O 1
ATOM 1938 N N . THR A 1 240 ? 26.748 2.917 -26.487 1.00 96.88 240 THR A N 1
ATOM 1939 C CA . THR A 1 240 ? 27.513 4.167 -26.582 1.00 96.88 240 THR A CA 1
ATOM 1940 C C . THR A 1 240 ? 27.394 5.041 -25.341 1.00 96.88 240 THR A C 1
ATOM 1942 O O . THR A 1 240 ? 28.346 5.736 -25.005 1.00 96.88 240 THR A O 1
ATOM 1945 N N . GLU A 1 241 ? 26.243 5.027 -24.668 1.00 97.19 241 GLU A N 1
ATOM 1946 C CA . GLU A 1 241 ? 25.972 5.864 -23.495 1.00 97.19 241 GLU A CA 1
ATOM 1947 C C . GLU A 1 241 ? 24.846 5.248 -22.658 1.00 97.19 241 GLU A C 1
ATOM 1949 O O . GLU A 1 241 ? 23.918 4.653 -23.206 1.00 97.19 241 GLU A O 1
ATOM 1954 N N . TYR A 1 242 ? 24.906 5.450 -21.342 1.00 97.56 242 TYR A N 1
ATOM 1955 C CA . TYR A 1 242 ? 23.784 5.240 -20.432 1.00 97.56 242 TYR A CA 1
ATOM 1956 C C . TYR A 1 242 ? 23.397 6.568 -19.793 1.00 97.56 242 TYR A C 1
ATOM 1958 O O . TYR A 1 242 ? 24.263 7.364 -19.429 1.00 97.56 242 TYR A O 1
ATOM 1966 N N . ARG A 1 243 ? 22.099 6.780 -19.607 1.00 96.12 243 ARG A N 1
ATOM 1967 C CA . ARG A 1 243 ? 21.546 7.932 -18.907 1.00 96.12 243 ARG A CA 1
ATOM 1968 C C . ARG A 1 243 ? 20.502 7.473 -17.906 1.00 96.12 243 ARG A C 1
ATOM 1970 O O . ARG A 1 243 ? 19.678 6.621 -18.223 1.00 96.12 243 ARG A O 1
ATOM 1977 N N . LEU A 1 244 ? 20.540 8.073 -16.725 1.00 96.44 244 LEU A N 1
ATOM 1978 C CA . LEU A 1 244 ? 19.541 7.903 -15.685 1.00 96.44 244 LEU A CA 1
ATOM 1979 C C . LEU A 1 244 ? 18.957 9.279 -15.360 1.00 96.44 244 LEU A C 1
ATOM 1981 O O . LEU A 1 244 ? 19.687 10.205 -15.013 1.00 96.44 244 LEU A O 1
ATOM 1985 N N . GLU A 1 245 ? 17.650 9.408 -15.520 1.00 93.12 245 GLU A N 1
ATOM 1986 C CA . GLU A 1 245 ? 16.863 10.593 -15.213 1.00 93.12 245 GLU A CA 1
ATOM 1987 C C . GLU A 1 245 ? 15.984 10.278 -13.997 1.00 93.12 245 GLU A C 1
ATOM 1989 O O . GLU A 1 245 ? 15.282 9.265 -13.955 1.00 93.12 245 GLU A O 1
ATOM 1994 N N . LEU A 1 246 ? 16.072 11.145 -12.990 1.00 93.19 246 LEU A N 1
ATOM 1995 C CA . LEU A 1 246 ? 15.421 11.010 -11.686 1.00 93.19 246 LEU A CA 1
ATOM 1996 C C . LEU A 1 246 ? 14.606 12.273 -11.373 1.00 93.19 246 LEU A C 1
ATOM 1998 O O . LEU A 1 246 ? 14.756 13.286 -12.071 1.00 93.19 246 LEU A O 1
ATOM 2002 N N . PRO A 1 247 ? 13.752 12.259 -10.333 1.00 90.31 247 PRO A N 1
ATOM 2003 C CA . PRO A 1 247 ? 12.969 13.420 -9.951 1.00 90.31 247 PRO A CA 1
ATOM 2004 C C . PRO A 1 247 ? 13.866 14.588 -9.553 1.00 90.31 247 PRO A C 1
ATOM 2006 O O . PRO A 1 247 ? 15.013 14.434 -9.126 1.00 90.31 247 PRO A O 1
ATOM 2009 N N . LYS A 1 248 ? 13.319 15.796 -9.673 1.00 87.94 248 LYS A N 1
ATOM 2010 C CA . LYS A 1 248 ? 14.032 17.011 -9.285 1.00 87.94 248 LYS A CA 1
ATOM 2011 C C . LYS A 1 248 ? 14.408 16.946 -7.799 1.00 87.94 248 LYS A C 1
ATOM 2013 O O . LYS A 1 248 ? 13.532 16.787 -6.961 1.00 87.94 248 LYS A O 1
ATOM 2018 N N . GLY A 1 249 ? 15.686 17.165 -7.495 1.00 90.62 249 GLY A N 1
ATOM 2019 C CA . GLY A 1 249 ? 16.219 17.177 -6.127 1.00 90.62 249 GLY A CA 1
ATOM 2020 C C . GLY A 1 249 ? 16.933 15.888 -5.722 1.00 90.62 249 GLY A C 1
ATOM 2021 O O . GLY A 1 249 ? 17.598 15.882 -4.694 1.00 90.62 249 GLY A O 1
ATOM 2022 N N . TRP A 1 250 ? 16.832 14.826 -6.525 1.00 94.38 250 TRP A N 1
ATOM 2023 C CA . TRP A 1 250 ? 17.604 13.604 -6.319 1.00 94.38 250 TRP A CA 1
ATOM 2024 C C . TRP A 1 250 ? 18.988 13.751 -6.941 1.00 94.38 250 TRP A C 1
ATOM 2026 O O . TRP A 1 250 ? 19.120 14.266 -8.055 1.00 94.38 250 TRP A O 1
ATOM 2036 N N . ASP A 1 251 ? 20.003 13.247 -6.246 1.00 96.06 251 ASP A N 1
ATOM 2037 C CA . ASP A 1 251 ? 21.373 13.216 -6.748 1.00 96.06 251 ASP A CA 1
ATOM 2038 C C . ASP A 1 251 ? 21.690 11.848 -7.354 1.00 96.06 251 ASP A C 1
ATOM 2040 O O . ASP A 1 251 ? 21.228 10.806 -6.885 1.00 96.06 251 ASP A O 1
ATOM 2044 N N . THR A 1 252 ? 22.505 11.834 -8.409 1.00 96.62 252 THR A N 1
ATOM 2045 C CA . THR A 1 252 ? 22.992 10.592 -9.011 1.00 96.62 252 THR A CA 1
ATOM 2046 C C . THR A 1 252 ? 24.394 10.740 -9.583 1.00 96.62 252 THR A C 1
ATOM 2048 O O . THR A 1 252 ? 24.780 11.801 -10.077 1.00 96.62 252 THR A O 1
ATOM 2051 N N . ALA A 1 253 ? 25.169 9.658 -9.518 1.00 96.88 253 ALA A N 1
ATOM 2052 C CA . ALA A 1 253 ? 26.491 9.569 -10.117 1.00 96.88 253 ALA A CA 1
ATOM 2053 C C . ALA A 1 253 ? 26.748 8.153 -10.659 1.00 96.88 253 ALA A C 1
ATOM 2055 O O . ALA A 1 253 ? 26.400 7.171 -9.995 1.00 96.88 253 ALA A O 1
ATOM 2056 N N . PRO A 1 254 ? 27.391 8.007 -11.832 1.00 96.88 254 PRO A N 1
ATOM 2057 C CA . PRO A 1 254 ? 27.746 6.692 -12.347 1.00 96.88 254 PRO A CA 1
ATOM 2058 C C . PRO A 1 254 ? 28.789 6.019 -11.441 1.00 96.88 254 PRO A C 1
ATOM 2060 O O . PRO A 1 254 ? 29.793 6.627 -11.064 1.00 96.88 254 PRO A O 1
ATOM 2063 N N . ARG A 1 255 ? 28.565 4.744 -11.115 1.00 96.38 255 ARG A N 1
ATOM 2064 C CA . ARG A 1 255 ? 29.492 3.869 -10.376 1.00 96.38 255 ARG A CA 1
ATOM 2065 C C . ARG A 1 255 ? 30.306 2.993 -11.322 1.00 96.38 255 ARG A C 1
ATOM 2067 O O . ARG A 1 255 ? 31.517 2.867 -11.156 1.00 96.38 255 ARG A O 1
ATOM 2074 N N . SER A 1 256 ? 29.650 2.413 -12.321 1.00 96.75 256 SER A N 1
ATOM 2075 C CA . SER A 1 256 ? 30.270 1.601 -13.368 1.00 96.75 256 SER A CA 1
ATOM 2076 C C . SER A 1 256 ? 29.467 1.723 -14.661 1.00 96.75 256 SER A C 1
ATOM 2078 O O . SER A 1 256 ? 28.255 1.916 -14.625 1.00 96.75 256 SER A O 1
ATOM 2080 N N . MET A 1 257 ? 30.137 1.644 -15.811 1.00 95.69 257 MET A N 1
ATOM 2081 C CA . MET A 1 257 ? 29.488 1.679 -17.124 1.00 95.69 257 MET A CA 1
ATOM 2082 C C . MET A 1 257 ? 30.256 0.792 -18.101 1.00 95.69 257 MET A C 1
ATOM 2084 O O . MET A 1 257 ? 31.396 1.093 -18.459 1.00 95.69 257 MET A O 1
ATOM 2088 N N . GLU A 1 258 ? 29.629 -0.289 -18.550 1.00 97.38 258 GLU A N 1
ATOM 2089 C CA . GLU A 1 258 ? 30.144 -1.153 -19.608 1.00 97.38 258 GLU A CA 1
ATOM 2090 C C . GLU A 1 258 ? 29.666 -0.623 -20.965 1.00 97.38 258 GLU A C 1
ATOM 2092 O O . GLU A 1 258 ? 28.535 -0.858 -21.396 1.00 97.38 258 GLU A O 1
ATOM 2097 N N . ILE A 1 259 ? 30.541 0.145 -21.613 1.00 96.50 259 ILE A N 1
ATOM 2098 C CA . ILE A 1 259 ? 30.353 0.708 -22.955 1.00 96.50 259 ILE A CA 1
ATOM 2099 C C . ILE A 1 259 ? 31.144 -0.148 -23.948 1.00 96.50 259 ILE A C 1
ATOM 2101 O O . ILE A 1 259 ? 32.254 -0.590 -23.646 1.00 96.50 259 ILE A O 1
ATOM 2105 N N . GLY A 1 260 ? 30.599 -0.353 -25.145 1.00 94.88 260 GLY A N 1
ATOM 2106 C CA . GLY A 1 260 ? 31.231 -1.152 -26.192 1.00 94.88 260 GLY A CA 1
ATOM 2107 C C . GLY A 1 260 ? 30.319 -2.240 -26.742 1.00 94.88 260 GLY A C 1
ATOM 2108 O O . GLY A 1 260 ? 29.106 -2.218 -26.547 1.00 94.88 260 GLY A O 1
ATOM 2109 N N . GLU A 1 261 ? 30.914 -3.166 -27.486 1.00 96.44 261 GLU A N 1
ATOM 2110 C CA . GLU A 1 261 ? 30.187 -4.193 -28.228 1.00 96.44 261 GLU A CA 1
ATOM 2111 C C . GLU A 1 261 ? 29.638 -5.297 -27.313 1.00 96.44 261 GLU A C 1
ATOM 2113 O O . GLU A 1 261 ? 30.376 -5.920 -26.549 1.00 96.44 261 GLU A O 1
ATOM 2118 N N . ILE A 1 262 ? 28.343 -5.585 -27.449 1.00 96.06 262 ILE A N 1
ATOM 2119 C CA . ILE A 1 262 ? 27.675 -6.742 -26.860 1.00 96.06 262 ILE A CA 1
ATOM 2120 C C . ILE A 1 262 ? 27.492 -7.795 -27.953 1.00 96.06 262 ILE A C 1
ATOM 2122 O O . ILE A 1 262 ? 26.636 -7.662 -28.836 1.00 96.06 262 ILE A O 1
ATOM 2126 N N . ALA A 1 263 ? 28.278 -8.869 -27.882 1.00 94.69 263 ALA A N 1
ATOM 2127 C CA . ALA A 1 263 ? 28.118 -10.030 -28.754 1.00 94.69 263 ALA A CA 1
ATOM 2128 C C . ALA A 1 263 ? 26.745 -10.707 -28.560 1.00 94.69 263 ALA A C 1
ATOM 2130 O O . ALA A 1 263 ? 26.060 -10.482 -27.562 1.00 94.69 263 ALA A O 1
ATOM 2131 N N . SER A 1 264 ? 26.352 -11.579 -29.491 1.00 90.75 264 SER A N 1
ATOM 2132 C CA . SER A 1 264 ? 25.145 -12.403 -29.338 1.00 90.75 264 SER A CA 1
ATOM 2133 C C . SER A 1 264 ? 25.193 -13.205 -28.030 1.00 90.75 264 SER A C 1
ATOM 2135 O O . SER A 1 264 ? 26.214 -13.815 -27.711 1.00 90.75 264 SER A O 1
ATOM 2137 N N . LEU A 1 265 ? 24.092 -13.188 -27.273 1.00 89.19 265 LEU A N 1
ATOM 2138 C CA . LEU A 1 265 ? 23.954 -13.737 -25.915 1.00 89.19 265 LEU A CA 1
ATOM 2139 C C . LEU A 1 265 ? 24.834 -13.063 -24.847 1.00 89.19 265 LEU A C 1
ATOM 2141 O O . LEU A 1 265 ? 24.847 -13.508 -23.699 1.00 89.19 265 LEU A O 1
ATOM 2145 N N . GLY A 1 266 ? 25.550 -11.997 -25.202 1.00 93.19 266 GLY A N 1
ATOM 2146 C CA . GLY A 1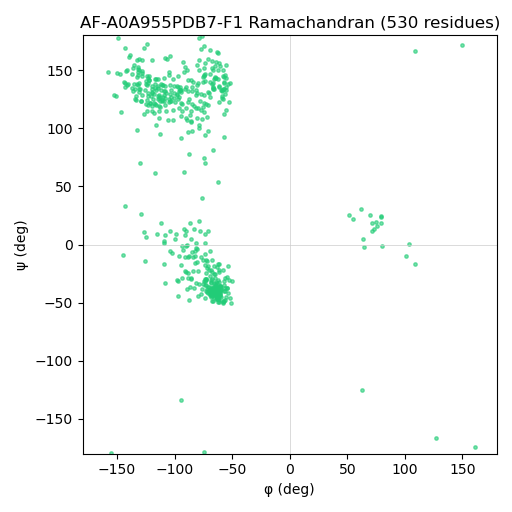 266 ? 26.301 -11.166 -24.273 1.00 93.19 266 GLY A CA 1
ATOM 2147 C C . GLY A 1 266 ? 25.403 -10.214 -23.487 1.00 93.19 266 GLY A C 1
ATOM 2148 O O . GLY A 1 266 ? 24.230 -10.001 -23.809 1.00 93.19 266 GLY A O 1
ATOM 2149 N N . SER A 1 267 ? 25.984 -9.600 -22.461 1.00 96.12 267 SER A N 1
ATOM 2150 C CA . SER A 1 267 ? 25.336 -8.573 -21.651 1.00 96.12 267 SER A CA 1
ATOM 2151 C C . SER A 1 267 ? 26.272 -7.401 -21.401 1.00 96.12 267 SER A C 1
ATOM 2153 O O . SER A 1 267 ? 27.485 -7.596 -21.378 1.00 96.12 267 SER A O 1
ATOM 2155 N N . ALA A 1 268 ? 25.697 -6.230 -21.153 1.00 97.50 268 ALA A N 1
ATOM 2156 C CA . ALA A 1 268 ? 26.404 -5.079 -20.608 1.00 97.50 268 ALA A CA 1
ATOM 2157 C C . ALA A 1 268 ? 25.610 -4.478 -19.449 1.00 97.50 268 ALA A C 1
ATOM 2159 O O . ALA A 1 268 ? 24.377 -4.589 -19.410 1.00 97.50 268 ALA A O 1
ATOM 2160 N N . ARG A 1 269 ? 26.315 -3.863 -18.502 1.00 97.88 269 ARG A N 1
ATOM 2161 C CA . ARG A 1 269 ? 25.720 -3.246 -17.315 1.00 97.88 269 ARG A CA 1
ATOM 2162 C C . ARG A 1 269 ? 26.222 -1.831 -17.074 1.00 97.88 269 ARG A C 1
ATOM 2164 O O . ARG A 1 269 ? 27.370 -1.499 -17.362 1.00 97.88 269 ARG A O 1
ATOM 2171 N N . ALA A 1 270 ? 25.374 -1.014 -16.470 1.00 98.25 270 ALA A N 1
ATOM 2172 C CA . ALA A 1 270 ? 25.769 0.253 -15.877 1.00 98.25 270 ALA A CA 1
ATOM 2173 C C . ALA A 1 270 ? 25.106 0.409 -14.514 1.00 98.25 270 ALA A C 1
ATOM 2175 O O . ALA A 1 270 ? 23.904 0.205 -14.397 1.00 98.25 270 ALA A O 1
ATOM 2176 N N . ALA A 1 271 ? 25.873 0.787 -13.500 1.00 98.12 271 ALA A N 1
ATOM 2177 C CA . ALA A 1 271 ? 25.369 1.041 -12.161 1.00 98.12 271 ALA A CA 1
ATOM 2178 C C . ALA A 1 271 ? 25.476 2.529 -11.827 1.00 98.12 271 ALA A C 1
ATOM 2180 O O . ALA A 1 271 ? 26.495 3.170 -12.102 1.00 98.12 271 ALA A O 1
ATOM 2181 N N . PHE A 1 272 ? 24.439 3.065 -11.194 1.00 98.31 272 PHE A N 1
ATOM 2182 C CA . PHE A 1 272 ? 24.348 4.451 -10.755 1.00 98.31 272 PHE A CA 1
ATOM 2183 C C . PHE A 1 272 ? 24.099 4.486 -9.254 1.00 98.31 272 PHE A C 1
ATOM 2185 O O . PHE A 1 272 ? 23.149 3.880 -8.769 1.00 98.31 272 PHE A O 1
ATOM 2192 N N . TRP A 1 273 ? 24.924 5.232 -8.525 1.00 98.00 273 TRP A N 1
ATOM 2193 C CA . TRP A 1 273 ? 24.584 5.635 -7.165 1.00 98.00 273 TRP A CA 1
ATOM 2194 C C . TRP A 1 273 ? 23.507 6.711 -7.225 1.00 98.00 273 TRP A C 1
ATOM 2196 O O . TRP A 1 273 ? 23.543 7.580 -8.104 1.00 98.00 273 TRP A O 1
ATOM 2206 N N . VAL A 1 274 ? 22.557 6.631 -6.303 1.00 96.94 274 VAL A N 1
ATOM 2207 C CA . VAL A 1 274 ? 21.406 7.523 -6.206 1.00 96.94 274 VAL A CA 1
ATOM 2208 C C . VAL A 1 274 ? 21.208 7.932 -4.754 1.00 96.94 274 VAL A C 1
ATOM 2210 O O . VAL A 1 274 ? 21.278 7.081 -3.869 1.00 96.94 274 VAL A O 1
ATOM 2213 N N . GLN A 1 275 ? 20.912 9.211 -4.525 1.00 94.44 275 GLN A N 1
ATOM 2214 C CA . GLN A 1 275 ? 20.461 9.735 -3.241 1.00 94.44 275 GLN A CA 1
ATOM 2215 C C . GLN A 1 275 ? 19.090 10.396 -3.392 1.00 94.44 275 GLN A C 1
ATOM 2217 O O . GLN A 1 275 ? 18.916 11.338 -4.168 1.00 94.44 275 GLN A O 1
ATOM 2222 N N . VAL A 1 276 ? 18.117 9.897 -2.630 1.00 91.94 276 VAL A N 1
ATOM 2223 C CA . VAL A 1 276 ? 16.770 10.477 -2.558 1.00 91.94 276 VAL A CA 1
ATOM 2224 C C . VAL A 1 276 ? 16.844 11.853 -1.903 1.00 91.94 276 VAL A C 1
ATOM 2226 O O . VAL A 1 276 ? 17.522 12.010 -0.885 1.00 91.94 276 VAL A O 1
ATOM 2229 N N . ALA A 1 277 ? 16.099 12.831 -2.422 1.00 90.62 277 ALA A N 1
ATOM 2230 C CA . ALA A 1 277 ? 16.002 14.149 -1.799 1.00 90.62 277 ALA A CA 1
ATOM 2231 C C . ALA A 1 277 ? 15.582 14.040 -0.318 1.00 90.62 277 ALA A C 1
ATOM 2233 O O . ALA A 1 277 ? 14.716 13.244 0.055 1.00 90.62 277 ALA A O 1
ATOM 2234 N N . THR A 1 278 ? 16.194 14.832 0.565 1.00 86.06 278 THR A N 1
ATOM 2235 C CA . THR A 1 278 ? 15.913 14.775 2.013 1.00 86.06 278 THR A CA 1
ATOM 2236 C C . THR A 1 278 ? 14.517 15.275 2.380 1.00 86.06 278 THR A C 1
ATOM 2238 O O . THR A 1 278 ? 14.005 14.945 3.449 1.00 86.06 278 THR A O 1
ATOM 2241 N N . ASP A 1 279 ? 13.908 16.078 1.514 1.00 84.56 279 ASP A N 1
ATOM 2242 C CA . ASP A 1 279 ? 12.564 16.648 1.618 1.00 84.56 279 ASP A CA 1
ATOM 2243 C C . ASP A 1 279 ? 11.549 15.947 0.698 1.00 84.56 279 ASP A C 1
ATOM 2245 O O . ASP A 1 279 ? 10.425 16.425 0.558 1.00 84.56 279 ASP A O 1
ATOM 2249 N N . GLU A 1 280 ? 11.917 14.800 0.112 1.00 85.31 280 GLU A N 1
ATOM 2250 C CA . GLU A 1 280 ? 11.031 14.036 -0.766 1.00 85.31 280 GLU A CA 1
ATOM 2251 C C . GLU A 1 280 ? 9.727 13.650 -0.056 1.00 85.31 280 GLU A C 1
ATOM 2253 O O . GLU A 1 280 ? 9.709 13.284 1.132 1.00 85.31 280 GLU A O 1
ATOM 2258 N N . THR A 1 281 ? 8.629 13.735 -0.806 1.00 82.62 281 THR A N 1
ATOM 2259 C CA . THR A 1 281 ? 7.289 13.436 -0.302 1.00 82.62 281 THR A CA 1
ATOM 2260 C C . THR A 1 281 ? 7.042 11.935 -0.273 1.00 82.62 281 THR A C 1
ATOM 2262 O O . THR A 1 281 ? 7.409 11.217 -1.201 1.00 82.62 281 THR A O 1
ATOM 2265 N N . LEU A 1 282 ? 6.404 11.453 0.796 1.00 79.44 282 LEU A N 1
ATOM 2266 C CA . LEU A 1 282 ? 6.031 10.044 0.897 1.00 79.44 282 LEU A CA 1
ATOM 2267 C C . LEU A 1 282 ? 4.983 9.696 -0.163 1.00 79.44 282 LEU A C 1
ATOM 2269 O O . LEU A 1 282 ? 4.082 10.489 -0.446 1.00 79.44 282 LEU A O 1
ATOM 2273 N N . THR A 1 283 ? 5.099 8.497 -0.725 1.00 76.38 283 THR A N 1
ATOM 2274 C CA . THR A 1 283 ? 4.067 7.928 -1.590 1.00 76.38 283 THR A CA 1
ATOM 2275 C C . THR A 1 283 ? 2.846 7.607 -0.740 1.00 76.38 283 THR A C 1
ATOM 2277 O O . THR A 1 283 ? 2.961 6.950 0.294 1.00 76.38 283 THR A O 1
ATOM 2280 N N . LEU A 1 284 ? 1.683 8.109 -1.151 1.00 62.78 284 LEU A N 1
ATOM 2281 C CA . LEU A 1 284 ? 0.432 7.896 -0.433 1.00 62.78 284 LEU A CA 1
ATOM 2282 C C . LEU A 1 284 ? -0.284 6.644 -0.962 1.00 62.78 284 LEU A C 1
ATOM 2284 O O . LEU A 1 284 ? -0.116 6.289 -2.133 1.00 62.78 284 LEU A O 1
ATOM 2288 N N . PRO A 1 285 ? -1.105 5.977 -0.132 1.00 57.44 285 PRO A N 1
ATOM 2289 C CA . PRO A 1 285 ? -1.983 4.916 -0.601 1.00 57.44 285 PRO A CA 1
ATOM 2290 C C . PRO A 1 285 ? -2.935 5.418 -1.693 1.00 57.44 285 PRO A C 1
ATOM 2292 O O . PRO A 1 285 ? -3.452 6.535 -1.633 1.00 57.44 285 PRO A O 1
ATOM 2295 N N . GLU A 1 286 ? -3.232 4.549 -2.660 1.00 50.56 286 GLU A N 1
ATOM 2296 C CA . GLU A 1 286 ? -4.087 4.848 -3.820 1.00 50.56 286 GLU A CA 1
ATOM 2297 C C . GLU A 1 286 ? -5.465 5.425 -3.431 1.00 50.56 286 GLU A C 1
ATOM 2299 O O . GLU A 1 286 ? -6.040 6.232 -4.163 1.00 50.56 286 GLU A O 1
ATOM 2304 N N . THR A 1 287 ? -5.996 5.050 -2.262 1.00 49.31 287 THR A N 1
ATOM 2305 C CA . THR A 1 287 ? -7.294 5.525 -1.758 1.00 49.31 287 THR A CA 1
ATOM 2306 C C . THR A 1 287 ? -7.304 7.006 -1.390 1.00 49.31 287 THR A C 1
ATOM 2308 O O . THR A 1 287 ? -8.327 7.664 -1.584 1.00 49.31 287 THR A O 1
ATOM 2311 N N . ASP A 1 288 ? -6.177 7.538 -0.917 1.00 46.06 288 ASP A N 1
ATOM 2312 C CA . ASP A 1 288 ? -6.057 8.930 -0.469 1.00 46.06 288 ASP A CA 1
ATOM 2313 C C . ASP A 1 288 ? -5.685 9.864 -1.632 1.00 46.06 288 ASP A C 1
ATOM 2315 O O . ASP A 1 288 ? -6.026 11.051 -1.636 1.00 46.06 288 ASP A O 1
ATOM 2319 N N . GLU A 1 289 ? -5.053 9.321 -2.678 1.00 49.81 289 GLU A N 1
ATOM 2320 C CA . GLU A 1 289 ? -4.687 10.052 -3.897 1.00 49.81 289 GLU A CA 1
ATOM 2321 C C . GLU A 1 289 ? -5.878 10.368 -4.816 1.00 49.81 289 GLU A C 1
ATOM 2323 O O . GLU A 1 289 ? -5.786 11.289 -5.631 1.00 49.81 289 GLU A O 1
ATOM 2328 N N . LEU A 1 290 ? -7.025 9.690 -4.648 1.00 45.03 290 LEU A N 1
ATOM 2329 C CA . LEU A 1 290 ? -8.264 9.927 -5.415 1.00 45.03 290 LEU A CA 1
ATOM 2330 C C . LEU A 1 290 ? -8.749 11.391 -5.386 1.00 45.03 290 LEU A C 1
ATOM 2332 O O . LEU A 1 290 ? -9.537 11.789 -6.247 1.00 45.03 290 LEU A O 1
ATOM 2336 N N . TYR A 1 291 ? -8.284 12.190 -4.421 1.00 45.81 291 TYR A N 1
ATOM 2337 C CA . TYR A 1 291 ? -8.701 13.576 -4.204 1.00 45.81 291 TYR A CA 1
ATOM 2338 C C . TYR A 1 291 ? -7.636 14.635 -4.556 1.00 45.81 291 TYR A C 1
ATOM 2340 O O . TYR A 1 291 ? -7.900 15.827 -4.381 1.00 45.81 291 TYR A O 1
ATOM 2348 N N . ARG A 1 292 ? -6.458 14.257 -5.087 1.00 43.88 292 ARG A N 1
ATOM 2349 C CA . ARG A 1 292 ? -5.449 15.213 -5.599 1.00 43.88 292 ARG A CA 1
ATOM 2350 C C . ARG A 1 292 ? -5.420 15.262 -7.131 1.00 43.88 292 ARG A C 1
ATOM 2352 O O . ARG A 1 292 ? -5.659 14.281 -7.820 1.00 43.88 292 ARG A O 1
ATOM 2359 N N . SER A 1 293 ? -5.099 16.439 -7.674 1.00 42.19 293 SER A N 1
ATOM 2360 C CA . SER A 1 293 ? -5.016 16.715 -9.118 1.00 42.19 293 SER A CA 1
ATOM 2361 C C . SER A 1 293 ? -3.700 16.277 -9.780 1.00 42.19 293 SER A C 1
ATOM 2363 O O . SER A 1 293 ? -3.514 16.503 -10.977 1.00 42.19 293 SER A O 1
ATOM 2365 N N . SER A 1 294 ? -2.773 15.675 -9.030 1.00 45.25 294 SER A N 1
ATOM 2366 C CA . SER A 1 294 ? -1.483 15.198 -9.532 1.00 45.2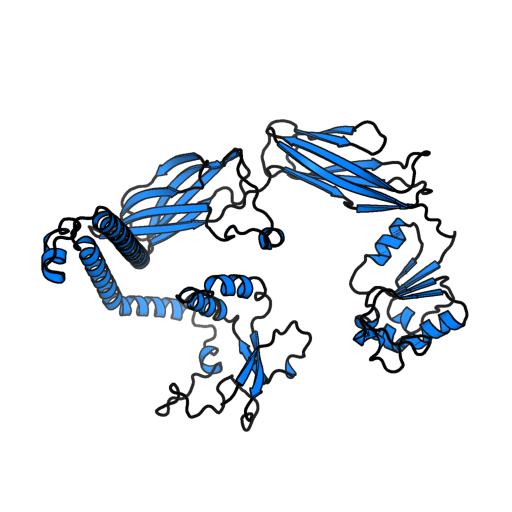5 294 SER A CA 1
ATOM 2367 C C . SER A 1 294 ? -1.599 13.771 -10.065 1.00 45.25 294 SER A C 1
ATOM 2369 O O . SER A 1 294 ? -2.056 12.874 -9.369 1.00 45.25 294 SER A O 1
ATOM 2371 N N . THR A 1 295 ? -1.183 13.572 -11.316 1.00 48.81 295 THR A N 1
ATOM 2372 C CA . THR A 1 295 ? -1.240 12.301 -12.051 1.00 48.81 295 THR A CA 1
ATOM 2373 C C . THR A 1 295 ? -0.539 11.152 -11.297 1.00 48.81 295 THR A C 1
ATOM 2375 O O . THR A 1 295 ? 0.686 11.188 -11.205 1.00 48.81 295 THR A O 1
ATOM 2378 N N . PRO A 1 296 ? -1.257 10.094 -10.867 1.00 47.91 296 PRO A N 1
ATOM 2379 C CA . PRO A 1 296 ? -0.713 8.993 -10.047 1.00 47.91 296 PRO A CA 1
ATOM 2380 C C . PRO A 1 296 ? 0.259 8.023 -10.766 1.00 47.91 296 PRO A C 1
ATOM 2382 O O . PRO A 1 296 ? 0.537 6.930 -10.279 1.00 47.91 296 PRO A O 1
ATOM 2385 N N . TRP A 1 297 ? 0.727 8.363 -11.975 1.00 51.25 297 TRP A N 1
ATOM 2386 C CA . TRP A 1 297 ? 1.221 7.391 -12.968 1.00 51.25 297 TRP A CA 1
ATOM 2387 C C . TRP A 1 297 ? 2.421 7.879 -13.793 1.00 51.25 297 TRP A C 1
ATOM 2389 O O . TRP A 1 297 ? 2.518 7.552 -14.975 1.00 51.25 297 TRP A O 1
ATOM 2399 N N . GLN A 1 298 ? 3.312 8.697 -13.228 1.00 58.12 298 GLN A N 1
ATOM 2400 C CA . GLN A 1 298 ? 4.592 8.975 -13.889 1.00 58.12 298 GLN A CA 1
ATOM 2401 C C . GLN A 1 298 ? 5.697 8.132 -13.246 1.00 58.12 298 GLN A C 1
ATOM 2403 O O . GLN A 1 298 ? 5.828 8.174 -12.020 1.00 58.12 298 GLN A O 1
ATOM 2408 N N . PRO A 1 299 ? 6.464 7.354 -14.032 1.00 60.62 299 PRO A N 1
ATOM 2409 C CA . PRO A 1 299 ? 7.657 6.701 -13.514 1.00 60.62 299 PRO A CA 1
ATOM 2410 C C . PRO A 1 299 ? 8.596 7.776 -12.970 1.00 60.62 299 PRO A C 1
ATOM 2412 O O . PRO A 1 299 ? 8.794 8.818 -13.596 1.00 60.62 299 PRO A O 1
ATOM 2415 N N . ASN A 1 300 ? 9.137 7.542 -11.778 1.00 78.81 300 ASN A N 1
ATOM 2416 C CA . ASN A 1 300 ? 10.132 8.425 -11.174 1.00 78.81 300 ASN A CA 1
ATOM 2417 C C . ASN A 1 300 ? 11.560 7.978 -11.501 1.00 78.81 300 ASN A C 1
ATOM 2419 O O . ASN A 1 300 ? 12.503 8.694 -11.190 1.00 78.81 300 ASN A O 1
ATOM 2423 N N . VAL A 1 301 ? 11.724 6.838 -12.171 1.00 88.25 301 VAL A N 1
ATOM 2424 C CA . VAL A 1 301 ? 12.995 6.391 -12.727 1.00 88.25 301 VAL A CA 1
ATOM 2425 C C . VAL A 1 301 ? 12.835 6.249 -14.229 1.00 88.25 301 VAL A C 1
ATOM 2427 O O . VAL A 1 301 ? 12.036 5.442 -14.702 1.00 88.25 301 VAL A O 1
ATOM 2430 N N . HIS A 1 302 ? 13.621 7.013 -14.978 1.00 92.69 302 HIS A N 1
ATOM 2431 C CA . HIS A 1 302 ? 13.681 6.925 -16.428 1.00 92.69 302 HIS A CA 1
ATOM 2432 C C . HIS A 1 302 ? 15.127 6.667 -16.853 1.00 92.69 302 HIS A C 1
ATOM 2434 O O . HIS A 1 302 ? 16.022 7.476 -16.625 1.00 92.69 302 HIS A O 1
ATOM 2440 N N . ALA A 1 303 ? 15.377 5.501 -17.433 1.00 94.81 303 ALA A N 1
ATOM 2441 C CA . ALA A 1 303 ? 16.705 5.039 -17.793 1.00 94.81 303 ALA A CA 1
ATOM 2442 C C . ALA A 1 303 ? 16.790 4.806 -19.303 1.00 94.81 303 ALA A C 1
ATOM 2444 O O . ALA A 1 303 ? 15.924 4.173 -19.900 1.00 94.81 303 ALA A O 1
ATOM 2445 N N . VAL A 1 304 ? 17.856 5.300 -19.928 1.00 95.56 304 VAL A N 1
ATOM 2446 C CA . VAL A 1 304 ? 18.071 5.204 -21.374 1.00 95.56 304 VAL A CA 1
ATOM 2447 C C . VAL A 1 304 ? 19.456 4.640 -21.646 1.00 95.56 304 VAL A C 1
ATOM 2449 O O . VAL A 1 304 ? 20.451 5.162 -21.150 1.00 95.56 304 VAL A O 1
ATOM 2452 N N . ALA A 1 305 ? 19.537 3.611 -22.481 1.00 97.12 305 ALA A N 1
ATOM 2453 C CA . ALA A 1 305 ? 20.784 3.160 -23.079 1.00 97.12 305 ALA A CA 1
ATOM 2454 C C . ALA A 1 305 ? 20.790 3.485 -24.573 1.00 97.12 305 ALA A C 1
ATOM 2456 O O . ALA A 1 305 ? 19.906 3.056 -25.313 1.00 97.12 305 ALA A O 1
ATOM 2457 N N . TYR A 1 306 ? 21.796 4.227 -25.024 1.00 96.69 306 TYR A N 1
ATOM 2458 C CA . TYR A 1 306 ? 22.006 4.535 -26.434 1.00 96.69 306 TYR A CA 1
ATOM 2459 C C . TYR A 1 306 ? 22.862 3.449 -27.075 1.00 96.69 306 TYR A C 1
ATOM 2461 O O . TYR A 1 306 ? 23.895 3.048 -26.533 1.00 96.69 306 TYR A O 1
ATOM 2469 N N . LEU A 1 307 ? 22.413 2.971 -28.229 1.00 97.06 307 LEU A N 1
ATOM 2470 C CA . LEU A 1 307 ? 22.916 1.782 -28.899 1.00 97.06 307 LEU A CA 1
ATOM 2471 C C . LEU A 1 307 ? 23.265 2.090 -30.354 1.00 97.06 307 LEU A C 1
ATOM 2473 O O . LEU A 1 307 ? 22.738 3.024 -30.961 1.00 97.06 307 LEU A O 1
ATOM 2477 N N . LYS A 1 308 ? 24.122 1.258 -30.940 1.00 95.88 308 LYS A N 1
ATOM 2478 C CA . LYS A 1 308 ? 24.418 1.261 -32.370 1.00 95.88 308 LYS A CA 1
ATOM 2479 C C . LYS A 1 308 ? 24.590 -0.151 -32.906 1.00 95.88 308 LYS A C 1
ATOM 2481 O O . LYS A 1 308 ? 25.304 -0.958 -32.312 1.00 95.88 308 LYS A O 1
ATOM 2486 N N . LYS A 1 309 ? 24.015 -0.416 -34.076 1.00 92.88 309 LYS A N 1
ATOM 2487 C CA . LYS A 1 309 ? 24.307 -1.603 -34.888 1.00 92.88 309 LYS A CA 1
ATOM 2488 C C . LYS A 1 309 ? 24.925 -1.133 -36.205 1.00 92.88 309 LYS A C 1
ATOM 2490 O O . LYS A 1 309 ? 24.231 -0.606 -37.072 1.00 92.88 309 LYS A O 1
ATOM 2495 N N . GLY A 1 310 ? 26.246 -1.259 -36.332 1.00 89.50 310 GLY A N 1
ATOM 2496 C CA . GLY A 1 310 ? 26.990 -0.563 -37.390 1.00 89.50 310 GLY A CA 1
ATOM 2497 C C . GLY A 1 310 ? 26.867 0.959 -37.231 1.00 89.50 310 GLY A C 1
ATOM 2498 O O . GLY A 1 310 ? 27.134 1.487 -36.154 1.00 89.50 310 GLY A O 1
ATOM 2499 N N . GLU A 1 311 ? 26.421 1.651 -38.280 1.00 87.50 311 GLU A N 1
ATOM 2500 C CA . GLU A 1 311 ? 26.167 3.104 -38.252 1.00 87.50 311 GLU A CA 1
ATOM 2501 C C . GLU A 1 311 ? 24.752 3.470 -37.780 1.00 87.50 311 GLU A C 1
ATOM 2503 O O . GLU A 1 311 ? 24.466 4.639 -37.525 1.00 87.50 311 GLU A O 1
ATOM 2508 N N . THR A 1 312 ? 23.860 2.489 -37.644 1.00 88.31 312 THR A N 1
ATOM 2509 C CA . THR A 1 312 ? 22.455 2.728 -37.315 1.00 88.31 312 THR A CA 1
ATOM 2510 C C . THR A 1 312 ? 22.295 2.981 -35.813 1.00 88.31 312 THR A C 1
ATOM 2512 O O . THR A 1 312 ? 22.595 2.074 -35.028 1.00 88.31 312 THR A O 1
ATOM 2515 N N . PRO A 1 313 ? 21.827 4.168 -35.376 1.00 92.38 313 PRO A N 1
ATOM 2516 C CA . PRO A 1 313 ? 21.518 4.423 -33.974 1.00 92.38 313 PRO A CA 1
ATOM 2517 C C . PRO A 1 313 ? 20.235 3.715 -33.531 1.00 92.38 313 PRO A C 1
ATOM 2519 O O . PRO A 1 313 ? 19.277 3.570 -34.288 1.00 92.38 313 PRO A O 1
ATOM 2522 N N . GLY A 1 314 ? 20.224 3.305 -32.271 1.00 90.38 314 GLY A N 1
ATOM 2523 C CA . GLY A 1 314 ? 19.060 2.805 -31.560 1.00 90.38 314 GLY A CA 1
ATOM 2524 C C . GLY A 1 314 ? 19.109 3.272 -30.111 1.00 90.38 314 GLY A C 1
ATOM 2525 O O . GLY A 1 314 ? 20.127 3.775 -29.635 1.00 90.38 314 GLY A O 1
ATOM 2526 N N . LEU A 1 315 ? 18.013 3.097 -29.388 1.00 93.06 315 LEU A N 1
ATOM 2527 C CA . LEU A 1 315 ? 18.012 3.270 -27.938 1.00 93.06 315 LEU A CA 1
ATOM 2528 C C . LEU A 1 315 ? 17.109 2.238 -27.274 1.00 93.06 315 LEU A C 1
ATOM 2530 O O . LEU A 1 315 ? 16.116 1.810 -27.864 1.00 93.06 315 LEU A O 1
ATOM 2534 N N . ALA A 1 316 ? 17.456 1.842 -26.057 1.00 92.12 316 ALA A N 1
ATOM 2535 C CA . ALA A 1 316 ? 16.584 1.112 -25.155 1.00 92.12 316 ALA A CA 1
ATOM 2536 C C . ALA A 1 316 ? 16.172 2.059 -24.027 1.00 92.12 316 ALA A C 1
ATOM 2538 O O . ALA A 1 316 ? 17.026 2.683 -23.401 1.00 92.12 316 ALA A O 1
ATOM 2539 N N . GLU A 1 317 ? 14.870 2.192 -23.808 1.00 91.06 317 GLU A N 1
ATOM 2540 C CA . GLU A 1 317 ? 14.308 3.017 -22.743 1.00 91.06 317 GLU A CA 1
ATOM 2541 C C . GLU A 1 317 ? 13.600 2.109 -21.746 1.00 91.06 317 GLU A C 1
ATOM 2543 O O . GLU A 1 317 ? 12.868 1.196 -22.140 1.00 91.06 317 GLU A O 1
ATOM 2548 N N . MET A 1 318 ? 13.847 2.354 -20.467 1.00 91.31 318 MET A N 1
ATOM 2549 C CA . MET A 1 318 ? 13.272 1.620 -19.358 1.00 91.31 318 MET A CA 1
ATOM 2550 C C . MET A 1 318 ? 12.722 2.616 -18.351 1.00 91.31 318 MET A C 1
ATOM 2552 O O . MET A 1 318 ? 13.348 3.629 -18.041 1.00 91.31 318 MET A O 1
ATOM 2556 N N . GLU A 1 319 ? 11.557 2.296 -17.819 1.00 87.00 319 GLU A N 1
ATOM 2557 C CA . GLU A 1 319 ? 10.878 3.086 -16.807 1.00 87.00 319 GLU A CA 1
ATOM 2558 C C . GLU A 1 319 ? 10.639 2.194 -15.592 1.00 87.00 319 GLU A C 1
ATOM 2560 O O . GLU A 1 319 ? 10.282 1.023 -15.743 1.00 87.00 319 GLU A O 1
ATOM 2565 N N . ASP A 1 320 ? 10.842 2.740 -14.397 1.00 84.44 320 ASP A N 1
ATOM 2566 C CA . ASP A 1 320 ? 10.484 2.080 -13.144 1.00 84.44 320 ASP A CA 1
ATOM 2567 C C . ASP A 1 320 ? 9.859 3.082 -12.175 1.00 84.44 320 ASP A C 1
ATOM 2569 O O . ASP A 1 320 ? 9.949 4.307 -12.341 1.00 84.44 320 ASP A O 1
ATOM 2573 N N . ARG A 1 321 ? 9.189 2.541 -11.163 1.00 82.88 321 ARG A N 1
ATOM 2574 C CA . ARG A 1 321 ? 8.554 3.310 -10.105 1.00 82.88 321 ARG A CA 1
ATOM 2575 C C . ARG A 1 321 ? 9.083 2.858 -8.755 1.00 82.88 321 ARG A C 1
ATOM 2577 O O . ARG A 1 321 ? 8.946 1.703 -8.369 1.00 82.88 321 ARG A O 1
ATOM 2584 N N . LEU A 1 322 ? 9.605 3.824 -8.017 1.00 83.06 322 LEU A N 1
ATOM 2585 C CA . LEU A 1 322 ? 10.009 3.685 -6.629 1.00 83.06 322 LEU A CA 1
ATOM 2586 C C . LEU A 1 322 ? 8.931 4.275 -5.721 1.00 83.06 322 LEU A C 1
ATOM 2588 O O . LEU A 1 322 ? 8.490 5.405 -5.939 1.00 83.06 322 LEU A O 1
ATOM 2592 N N . GLU A 1 323 ? 8.510 3.523 -4.710 1.00 83.81 323 GLU A N 1
ATOM 2593 C CA . GLU A 1 323 ? 7.551 3.992 -3.705 1.00 83.81 323 GLU A CA 1
ATOM 2594 C C . GLU A 1 323 ? 8.301 4.634 -2.541 1.00 83.81 323 GLU A C 1
ATOM 2596 O O . GLU A 1 323 ? 9.066 3.970 -1.849 1.00 83.81 323 GLU A O 1
ATOM 2601 N N . ILE A 1 324 ? 8.093 5.923 -2.300 1.00 83.56 324 ILE A N 1
ATOM 2602 C CA . ILE A 1 324 ? 8.790 6.622 -1.221 1.00 83.56 324 ILE A CA 1
ATOM 2603 C C . ILE A 1 324 ? 8.131 6.302 0.114 1.00 83.56 324 ILE A C 1
ATOM 2605 O O . ILE A 1 324 ? 7.080 6.854 0.442 1.00 83.56 324 ILE A O 1
ATOM 2609 N N . SER A 1 325 ? 8.759 5.416 0.881 1.00 82.69 325 SER A N 1
ATOM 2610 C CA . SER A 1 325 ? 8.287 5.005 2.204 1.00 82.69 325 SER A CA 1
ATOM 2611 C C . SER A 1 325 ? 8.907 5.852 3.312 1.00 82.69 325 SER A C 1
ATOM 2613 O O . SER A 1 325 ? 9.980 6.441 3.137 1.00 82.69 325 SER A O 1
ATOM 2615 N N . PRO A 1 326 ? 8.269 5.941 4.489 1.00 81.00 326 PRO A N 1
ATOM 2616 C CA . PRO A 1 326 ? 8.931 6.507 5.652 1.00 81.00 326 PRO A CA 1
ATOM 2617 C C . PRO A 1 326 ? 10.085 5.590 6.096 1.00 81.00 326 PRO A C 1
ATOM 2619 O O . PRO A 1 326 ? 10.033 4.375 5.927 1.00 81.00 326 PRO A O 1
ATOM 2622 N N . ALA A 1 327 ? 11.148 6.145 6.689 1.00 79.81 327 ALA A N 1
ATOM 2623 C CA . ALA A 1 327 ? 12.261 5.319 7.180 1.00 79.81 327 ALA A CA 1
ATOM 2624 C C . ALA A 1 327 ? 11.862 4.470 8.405 1.00 79.81 327 ALA A C 1
ATOM 2626 O O . ALA A 1 327 ? 12.434 3.400 8.652 1.00 79.81 327 ALA A O 1
ATOM 2627 N N . TRP A 1 328 ? 10.877 4.969 9.154 1.00 82.56 328 TRP A N 1
ATOM 2628 C CA . TRP A 1 328 ? 10.267 4.338 10.311 1.00 82.56 328 TRP A CA 1
ATOM 2629 C C . TRP A 1 328 ? 8.756 4.393 10.210 1.00 82.56 328 TRP A C 1
ATOM 2631 O O . TRP A 1 328 ? 8.180 5.350 9.709 1.00 82.56 328 TRP A O 1
ATOM 2641 N N . GLU A 1 329 ? 8.128 3.383 10.768 1.00 86.69 329 GLU A N 1
ATOM 2642 C CA . GLU A 1 329 ? 6.706 3.358 11.027 1.00 86.69 329 GLU A CA 1
ATOM 2643 C C . GLU A 1 329 ? 6.505 3.138 12.522 1.00 86.69 329 GLU A C 1
ATOM 2645 O O . GLU A 1 329 ? 7.255 2.376 13.144 1.00 86.69 329 GLU A O 1
ATOM 2650 N N . VAL A 1 330 ? 5.510 3.812 13.085 1.00 89.19 330 VAL A N 1
ATOM 2651 C CA . VAL A 1 330 ? 5.121 3.711 14.491 1.00 89.19 330 VAL A CA 1
ATOM 2652 C C . VAL A 1 330 ? 3.620 3.488 14.511 1.00 89.19 330 VAL A C 1
ATOM 2654 O O . VAL A 1 330 ? 2.897 4.182 13.803 1.00 89.19 330 VAL A O 1
ATOM 2657 N N . TRP A 1 331 ? 3.166 2.530 15.306 1.00 91.81 331 TRP A N 1
ATOM 2658 C CA . TRP A 1 331 ? 1.759 2.191 15.477 1.00 91.81 331 TRP A CA 1
ATOM 2659 C C . TRP A 1 331 ? 1.476 1.984 16.961 1.00 91.81 331 TRP A C 1
ATOM 2661 O O . TRP A 1 331 ? 2.358 1.546 17.702 1.00 91.81 331 TRP A O 1
ATOM 2671 N N . ILE A 1 332 ? 0.242 2.242 17.385 1.00 92.31 332 ILE A N 1
ATOM 2672 C CA . ILE A 1 332 ? -0.247 1.859 18.711 1.00 92.31 332 ILE A CA 1
ATOM 2673 C C . ILE A 1 332 ? -1.440 0.928 18.511 1.00 92.31 332 ILE A C 1
ATOM 2675 O O . ILE A 1 332 ? -2.324 1.221 17.711 1.00 92.31 332 ILE A O 1
ATOM 2679 N N . SER A 1 333 ? -1.447 -0.205 19.208 1.00 90.31 333 SER A N 1
ATOM 2680 C CA . SER A 1 333 ? -2.546 -1.169 19.188 1.00 90.31 333 SER A CA 1
ATOM 2681 C C . SER A 1 333 ? -3.132 -1.352 20.594 1.00 90.31 333 SER A C 1
ATOM 2683 O O . SER A 1 333 ? -2.364 -1.666 21.505 1.00 90.31 333 SER A O 1
ATOM 2685 N N . PRO A 1 334 ? -4.464 -1.271 20.771 1.00 90.19 334 PRO A N 1
ATOM 2686 C CA . PRO A 1 334 ? -5.437 -0.811 19.774 1.00 90.19 334 PRO A CA 1
ATOM 2687 C C . PRO A 1 334 ? -5.241 0.672 19.406 1.00 90.19 334 PRO A C 1
ATOM 2689 O O . PRO A 1 334 ? -4.745 1.441 20.217 1.00 90.19 334 PRO A O 1
ATOM 2692 N N . GLU A 1 335 ? -5.646 1.063 18.194 1.00 89.06 335 GLU A N 1
ATOM 2693 C CA . GLU A 1 335 ? -5.653 2.472 17.751 1.00 89.06 335 GLU A CA 1
ATOM 2694 C C . GLU A 1 335 ? -6.822 3.251 18.375 1.00 89.06 335 GLU A C 1
ATOM 2696 O O . GLU A 1 335 ? -6.701 4.419 18.726 1.00 89.06 335 GLU A O 1
ATOM 2701 N N . GLU A 1 336 ? -7.954 2.578 18.583 1.00 89.69 336 GLU A N 1
ATOM 2702 C CA . GLU A 1 336 ? -9.099 3.122 19.307 1.00 89.69 336 GLU A CA 1
ATOM 2703 C C . GLU A 1 336 ? -9.673 2.078 20.261 1.00 89.69 336 GLU A C 1
ATOM 2705 O O . GLU A 1 336 ? -9.900 0.917 19.885 1.00 89.69 336 GLU A O 1
ATOM 2710 N N . THR A 1 337 ? -9.962 2.489 21.492 1.00 87.81 337 THR A N 1
ATOM 2711 C CA . THR A 1 337 ? -10.636 1.653 22.486 1.00 87.81 337 THR A CA 1
ATOM 2712 C C . THR A 1 337 ? -11.625 2.454 23.323 1.00 87.81 337 THR A C 1
ATOM 2714 O O . THR A 1 337 ? -11.445 3.644 23.552 1.00 87.81 337 THR A O 1
ATOM 2717 N N . LEU A 1 338 ? -12.681 1.790 23.784 1.00 87.00 338 LEU A N 1
ATOM 2718 C CA . LEU A 1 338 ? -13.697 2.363 24.661 1.00 87.00 338 LEU A CA 1
ATOM 2719 C C . LEU A 1 338 ? -13.648 1.617 25.988 1.00 87.00 338 LEU A C 1
ATOM 2721 O O . LEU A 1 338 ? -13.617 0.390 25.984 1.00 87.00 338 LEU A O 1
ATOM 2725 N N . VAL A 1 339 ? -13.640 2.346 27.099 1.00 87.94 339 VAL A N 1
ATOM 2726 C CA . VAL A 1 339 ? -13.513 1.768 28.438 1.00 87.94 339 VAL A CA 1
ATOM 2727 C C . VAL A 1 339 ? -14.549 2.400 29.372 1.00 87.94 339 VAL A C 1
ATOM 2729 O O . VAL A 1 339 ? -14.713 3.625 29.369 1.00 87.94 339 VAL A O 1
ATOM 2732 N N . PRO A 1 340 ? -15.278 1.608 30.177 1.00 88.38 340 PRO A N 1
ATOM 2733 C CA . PRO A 1 340 ? -16.134 2.147 31.227 1.00 88.38 340 PRO A CA 1
ATOM 2734 C C . PRO A 1 340 ? -15.330 2.965 32.244 1.00 88.38 340 PRO A C 1
ATOM 2736 O O . PRO A 1 340 ? -14.322 2.487 32.757 1.00 88.38 340 PRO A O 1
ATOM 2739 N N . LEU A 1 341 ? -15.811 4.163 32.591 1.00 86.56 341 LEU A N 1
ATOM 2740 C CA . LEU A 1 341 ? -15.137 5.082 33.519 1.00 86.56 341 LEU A CA 1
ATOM 2741 C C . LEU A 1 341 ? -14.820 4.433 34.876 1.00 86.56 341 LEU A C 1
ATOM 2743 O O . LEU A 1 341 ? -13.775 4.686 35.460 1.00 86.56 341 LEU A O 1
ATOM 2747 N N . HIS A 1 342 ? -15.723 3.581 35.367 1.00 81.94 342 HIS A N 1
ATOM 2748 C CA . HIS A 1 342 ? -15.604 2.919 36.673 1.00 81.94 342 HIS A CA 1
ATOM 2749 C C . HIS A 1 342 ? -14.908 1.551 36.592 1.00 81.94 342 HIS A C 1
ATOM 2751 O O . HIS A 1 342 ? -15.006 0.761 37.532 1.00 81.94 342 HIS A O 1
ATOM 2757 N N . SER A 1 343 ? -14.263 1.235 35.465 1.00 79.25 343 SER A N 1
ATOM 2758 C CA . SER A 1 343 ? -13.490 0.003 35.321 1.00 79.25 343 SER A CA 1
ATOM 2759 C C . SER A 1 343 ? -12.253 0.039 36.218 1.00 79.25 343 SER A C 1
ATOM 2761 O O . SER A 1 343 ? -11.561 1.049 36.306 1.00 79.25 343 SER A O 1
ATOM 2763 N N . THR A 1 344 ? -11.947 -1.082 36.871 1.00 72.44 344 THR A N 1
ATOM 2764 C CA . THR A 1 344 ? -10.675 -1.270 37.590 1.00 72.44 344 THR A CA 1
ATOM 2765 C C . THR A 1 344 ? -9.579 -1.852 36.696 1.00 72.44 344 THR A C 1
ATOM 2767 O O . THR A 1 344 ? -8.481 -2.133 37.179 1.00 72.44 344 THR A O 1
ATOM 2770 N N . GLU A 1 345 ? -9.887 -2.112 35.424 1.00 74.19 345 GLU A N 1
ATOM 2771 C CA . GLU A 1 345 ? -8.942 -2.677 34.466 1.00 74.19 345 GLU A CA 1
ATOM 2772 C C . GLU A 1 345 ? -7.974 -1.614 33.939 1.00 74.19 345 GLU A C 1
ATOM 2774 O O . GLU A 1 345 ? -8.284 -0.425 33.856 1.00 74.19 345 GLU A O 1
ATOM 2779 N N . GLN A 1 346 ? -6.771 -2.064 33.596 1.00 83.38 346 GLN A N 1
ATOM 2780 C CA . GLN A 1 346 ? -5.786 -1.258 32.886 1.00 83.38 346 GLN A CA 1
ATOM 2781 C C . GLN A 1 346 ? -5.983 -1.414 31.377 1.00 83.38 346 GLN A C 1
ATOM 2783 O O . GLN A 1 346 ? -6.424 -2.461 30.905 1.00 83.38 346 GLN A O 1
ATOM 2788 N N . VAL A 1 347 ? -5.650 -0.371 30.622 1.00 87.06 347 VAL A N 1
ATOM 2789 C CA . VAL A 1 347 ? -5.633 -0.424 29.162 1.00 87.06 347 VAL A CA 1
ATOM 2790 C C . VAL A 1 347 ? -4.247 -0.862 28.718 1.00 87.06 347 VAL A C 1
ATOM 2792 O O . VAL A 1 347 ? -3.288 -0.097 28.829 1.00 87.06 347 VAL A O 1
ATOM 2795 N N . ASP A 1 348 ? -4.158 -2.089 28.215 1.00 89.50 348 ASP A N 1
ATOM 2796 C CA . ASP A 1 348 ? -2.924 -2.637 27.661 1.00 89.50 348 ASP A CA 1
ATOM 2797 C C . ASP A 1 348 ? -2.745 -2.136 26.218 1.00 89.50 348 ASP A C 1
ATOM 2799 O O . ASP A 1 348 ? -3.556 -2.421 25.330 1.00 89.50 348 ASP A O 1
ATOM 2803 N N . LEU A 1 349 ? -1.672 -1.384 25.977 1.00 90.56 349 LEU A N 1
ATOM 2804 C CA . LEU A 1 349 ? -1.312 -0.831 24.674 1.00 90.56 349 LEU A CA 1
ATOM 2805 C C . LEU A 1 349 ? -0.008 -1.462 24.188 1.00 90.56 349 LEU A C 1
ATOM 2807 O O . LEU A 1 349 ? 0.929 -1.682 24.956 1.00 90.56 349 LEU A O 1
ATOM 2811 N N . SER A 1 350 ? 0.092 -1.715 22.888 1.00 91.25 350 SER A N 1
ATOM 2812 C CA . SER A 1 350 ? 1.334 -2.131 22.240 1.00 91.25 350 SER A CA 1
ATOM 2813 C C . SER A 1 350 ? 1.801 -1.044 21.286 1.00 91.25 350 SER A C 1
ATOM 2815 O O . SER A 1 350 ? 1.129 -0.766 20.296 1.00 91.25 350 SER A O 1
ATOM 2817 N N . ILE A 1 351 ? 2.952 -0.434 21.576 1.00 91.38 351 ILE A N 1
ATOM 2818 C CA . ILE A 1 351 ? 3.641 0.437 20.627 1.00 91.38 351 ILE A CA 1
ATOM 2819 C C . ILE A 1 351 ? 4.526 -0.438 19.754 1.00 91.38 351 ILE A C 1
ATOM 2821 O O . ILE A 1 351 ? 5.528 -0.998 20.207 1.00 91.38 351 ILE A O 1
ATOM 2825 N N . GLU A 1 352 ? 4.158 -0.540 18.488 1.00 90.12 352 GLU A N 1
ATOM 2826 C CA . GLU A 1 352 ? 4.926 -1.244 17.480 1.00 90.12 352 GLU A CA 1
ATOM 2827 C C . GLU A 1 352 ? 5.715 -0.249 16.648 1.00 90.12 352 GLU A C 1
ATOM 2829 O O . GLU A 1 352 ? 5.197 0.771 16.201 1.00 90.12 352 GLU A O 1
ATOM 2834 N N . THR A 1 353 ? 6.976 -0.566 16.387 1.00 87.50 353 THR A N 1
ATOM 2835 C CA . THR A 1 353 ? 7.766 0.180 15.417 1.00 87.50 353 THR A CA 1
ATOM 2836 C C . THR A 1 353 ? 8.333 -0.757 14.374 1.00 87.50 353 THR A C 1
ATOM 2838 O O . THR A 1 353 ? 8.806 -1.862 14.670 1.00 87.50 353 THR A O 1
ATOM 2841 N N . ARG A 1 354 ? 8.288 -0.315 13.119 1.00 84.44 354 ARG A N 1
ATOM 2842 C CA . ARG A 1 354 ? 8.923 -0.999 12.001 1.00 84.44 354 ARG A CA 1
ATOM 2843 C C . ARG A 1 354 ? 9.953 -0.088 11.372 1.00 84.44 354 ARG A C 1
ATOM 2845 O O . ARG A 1 354 ? 9.731 1.093 11.143 1.00 84.44 354 ARG A O 1
ATOM 2852 N N . ARG A 1 355 ? 11.102 -0.678 11.082 1.00 78.81 355 ARG A N 1
ATOM 2853 C CA . ARG A 1 355 ? 12.258 0.011 10.540 1.00 78.81 355 ARG A CA 1
ATOM 2854 C C . ARG A 1 355 ? 12.525 -0.463 9.117 1.00 78.81 355 ARG A C 1
ATOM 2856 O O . ARG A 1 355 ? 12.705 -1.665 8.895 1.00 78.81 355 ARG A O 1
ATOM 2863 N N . HIS A 1 356 ? 12.620 0.481 8.186 1.00 76.06 356 HIS A N 1
ATOM 2864 C CA . HIS A 1 356 ? 12.999 0.228 6.788 1.00 76.06 356 HIS A CA 1
ATOM 2865 C C . HIS A 1 356 ? 14.462 0.602 6.493 1.00 76.06 356 HIS A C 1
ATOM 2867 O O . HIS A 1 356 ? 14.998 0.247 5.451 1.00 76.06 356 HIS A O 1
ATOM 2873 N N . ARG A 1 357 ? 15.142 1.238 7.458 1.00 69.44 357 ARG A N 1
ATOM 2874 C CA . ARG A 1 357 ? 16.554 1.654 7.409 1.00 69.44 357 ARG A CA 1
ATOM 2875 C C . ARG A 1 357 ? 17.456 0.830 8.343 1.00 69.44 357 ARG A C 1
ATOM 2877 O O . ARG A 1 357 ? 17.081 0.565 9.477 1.00 69.44 357 ARG A O 1
ATOM 2884 N N . GLU A 1 358 ? 18.696 0.514 7.968 1.00 61.22 358 GLU A N 1
ATOM 2885 C CA . GLU A 1 358 ? 19.721 0.195 8.982 1.00 61.22 358 GLU A CA 1
ATOM 2886 C C . GLU A 1 358 ? 20.191 1.492 9.660 1.00 61.22 358 GLU A C 1
ATOM 2888 O O . GLU A 1 358 ? 20.664 2.422 9.007 1.00 61.22 358 GLU A O 1
ATOM 2893 N N . VAL A 1 359 ? 19.975 1.592 10.974 1.00 61.38 359 VAL A N 1
ATOM 2894 C CA . VAL A 1 359 ? 20.338 2.768 11.778 1.00 61.38 359 VAL A CA 1
ATOM 2895 C C . VAL A 1 359 ? 21.440 2.363 12.753 1.00 61.38 359 VAL A C 1
ATOM 2897 O O . VAL A 1 359 ? 21.259 1.404 13.507 1.00 61.38 359 VAL A O 1
ATOM 2900 N N . ASP A 1 360 ? 22.548 3.107 12.738 1.00 57.81 360 ASP A N 1
ATOM 2901 C CA . ASP A 1 360 ? 23.737 2.863 13.570 1.00 57.81 360 ASP A CA 1
ATOM 2902 C C . ASP A 1 360 ? 23.616 3.437 14.994 1.00 57.81 360 ASP A C 1
ATOM 2904 O O . ASP A 1 360 ? 24.447 3.157 15.859 1.00 57.81 360 ASP A O 1
ATOM 2908 N N . SER A 1 361 ? 22.578 4.238 15.256 1.00 60.53 361 SER A N 1
ATOM 2909 C CA . SER A 1 361 ? 22.313 4.882 16.545 1.00 60.53 361 SER A CA 1
ATOM 2910 C C . SER A 1 361 ? 20.922 4.537 17.100 1.00 60.53 361 SER A C 1
ATOM 2912 O O . SER A 1 361 ? 19.962 4.443 16.330 1.00 60.53 361 SER A O 1
ATOM 2914 N N . PRO A 1 362 ? 20.769 4.400 18.431 1.00 67.06 362 PRO A N 1
ATOM 2915 C CA . PRO A 1 362 ? 19.456 4.325 19.070 1.00 67.06 362 PRO A CA 1
ATOM 2916 C C . PRO A 1 362 ? 18.555 5.495 18.654 1.00 67.06 362 PRO A C 1
ATOM 2918 O O . PRO A 1 362 ? 19.030 6.625 18.552 1.00 67.06 362 PRO A O 1
ATOM 2921 N N . SER A 1 363 ? 17.272 5.224 18.412 1.00 77.00 363 SER A N 1
ATOM 2922 C CA . SER A 1 363 ? 16.263 6.262 18.144 1.00 77.00 363 SER A CA 1
ATOM 2923 C C . SER A 1 363 ? 15.390 6.416 19.396 1.00 77.00 363 SER A C 1
ATOM 2925 O O . SER A 1 363 ? 14.871 5.402 19.876 1.00 77.00 363 SER A O 1
ATOM 2927 N N . PRO A 1 364 ? 15.285 7.618 19.992 1.00 82.00 364 PRO A N 1
ATOM 2928 C CA . PRO A 1 364 ? 14.431 7.824 21.156 1.00 82.00 364 PRO A CA 1
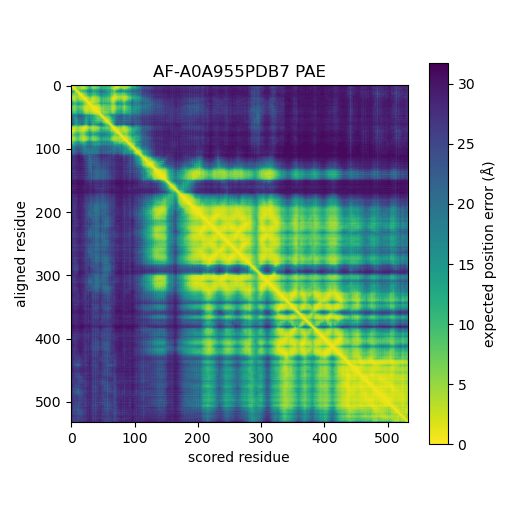ATOM 2929 C C . PRO A 1 364 ? 12.962 7.657 20.752 1.00 82.00 364 PRO A C 1
ATOM 2931 O O . PRO A 1 364 ? 12.541 8.141 19.699 1.00 82.00 364 PRO A O 1
ATOM 2934 N N . LEU A 1 365 ? 12.218 6.940 21.590 1.00 85.81 365 LEU A N 1
ATOM 2935 C CA . LEU A 1 365 ? 10.771 6.799 21.532 1.00 85.81 365 LEU A CA 1
ATOM 2936 C C . LEU A 1 365 ? 10.208 7.388 22.827 1.00 85.81 365 LEU A C 1
ATOM 2938 O O . LEU A 1 365 ? 10.424 6.842 23.908 1.00 85.81 365 LEU A O 1
ATOM 2942 N N . GLU A 1 366 ? 9.489 8.491 22.700 1.00 89.69 366 GLU A N 1
ATOM 2943 C CA . GLU A 1 366 ? 8.728 9.099 23.787 1.00 89.69 366 GLU A CA 1
ATOM 2944 C C . GLU A 1 366 ? 7.279 8.618 23.685 1.00 89.69 366 GLU A C 1
ATOM 2946 O O . GLU A 1 366 ? 6.663 8.716 22.622 1.00 89.69 366 GLU A O 1
ATOM 2951 N N . VAL A 1 367 ? 6.733 8.079 24.775 1.00 89.38 367 VAL A N 1
ATOM 2952 C CA . VAL A 1 367 ? 5.314 7.718 24.865 1.00 89.38 367 VAL A CA 1
ATOM 2953 C C . VAL A 1 367 ? 4.651 8.617 25.897 1.00 89.38 367 VAL A C 1
ATOM 2955 O O . VAL A 1 367 ? 4.878 8.482 27.097 1.00 89.38 367 VAL A O 1
ATOM 2958 N N . THR A 1 368 ? 3.815 9.541 25.437 1.00 90.62 368 THR A N 1
ATOM 2959 C CA . THR A 1 368 ? 3.014 10.402 26.304 1.00 90.62 368 THR A CA 1
ATOM 2960 C C . THR A 1 368 ? 1.717 9.686 26.660 1.00 90.62 368 THR A C 1
ATOM 2962 O O . THR A 1 368 ? 0.880 9.430 25.792 1.00 90.62 368 THR A O 1
ATOM 2965 N N . LEU A 1 369 ? 1.557 9.368 27.945 1.00 88.00 369 LEU A N 1
ATOM 2966 C CA . LEU A 1 369 ? 0.324 8.820 28.499 1.00 88.00 369 LEU A CA 1
ATOM 2967 C C . LEU A 1 369 ? -0.581 9.952 29.022 1.00 88.00 369 LEU A C 1
ATOM 2969 O O . LEU A 1 369 ? -0.071 10.962 29.516 1.00 88.00 369 LEU A O 1
ATOM 2973 N N . PRO A 1 370 ? -1.913 9.798 28.968 1.00 85.00 370 PRO A N 1
ATOM 2974 C CA . PRO A 1 370 ? -2.822 10.803 29.499 1.00 85.00 370 PRO A CA 1
ATOM 2975 C C . PRO A 1 370 ? -2.640 11.016 31.007 1.00 85.00 370 PRO A C 1
ATOM 2977 O O . PRO A 1 370 ? -2.509 10.053 31.768 1.00 85.00 370 PRO A O 1
ATOM 2980 N N . GLU A 1 371 ? -2.639 12.287 31.424 1.00 79.69 371 GLU A N 1
ATOM 2981 C CA . GLU A 1 371 ? -2.496 12.731 32.825 1.00 79.69 371 GLU A CA 1
ATOM 2982 C C . GLU A 1 371 ? -1.287 12.126 33.570 1.00 79.69 371 GLU A C 1
ATOM 2984 O O . GLU A 1 371 ? -1.280 12.028 34.795 1.00 79.69 371 GLU A O 1
ATOM 2989 N N . SER A 1 372 ? -0.249 11.721 32.835 1.00 75.44 372 SER A N 1
ATOM 2990 C CA . SER A 1 372 ? 0.945 1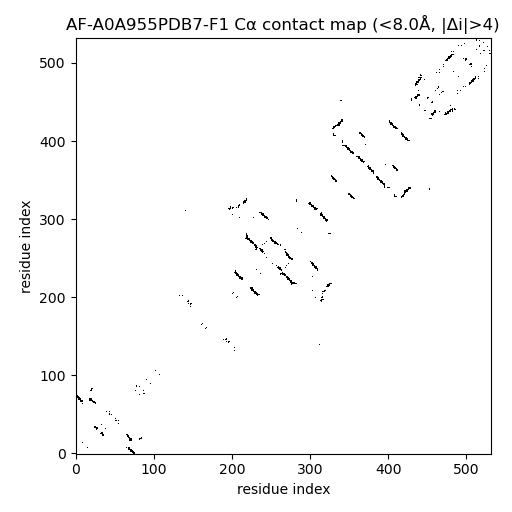1.057 33.362 1.00 75.44 372 SER A CA 1
ATOM 2991 C C . SER A 1 372 ? 2.214 11.700 32.803 1.00 75.44 372 SER A C 1
ATOM 2993 O O . SER A 1 372 ? 2.187 12.333 31.746 1.00 75.44 372 SER A O 1
ATOM 2995 N N . ASP A 1 373 ? 3.340 11.519 33.495 1.00 74.75 373 ASP A N 1
ATOM 2996 C CA . ASP A 1 373 ? 4.643 11.893 32.941 1.00 74.75 373 ASP A CA 1
ATOM 2997 C C . ASP A 1 373 ? 4.959 11.028 31.700 1.00 74.75 373 ASP A C 1
ATOM 2999 O O . ASP A 1 373 ? 4.622 9.837 31.690 1.00 74.75 373 ASP A O 1
ATOM 3003 N N . PRO A 1 374 ? 5.606 11.586 30.658 1.00 78.38 374 PRO A N 1
ATOM 3004 C CA . PRO A 1 374 ? 6.027 10.813 29.497 1.00 78.38 374 PRO A CA 1
ATOM 3005 C C . PRO A 1 374 ? 6.938 9.645 29.883 1.00 78.38 374 PRO A C 1
ATOM 3007 O O . PRO A 1 374 ? 7.834 9.770 30.723 1.00 78.38 374 PRO A O 1
ATOM 3010 N N . LEU A 1 375 ? 6.721 8.501 29.240 1.00 78.19 375 LEU A N 1
ATOM 3011 C CA . LEU A 1 375 ? 7.610 7.358 29.329 1.00 78.19 375 LEU A CA 1
ATOM 3012 C C . LEU A 1 375 ? 8.670 7.475 28.231 1.00 78.19 375 LEU A C 1
ATOM 3014 O O . LEU A 1 375 ? 8.395 7.234 27.054 1.00 78.19 375 LEU A O 1
ATOM 3018 N N . ASP A 1 376 ? 9.893 7.806 28.629 1.00 70.12 376 ASP A N 1
ATOM 3019 C CA . ASP A 1 376 ? 11.034 7.829 27.721 1.00 70.12 376 ASP A CA 1
ATOM 3020 C C . ASP A 1 376 ? 11.652 6.436 27.608 1.00 70.12 376 ASP A C 1
ATOM 3022 O O . ASP A 1 376 ? 12.139 5.863 28.589 1.00 70.12 376 ASP A O 1
ATOM 3026 N N . THR A 1 377 ? 11.693 5.891 26.394 1.00 68.38 377 THR A N 1
ATOM 3027 C CA . THR A 1 377 ? 12.450 4.673 26.109 1.00 68.38 377 THR A CA 1
ATOM 3028 C C . THR A 1 377 ? 13.370 4.864 24.913 1.00 68.38 377 THR A C 1
ATOM 3030 O O . THR A 1 377 ? 13.070 5.554 23.942 1.00 68.38 377 THR A O 1
ATOM 3033 N N . MET A 1 378 ? 14.539 4.234 24.965 1.00 62.59 378 MET A N 1
ATOM 3034 C CA . MET A 1 378 ? 15.450 4.216 23.827 1.00 62.59 378 MET A CA 1
ATOM 3035 C C . MET A 1 378 ? 15.179 2.953 23.025 1.00 62.59 378 MET A C 1
ATOM 3037 O O . MET A 1 378 ? 15.470 1.852 23.504 1.00 62.59 378 MET A O 1
ATOM 3041 N N . ILE A 1 379 ? 14.707 3.094 21.783 1.00 63.94 379 ILE A N 1
ATOM 3042 C CA . ILE A 1 379 ? 14.719 1.963 20.858 1.00 63.94 379 ILE A CA 1
ATOM 3043 C C . ILE A 1 379 ? 16.172 1.730 20.475 1.00 63.94 379 ILE A C 1
ATOM 3045 O O . ILE A 1 379 ? 16.759 2.412 19.628 1.00 63.94 379 ILE A O 1
ATOM 3049 N N . GLN A 1 380 ? 16.771 0.768 21.173 1.00 60.22 380 GLN A N 1
ATOM 3050 C CA . GLN A 1 380 ? 18.100 0.278 20.864 1.00 60.22 380 GLN A CA 1
ATOM 3051 C C . GLN A 1 380 ? 18.106 -0.222 19.416 1.00 60.22 380 GLN A C 1
ATOM 3053 O O . GLN A 1 380 ? 17.113 -0.811 18.976 1.00 60.22 380 GLN A O 1
ATOM 3058 N N . PRO A 1 381 ? 19.209 -0.039 18.675 1.00 53.25 381 PRO A N 1
ATOM 3059 C CA . PRO A 1 381 ? 19.365 -0.596 17.343 1.00 53.25 381 PRO A CA 1
ATOM 3060 C C . PRO A 1 381 ? 19.434 -2.122 17.467 1.00 53.25 381 PRO A C 1
ATOM 3062 O O . PRO A 1 381 ? 20.499 -2.733 17.519 1.00 53.25 381 PRO A O 1
ATOM 3065 N N . SER A 1 382 ? 18.277 -2.766 17.588 1.00 52.47 382 SER A N 1
ATOM 3066 C CA . SER A 1 382 ? 18.185 -4.213 17.557 1.00 52.47 382 SER A CA 1
ATOM 3067 C C . SER A 1 382 ? 18.369 -4.668 16.107 1.00 52.47 382 SER A C 1
ATOM 3069 O O . SER A 1 382 ? 18.044 -3.952 15.156 1.00 52.47 382 SER A O 1
ATOM 3071 N N . ARG A 1 383 ? 18.889 -5.882 15.902 1.00 53.19 383 ARG A N 1
ATOM 3072 C CA . ARG A 1 383 ? 18.915 -6.492 14.561 1.00 53.19 383 ARG A CA 1
ATOM 3073 C C . ARG A 1 383 ? 17.503 -6.725 14.002 1.00 53.19 383 ARG A C 1
ATOM 3075 O O . ARG A 1 383 ? 17.364 -6.964 12.806 1.00 53.19 383 ARG A O 1
ATOM 3082 N N . ALA A 1 384 ? 16.467 -6.690 14.844 1.00 60.62 384 ALA A N 1
ATOM 3083 C CA . ALA A 1 384 ? 15.098 -6.932 14.427 1.00 60.62 384 ALA A CA 1
ATOM 3084 C C . ALA A 1 384 ? 14.525 -5.700 13.710 1.00 60.62 384 ALA A C 1
ATOM 3086 O O . ALA A 1 384 ? 14.581 -4.580 14.208 1.00 60.62 384 ALA A O 1
ATOM 3087 N N . ARG A 1 385 ? 13.942 -5.919 12.525 1.00 73.25 385 ARG A N 1
ATOM 3088 C CA . ARG A 1 385 ? 13.236 -4.883 11.745 1.00 73.25 385 ARG A CA 1
ATOM 3089 C C . ARG A 1 385 ? 11.945 -4.395 12.409 1.00 73.25 385 ARG A C 1
ATOM 3091 O O . ARG A 1 385 ? 11.381 -3.405 11.957 1.00 73.25 385 ARG A O 1
ATOM 3098 N N . ARG A 1 386 ? 11.459 -5.113 13.423 1.00 79.62 386 ARG A N 1
ATOM 3099 C CA . ARG A 1 386 ? 10.270 -4.774 14.200 1.00 79.62 386 ARG A CA 1
ATOM 3100 C C . ARG A 1 386 ? 10.585 -4.878 15.680 1.00 79.62 386 ARG A C 1
ATOM 3102 O O . ARG A 1 386 ? 11.212 -5.851 16.100 1.00 79.62 386 ARG A O 1
ATOM 3109 N N . THR A 1 387 ? 10.118 -3.902 16.438 1.00 79.81 387 THR A N 1
ATOM 3110 C CA . THR A 1 387 ? 10.133 -3.919 17.899 1.00 79.81 387 THR A CA 1
ATOM 3111 C C . THR A 1 387 ? 8.737 -3.610 18.410 1.00 79.81 387 THR A C 1
ATOM 3113 O O . THR A 1 387 ? 7.990 -2.883 17.763 1.00 79.81 387 THR A O 1
ATOM 3116 N N . SER A 1 388 ? 8.385 -4.195 19.547 1.00 84.69 388 SER A N 1
ATOM 3117 C CA . SER A 1 388 ? 7.117 -3.959 20.226 1.00 84.69 388 SER A CA 1
ATOM 3118 C C . SER A 1 388 ? 7.421 -3.676 21.692 1.00 84.69 388 SER A C 1
ATOM 3120 O O . SER A 1 388 ? 8.243 -4.372 22.297 1.00 84.69 388 SER A O 1
ATOM 3122 N N . THR A 1 389 ? 6.789 -2.637 22.224 1.00 84.38 389 THR A N 1
ATOM 3123 C CA . THR A 1 389 ? 6.872 -2.222 23.623 1.00 84.38 389 THR A CA 1
ATOM 3124 C C . THR A 1 389 ? 5.455 -2.167 24.172 1.00 84.38 389 THR A C 1
ATOM 3126 O O . THR A 1 389 ? 4.627 -1.422 23.654 1.00 84.38 389 THR A O 1
ATOM 3129 N N . SER A 1 390 ? 5.174 -2.948 25.212 1.00 87.12 390 SER A N 1
ATOM 3130 C CA . SER A 1 390 ? 3.899 -2.874 25.927 1.00 87.12 390 SER A CA 1
ATOM 3131 C C . SER A 1 390 ? 3.905 -1.709 26.910 1.00 87.12 390 SER A C 1
ATOM 3133 O O . SER A 1 390 ? 4.902 -1.489 27.603 1.00 87.12 390 SER A O 1
ATOM 3135 N N . VAL A 1 391 ? 2.797 -0.978 26.964 1.00 87.62 391 VAL A N 1
ATOM 3136 C CA . VAL A 1 391 ? 2.551 0.110 27.908 1.00 87.62 391 VAL A CA 1
ATOM 3137 C C . VAL A 1 391 ? 1.159 -0.069 28.489 1.00 87.62 391 VAL A C 1
ATOM 3139 O O . VAL A 1 391 ? 0.185 -0.165 27.749 1.00 87.62 391 VAL A O 1
ATOM 3142 N N . ASP A 1 392 ? 1.080 -0.054 29.812 1.00 87.56 392 ASP A N 1
ATOM 3143 C CA . ASP A 1 392 ? -0.179 -0.189 30.532 1.00 87.56 392 ASP A CA 1
ATOM 3144 C C . ASP A 1 392 ? -0.594 1.200 31.026 1.00 87.56 392 ASP A C 1
ATOM 3146 O O . ASP A 1 392 ? 0.161 1.858 31.753 1.00 87.56 392 ASP A O 1
ATOM 3150 N N . TRP A 1 393 ? -1.790 1.656 30.656 1.00 88.56 393 TRP A N 1
ATOM 3151 C CA . TRP A 1 393 ? -2.362 2.894 31.185 1.00 88.56 393 TRP A CA 1
ATOM 3152 C C . TRP A 1 393 ? -3.467 2.585 32.192 1.00 88.56 393 TRP A C 1
ATOM 3154 O O . TRP A 1 393 ? -4.420 1.863 31.898 1.00 88.56 393 TRP A O 1
ATOM 3164 N N . LYS A 1 394 ? -3.340 3.140 33.400 1.00 87.50 394 LYS A N 1
ATOM 3165 C CA . LYS A 1 394 ? -4.368 3.045 34.440 1.00 87.50 394 LYS A CA 1
ATOM 3166 C C . LYS A 1 394 ? -5.241 4.283 34.398 1.00 87.50 394 LYS A C 1
ATOM 3168 O O . LYS A 1 394 ? -4.712 5.392 34.388 1.00 87.50 394 LYS A O 1
ATOM 3173 N N . ILE A 1 395 ? -6.553 4.076 34.439 1.00 87.12 395 ILE A N 1
ATOM 3174 C CA . ILE A 1 395 ? -7.526 5.163 34.532 1.00 87.12 395 ILE A CA 1
ATOM 3175 C C . ILE A 1 395 ? -7.278 5.923 35.848 1.00 87.12 395 ILE A C 1
ATOM 3177 O O . ILE A 1 395 ? -7.283 5.293 36.911 1.00 87.12 395 ILE A O 1
ATOM 3181 N N . PRO A 1 396 ? -7.025 7.244 35.812 1.00 85.25 396 PRO A N 1
ATOM 3182 C CA . PRO A 1 396 ? -6.893 8.045 37.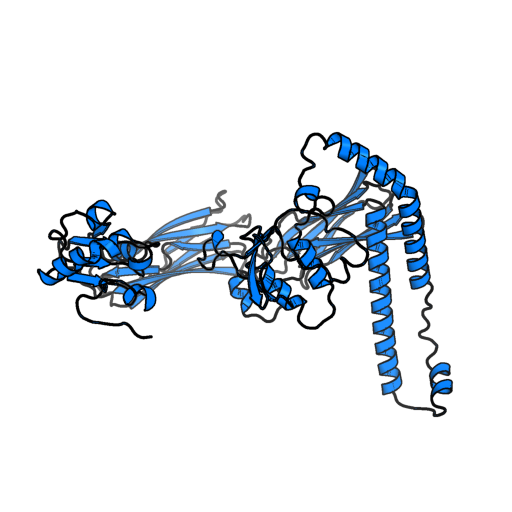024 1.00 85.25 396 PRO A CA 1
ATOM 3183 C C . PRO A 1 396 ? -8.187 8.049 37.848 1.00 85.25 396 PRO A C 1
ATOM 3185 O O . PRO A 1 396 ? -9.274 8.183 37.291 1.00 85.25 396 PRO A O 1
ATOM 3188 N N . ASP A 1 397 ? -8.083 8.016 39.181 1.00 82.94 397 ASP A N 1
ATOM 3189 C CA . ASP A 1 397 ? -9.252 8.105 40.081 1.00 82.94 397 ASP A CA 1
ATOM 3190 C C . ASP A 1 397 ? -10.074 9.398 39.872 1.00 82.94 397 ASP A C 1
ATOM 3192 O O . ASP A 1 397 ? -11.241 9.472 40.255 1.00 82.94 397 ASP A O 1
ATOM 3196 N N . SER A 1 398 ? -9.451 10.436 39.303 1.00 85.44 398 SER A N 1
ATOM 3197 C CA . SER A 1 398 ? -10.054 11.735 38.989 1.00 85.44 398 SER A CA 1
ATOM 3198 C C . SER A 1 398 ? -10.488 11.894 37.529 1.00 85.44 398 SER A C 1
ATOM 3200 O O . SER A 1 398 ? -10.790 13.017 37.134 1.00 85.44 398 SER A O 1
ATOM 3202 N N . ALA A 1 399 ? -10.466 10.828 36.724 1.00 87.19 399 ALA A N 1
ATOM 3203 C CA . ALA A 1 399 ? -10.819 10.911 35.312 1.00 87.19 399 ALA A CA 1
ATOM 3204 C C . ALA A 1 399 ? -12.299 11.287 35.113 1.00 87.19 399 ALA A C 1
ATOM 3206 O O . ALA A 1 399 ? -13.176 10.847 35.860 1.00 87.19 399 ALA A O 1
ATOM 3207 N N . ASP A 1 400 ? -12.569 12.070 34.071 1.00 90.88 400 ASP A N 1
ATOM 3208 C CA . ASP A 1 400 ? -13.911 12.437 33.622 1.00 90.88 400 ASP A CA 1
ATOM 3209 C C . ASP A 1 400 ? -14.246 11.680 32.317 1.00 90.88 400 ASP A C 1
ATOM 3211 O O . ASP A 1 400 ? -13.346 11.232 31.603 1.00 90.88 400 ASP A O 1
ATOM 3215 N N . PRO A 1 401 ? -15.530 11.524 31.944 1.00 92.50 401 PRO A N 1
ATOM 3216 C CA . PRO A 1 401 ? -15.892 10.987 30.634 1.00 92.50 401 PRO A CA 1
ATOM 3217 C C . PRO A 1 401 ? -15.317 11.839 29.498 1.00 92.50 401 PRO A C 1
ATOM 3219 O O . PRO A 1 401 ? -15.476 13.061 29.493 1.00 92.50 401 PRO A O 1
ATOM 3222 N N . GLY A 1 402 ? -14.711 11.200 28.499 1.00 92.44 402 GLY A N 1
ATOM 3223 C CA . GLY A 1 402 ? -14.081 11.909 27.389 1.00 92.44 402 GLY A CA 1
ATOM 3224 C C . GLY A 1 402 ? -13.070 11.075 26.613 1.00 92.44 402 GLY A C 1
ATOM 3225 O O . GLY A 1 402 ? -12.917 9.874 26.835 1.00 92.44 402 GLY A O 1
ATOM 3226 N N . GLU A 1 403 ? -12.391 11.730 25.676 1.00 93.81 403 GLU A N 1
ATOM 3227 C CA . GLU A 1 403 ? -11.304 11.144 24.895 1.00 93.81 403 GLU A CA 1
ATOM 3228 C C . GLU A 1 403 ? -9.954 11.450 25.544 1.00 93.81 403 GLU A C 1
ATOM 3230 O O . GLU A 1 403 ? -9.653 12.586 25.909 1.00 93.81 403 GLU A O 1
ATOM 3235 N N . TYR A 1 404 ? -9.136 10.413 25.651 1.00 92.44 404 TYR A N 1
ATOM 3236 C CA . TYR A 1 404 ? -7.786 10.444 26.178 1.00 92.44 404 TYR A CA 1
ATOM 3237 C C . TYR A 1 404 ? -6.850 9.898 25.105 1.00 92.44 404 TYR A C 1
ATOM 3239 O O . TYR A 1 404 ? -7.101 8.836 24.540 1.00 92.44 404 TYR A O 1
ATOM 3247 N N . HIS A 1 405 ? -5.768 10.614 24.809 1.00 93.81 405 HIS A N 1
ATOM 3248 C CA . HIS A 1 405 ? -4.858 10.236 23.730 1.00 93.81 405 HIS A CA 1
ATOM 3249 C C . HIS A 1 405 ? -3.532 9.732 24.283 1.00 93.81 405 HIS A C 1
ATOM 3251 O O . HIS A 1 405 ? -2.888 10.408 25.086 1.00 93.81 405 HIS A O 1
ATOM 3257 N N . VAL A 1 406 ? -3.110 8.563 23.813 1.00 92.00 406 VAL A N 1
ATOM 3258 C CA . VAL A 1 406 ? -1.740 8.080 23.986 1.00 92.00 406 VAL A CA 1
ATOM 3259 C C . VAL A 1 406 ? -0.983 8.414 22.717 1.00 92.00 406 VAL A C 1
ATOM 3261 O O . VAL A 1 406 ? -1.418 8.034 21.632 1.00 92.00 406 VAL A O 1
ATOM 3264 N N . VAL A 1 407 ? 0.139 9.115 22.844 1.00 93.19 407 VAL A N 1
ATOM 3265 C CA . VAL A 1 407 ? 0.934 9.557 21.693 1.00 93.19 407 VAL A CA 1
ATOM 3266 C C . VAL A 1 407 ? 2.322 8.944 21.779 1.00 93.19 407 VAL A C 1
ATOM 3268 O O . VAL A 1 407 ? 3.012 9.108 22.781 1.00 93.19 407 VAL A O 1
ATOM 3271 N N . ALA A 1 408 ? 2.741 8.251 20.727 1.00 92.12 408 ALA A N 1
ATOM 3272 C CA . ALA A 1 408 ? 4.082 7.705 20.585 1.00 92.12 408 ALA A CA 1
ATOM 3273 C C . ALA A 1 408 ? 4.847 8.513 19.534 1.00 92.12 408 ALA A C 1
ATOM 3275 O O . ALA A 1 408 ? 4.430 8.565 18.378 1.00 92.12 408 ALA A O 1
ATOM 3276 N N . LYS A 1 409 ? 5.971 9.122 19.923 1.00 92.06 409 LYS A N 1
ATOM 3277 C CA . LYS A 1 409 ? 6.840 9.922 19.049 1.00 92.06 409 LYS A CA 1
ATOM 3278 C C . LYS A 1 409 ? 8.217 9.299 18.948 1.00 92.06 409 LYS A C 1
ATOM 3280 O O . LYS A 1 409 ? 8.912 9.133 19.946 1.00 92.06 409 LYS A O 1
ATOM 3285 N N . LEU A 1 410 ? 8.624 8.982 17.727 1.00 88.19 410 LEU A N 1
ATOM 3286 C CA . LEU A 1 410 ? 9.950 8.474 17.411 1.00 88.19 410 LEU A CA 1
ATOM 3287 C C . LEU A 1 410 ? 10.726 9.521 16.620 1.00 88.19 410 LEU A C 1
ATOM 3289 O O . LEU A 1 410 ? 10.304 9.925 15.540 1.00 88.19 410 LEU A O 1
ATOM 3293 N N . GLU A 1 411 ? 11.892 9.916 17.124 1.00 85.06 411 GLU A N 1
ATOM 3294 C CA . GLU A 1 411 ? 12.791 10.837 16.422 1.00 85.06 411 GLU A CA 1
ATOM 3295 C C . GLU A 1 411 ? 13.905 10.058 15.724 1.00 85.06 411 GLU A C 1
ATOM 3297 O O . GLU A 1 411 ? 14.672 9.321 16.352 1.00 85.06 411 GLU A O 1
ATOM 3302 N N . SER A 1 412 ? 14.037 10.217 14.408 1.00 78.62 412 SER A N 1
ATOM 3303 C CA . SER A 1 412 ? 15.129 9.588 13.665 1.00 78.62 412 SER A CA 1
ATOM 3304 C C . SER A 1 412 ? 15.500 10.375 12.416 1.00 78.62 412 SER A C 1
ATOM 3306 O O . SER A 1 412 ? 14.652 10.702 11.587 1.00 78.62 412 SER A O 1
ATOM 3308 N N . GLY A 1 413 ? 16.793 10.674 12.261 1.00 73.19 413 GLY A N 1
ATOM 3309 C CA . GLY A 1 413 ? 17.302 11.393 11.089 1.00 73.19 413 GLY A CA 1
ATOM 3310 C C . GLY A 1 413 ? 16.731 12.808 10.925 1.00 73.19 413 GLY A C 1
ATOM 3311 O O . GLY A 1 413 ? 16.580 13.261 9.796 1.00 73.19 413 GLY A O 1
ATOM 3312 N N . GLY A 1 414 ? 16.389 13.485 12.029 1.00 75.75 414 GLY A N 1
ATOM 3313 C CA . GLY A 1 414 ? 15.791 14.827 12.012 1.00 75.75 414 GLY A CA 1
ATOM 3314 C C . GLY A 1 414 ? 14.312 14.858 11.612 1.00 75.75 414 GLY A C 1
ATOM 3315 O O . GLY A 1 414 ? 13.808 15.920 11.256 1.00 75.75 414 GLY A O 1
ATOM 3316 N N . ARG A 1 415 ? 13.635 13.703 11.634 1.00 77.12 415 ARG A N 1
ATOM 3317 C CA . ARG A 1 415 ? 12.198 13.562 11.390 1.00 77.12 415 ARG A CA 1
ATOM 3318 C C . ARG A 1 415 ? 11.519 12.900 12.586 1.00 77.12 415 ARG A C 1
ATOM 3320 O O . ARG A 1 415 ? 12.053 11.929 13.127 1.00 77.12 415 ARG A O 1
ATOM 3327 N N . THR A 1 416 ? 10.317 13.377 12.886 1.00 85.62 416 THR A N 1
ATOM 3328 C CA . THR A 1 416 ? 9.403 12.800 13.871 1.00 85.62 416 THR A CA 1
ATOM 3329 C C . THR A 1 416 ? 8.429 11.850 13.176 1.00 85.62 416 THR A C 1
ATOM 3331 O O . THR A 1 416 ? 7.816 12.212 12.170 1.00 85.62 416 THR A O 1
ATOM 3334 N N . TYR A 1 417 ? 8.276 10.647 13.720 1.00 86.44 417 TYR A N 1
ATOM 3335 C CA . TYR A 1 417 ? 7.254 9.674 13.340 1.00 86.44 417 TYR A CA 1
ATOM 3336 C C . TYR A 1 417 ? 6.304 9.523 14.523 1.00 86.44 417 TYR A C 1
ATOM 3338 O O . TYR A 1 417 ? 6.753 9.230 15.629 1.00 86.44 417 TYR A O 1
ATOM 3346 N N . GLU A 1 418 ? 5.015 9.758 14.302 1.00 91.81 418 GLU A N 1
ATOM 3347 C CA . GLU A 1 418 ? 4.023 9.849 15.371 1.00 91.81 418 GLU A CA 1
ATOM 3348 C C . GLU A 1 418 ? 2.872 8.875 15.132 1.00 91.81 418 GLU A C 1
ATOM 3350 O O . GLU A 1 418 ? 2.421 8.707 13.999 1.00 91.81 418 GLU A O 1
ATOM 3355 N N . ALA A 1 419 ? 2.406 8.255 16.211 1.00 92.56 419 ALA A N 1
ATOM 3356 C CA . ALA A 1 419 ? 1.181 7.473 16.244 1.00 92.56 419 ALA A CA 1
ATOM 3357 C C . ALA A 1 419 ? 0.351 7.875 17.458 1.00 92.56 419 ALA A C 1
ATOM 3359 O O . ALA A 1 419 ? 0.904 8.133 18.531 1.00 92.56 419 ALA A O 1
ATOM 3360 N N . THR A 1 420 ? -0.968 7.871 17.291 1.00 94.31 420 THR A N 1
ATOM 3361 C CA . THR A 1 420 ? -1.914 8.230 18.345 1.00 94.31 420 THR A CA 1
ATOM 3362 C C . THR A 1 420 ? -2.912 7.102 18.527 1.00 94.31 420 THR A C 1
ATOM 3364 O O . THR A 1 420 ? -3.464 6.608 17.551 1.00 94.31 420 THR A O 1
ATOM 3367 N N . SER A 1 421 ? -3.146 6.718 19.778 1.00 94.06 421 SER A N 1
ATOM 3368 C CA . SER A 1 421 ? -4.263 5.868 20.173 1.00 94.06 421 SER A CA 1
ATOM 3369 C C . SER A 1 421 ? -5.277 6.700 20.943 1.00 94.06 421 SER A C 1
ATOM 3371 O O . SER A 1 421 ? -4.896 7.447 21.847 1.00 94.06 421 SER A O 1
ATOM 3373 N N . THR A 1 422 ? -6.560 6.526 20.646 1.00 94.50 422 THR A N 1
ATOM 3374 C CA . THR A 1 422 ? -7.658 7.183 21.362 1.00 94.50 422 THR A CA 1
ATOM 3375 C C . THR A 1 422 ? -8.342 6.204 22.308 1.00 94.50 422 THR A C 1
ATOM 3377 O O . THR A 1 422 ? -8.833 5.149 21.911 1.00 94.50 422 THR A O 1
ATOM 3380 N N . ILE A 1 423 ? -8.389 6.569 23.584 1.00 91.81 423 ILE A N 1
ATOM 3381 C CA . ILE A 1 423 ? -9.124 5.869 24.631 1.00 91.81 423 ILE A CA 1
ATOM 3382 C C . ILE A 1 423 ? -10.341 6.718 24.985 1.00 91.81 423 ILE A C 1
ATOM 3384 O O . ILE A 1 423 ? -10.208 7.825 25.501 1.00 91.81 423 ILE A O 1
ATOM 3388 N N . THR A 1 424 ? -11.537 6.206 24.726 1.00 92.00 424 THR A N 1
ATOM 3389 C CA . THR A 1 424 ? -12.787 6.863 25.111 1.00 92.00 424 THR A CA 1
ATOM 3390 C C . THR A 1 424 ? -13.257 6.321 26.454 1.00 92.00 424 THR A C 1
ATOM 3392 O O . THR A 1 424 ? -13.700 5.174 26.544 1.00 92.00 424 THR A O 1
ATOM 3395 N N . LEU A 1 425 ? -13.202 7.154 27.494 1.00 91.38 425 LEU A N 1
ATOM 3396 C CA . LEU A 1 425 ? -13.835 6.866 28.776 1.00 91.38 425 LEU A CA 1
ATOM 3397 C C . LEU A 1 425 ? -15.311 7.245 28.718 1.00 91.38 425 LEU A C 1
ATOM 3399 O O . LEU A 1 425 ? -15.665 8.408 28.516 1.00 91.38 425 LEU A O 1
ATOM 3403 N N . ALA A 1 426 ? -16.182 6.262 28.920 1.00 90.19 426 ALA A N 1
ATOM 3404 C CA . ALA A 1 426 ? -17.623 6.470 28.935 1.00 90.19 426 ALA A CA 1
ATOM 3405 C C . ALA A 1 426 ? -18.181 6.261 30.349 1.00 90.19 426 ALA A C 1
ATOM 3407 O O . ALA A 1 426 ? -17.887 5.247 30.984 1.00 90.19 426 ALA A O 1
ATOM 3408 N N . ASP A 1 427 ? -19.027 7.176 30.843 1.00 90.38 427 ASP A N 1
ATOM 3409 C CA . ASP A 1 427 ? -19.795 6.957 32.083 1.00 90.38 427 ASP A CA 1
ATOM 3410 C C . ASP A 1 427 ? -20.937 5.974 31.818 1.00 90.38 427 ASP A C 1
ATOM 3412 O O . ASP A 1 427 ? -22.106 6.333 31.658 1.00 90.38 427 ASP A O 1
ATOM 3416 N N . VAL A 1 428 ? -20.561 4.706 31.697 1.00 87.25 428 VAL A N 1
ATOM 3417 C CA . VAL A 1 428 ? -21.466 3.589 31.468 1.00 87.25 428 VAL A CA 1
ATOM 3418 C C . VAL A 1 428 ? -21.398 2.643 32.650 1.00 87.25 428 VAL A C 1
ATOM 3420 O O . VAL A 1 428 ? -20.333 2.351 33.196 1.00 87.25 428 VAL A O 1
ATOM 3423 N N . LYS A 1 429 ? -22.570 2.162 33.056 1.00 84.25 429 LYS A N 1
ATOM 3424 C CA . LYS A 1 429 ? -22.721 1.162 34.109 1.00 84.25 429 LYS A CA 1
ATOM 3425 C C . LYS A 1 429 ? -23.332 -0.076 33.491 1.00 84.25 429 LYS A C 1
ATOM 3427 O O . LYS A 1 429 ? -24.431 -0.014 32.943 1.00 84.25 429 LYS A O 1
ATOM 3432 N N . VAL A 1 430 ? -22.614 -1.184 33.595 1.00 82.06 430 VAL A N 1
ATOM 3433 C CA . VAL A 1 430 ? -23.108 -2.499 33.200 1.00 82.06 430 VAL A CA 1
ATOM 3434 C C . VAL A 1 430 ? -23.756 -3.145 34.418 1.00 82.06 430 VAL A C 1
ATOM 3436 O O . VAL A 1 430 ? -23.214 -3.088 35.521 1.00 82.06 430 VAL A O 1
ATOM 3439 N N . ALA A 1 431 ? -24.946 -3.713 34.234 1.00 83.62 431 ALA A N 1
ATOM 3440 C CA . ALA A 1 431 ? -25.604 -4.463 35.294 1.00 83.62 431 ALA A CA 1
ATOM 3441 C C . ALA A 1 431 ? -24.806 -5.739 35.608 1.00 83.62 431 ALA A C 1
ATOM 3443 O O . ALA A 1 431 ? -24.391 -6.458 34.699 1.00 83.62 431 ALA A O 1
ATOM 3444 N N . GLU A 1 432 ? -24.600 -6.027 36.893 1.00 83.19 432 GLU A N 1
ATOM 3445 C CA . GLU A 1 432 ? -23.898 -7.241 37.315 1.00 83.19 432 GLU A CA 1
ATOM 3446 C C . GLU A 1 432 ? -24.649 -8.499 36.860 1.00 83.19 432 GLU A C 1
ATOM 3448 O O . GLU A 1 432 ? -25.866 -8.600 37.016 1.00 83.19 432 GLU A O 1
ATOM 3453 N N . GLY A 1 433 ? -23.907 -9.475 36.329 1.00 84.75 433 GLY A N 1
ATOM 3454 C CA . GLY A 1 433 ? -24.452 -10.779 35.943 1.00 84.75 433 GLY A CA 1
ATOM 3455 C C . GLY A 1 433 ? -25.312 -10.786 34.677 1.00 84.75 433 GLY A C 1
ATOM 3456 O O . GLY A 1 433 ? -25.988 -11.784 34.447 1.00 84.75 433 GLY A O 1
ATOM 3457 N N . LEU A 1 434 ? -25.288 -9.717 33.870 1.00 90.19 434 LEU A N 1
ATOM 3458 C CA . LEU A 1 434 ? -26.028 -9.643 32.609 1.00 90.19 434 LEU A CA 1
ATOM 3459 C C . LEU A 1 434 ? -25.612 -10.783 31.662 1.00 90.19 434 LEU A C 1
ATOM 3461 O O . LEU A 1 434 ? -24.431 -10.915 31.335 1.00 90.19 434 LEU A O 1
ATOM 3465 N N . ASN A 1 435 ? -26.577 -11.574 31.193 1.00 91.50 435 ASN A N 1
ATOM 3466 C CA . ASN A 1 435 ? -26.358 -12.616 30.194 1.00 91.50 435 ASN A CA 1
ATOM 3467 C C . ASN A 1 435 ? -26.916 -12.185 28.832 1.00 91.50 435 ASN A C 1
ATOM 3469 O O . ASN A 1 435 ? -28.133 -12.159 28.623 1.00 91.50 435 ASN A O 1
ATOM 3473 N N . VAL A 1 436 ? -26.026 -11.857 27.892 1.00 97.31 436 VAL A N 1
ATOM 3474 C CA . VAL A 1 436 ? -26.406 -11.344 26.568 1.00 97.31 436 VAL A CA 1
ATOM 3475 C C . VAL A 1 436 ? -26.269 -12.415 25.488 1.00 97.31 436 VAL A C 1
ATOM 3477 O O . VAL A 1 436 ? -25.221 -13.031 25.338 1.00 97.31 436 VAL A O 1
ATOM 3480 N N . GLY A 1 437 ? -27.309 -12.623 24.685 1.00 97.75 437 GLY A N 1
ATOM 3481 C CA . GLY A 1 437 ? -27.223 -13.408 23.452 1.00 97.75 437 GLY A CA 1
ATOM 3482 C C . GLY A 1 437 ? -26.874 -12.508 22.267 1.00 97.75 437 GLY A C 1
ATOM 3483 O O . GLY A 1 437 ? -27.464 -11.442 22.121 1.00 97.75 437 GLY A O 1
ATOM 3484 N N . VAL A 1 438 ? -25.950 -12.915 21.399 1.00 98.19 438 VAL A N 1
ATOM 3485 C CA . VAL A 1 438 ? -25.573 -12.146 20.200 1.00 98.19 438 VAL A CA 1
ATOM 3486 C C . VAL A 1 438 ? -25.772 -12.996 18.953 1.00 98.19 438 VAL A C 1
ATOM 3488 O O . VAL A 1 438 ? -25.134 -14.035 18.791 1.00 98.19 438 VAL A O 1
ATOM 3491 N N . VAL A 1 439 ? -26.632 -12.539 18.043 1.00 97.69 439 VAL A N 1
ATOM 3492 C CA . VAL A 1 439 ? -26.750 -13.098 16.692 1.00 97.69 439 VAL A CA 1
ATOM 3493 C C . VAL A 1 439 ? -25.863 -12.274 15.761 1.00 97.69 439 VAL A C 1
ATOM 3495 O O . VAL A 1 439 ? -26.290 -11.246 15.239 1.00 97.69 439 VAL A O 1
ATOM 3498 N N . GLN A 1 440 ? -24.615 -12.719 15.610 1.00 96.50 440 GLN A N 1
ATOM 3499 C CA . GLN A 1 440 ? -23.577 -12.044 14.825 1.00 96.50 440 GLN A CA 1
ATOM 3500 C C . GLN A 1 440 ? -23.858 -12.095 13.314 1.00 96.50 440 GLN A C 1
ATOM 3502 O O . GLN A 1 440 ? -24.416 -13.077 12.811 1.00 96.50 440 GLN A O 1
ATOM 3507 N N . SER A 1 441 ? -23.455 -11.032 12.613 1.00 93.56 441 SER A N 1
ATOM 3508 C CA . SER A 1 441 ? -23.467 -10.914 11.154 1.00 93.56 441 SER A CA 1
ATOM 3509 C C . SER A 1 441 ? -22.101 -11.300 10.545 1.00 93.56 441 SER A C 1
ATOM 3511 O O . SER A 1 441 ? -21.540 -12.335 10.901 1.00 93.56 441 SER A O 1
ATOM 3513 N N . TYR A 1 442 ? -21.565 -10.504 9.613 1.00 89.38 442 TYR A N 1
ATOM 3514 C CA . TYR A 1 442 ? -20.301 -10.756 8.914 1.00 89.38 442 TYR A CA 1
ATOM 3515 C C . TYR A 1 442 ? -19.065 -10.137 9.592 1.00 89.38 442 TYR A C 1
ATOM 3517 O O . TYR A 1 442 ? -17.947 -10.447 9.178 1.00 89.38 442 TYR A O 1
ATOM 3525 N N . ASP A 1 443 ? -19.229 -9.264 10.593 1.00 86.69 443 ASP A N 1
ATOM 3526 C CA . ASP A 1 443 ? -18.116 -8.651 11.332 1.00 86.69 443 ASP A CA 1
ATOM 3527 C C . ASP A 1 443 ? -18.202 -8.881 12.852 1.00 86.69 443 ASP A C 1
ATOM 3529 O O . ASP A 1 443 ? -19.142 -9.488 13.361 1.00 86.69 443 ASP A O 1
ATOM 3533 N N . ASP A 1 444 ? -17.155 -8.494 13.582 1.00 87.94 444 ASP A N 1
ATOM 3534 C CA . ASP A 1 444 ? -16.991 -8.718 15.023 1.00 87.94 444 ASP A CA 1
ATOM 3535 C C . ASP A 1 444 ? -17.048 -7.421 15.848 1.00 87.94 444 ASP A C 1
ATOM 3537 O O . ASP A 1 444 ? -16.631 -7.400 17.009 1.00 87.94 444 ASP A O 1
ATOM 3541 N N . THR A 1 445 ? -17.602 -6.346 15.280 1.00 86.50 445 THR A N 1
ATOM 3542 C CA . THR A 1 445 ? -17.656 -5.024 15.921 1.00 86.50 445 THR A CA 1
ATOM 3543 C C . THR A 1 445 ? -18.465 -5.063 17.214 1.00 86.50 445 THR A C 1
ATOM 3545 O O . THR A 1 445 ? -18.016 -4.564 18.247 1.00 86.50 445 THR A O 1
ATOM 3548 N N . LEU A 1 446 ? -19.651 -5.681 17.177 1.00 90.44 446 LEU A N 1
ATOM 3549 C CA . LEU A 1 446 ? -20.536 -5.778 18.336 1.00 90.44 446 LEU A CA 1
ATOM 3550 C C . LEU A 1 446 ? -19.952 -6.672 19.453 1.00 90.44 446 LEU A C 1
ATOM 3552 O O . LEU A 1 446 ? -19.894 -6.195 20.588 1.00 90.44 446 LEU A O 1
ATOM 3556 N N . PRO A 1 447 ? -19.459 -7.901 19.178 1.00 91.31 447 PRO A N 1
ATOM 3557 C CA . PRO A 1 447 ? -18.711 -8.695 20.158 1.00 91.31 447 PRO A CA 1
ATOM 3558 C C . PRO A 1 447 ? -17.551 -7.930 20.813 1.00 91.31 447 PRO A C 1
ATOM 3560 O O . PRO A 1 447 ? -17.501 -7.832 22.037 1.00 91.31 447 PRO A O 1
ATOM 3563 N N . LYS A 1 448 ? -16.685 -7.281 20.017 1.00 86.06 448 LYS A N 1
ATOM 3564 C CA . LYS A 1 448 ? -15.557 -6.485 20.536 1.00 86.06 448 LYS A CA 1
ATOM 3565 C C . LYS A 1 448 ? -16.006 -5.334 21.435 1.00 86.06 448 LYS A C 1
ATOM 3567 O O . LYS A 1 448 ? -15.321 -5.014 22.404 1.00 86.06 448 LYS A O 1
ATOM 3572 N N . ALA A 1 449 ? -17.129 -4.689 21.121 1.00 85.56 449 ALA A N 1
ATOM 3573 C CA . ALA A 1 449 ? -17.684 -3.626 21.953 1.00 85.56 449 ALA A CA 1
ATOM 3574 C C . ALA A 1 449 ? -18.198 -4.158 23.301 1.00 85.56 449 ALA A C 1
ATOM 3576 O O . ALA A 1 449 ? -17.987 -3.513 24.325 1.00 85.56 449 ALA A O 1
ATOM 3577 N N . LEU A 1 450 ? -18.834 -5.334 23.319 1.00 89.25 450 LEU A N 1
ATOM 3578 C CA . LEU A 1 450 ? -19.279 -5.982 24.557 1.00 89.25 450 LEU A CA 1
ATOM 3579 C C . LEU A 1 450 ? -18.097 -6.409 25.430 1.00 89.25 450 LEU A C 1
ATOM 3581 O O . LEU A 1 450 ? -18.119 -6.128 26.627 1.00 89.25 450 LEU A O 1
ATOM 3585 N N . ASP A 1 451 ? -17.055 -6.994 24.829 1.00 85.69 451 ASP A N 1
ATOM 3586 C CA . ASP A 1 451 ? -15.811 -7.350 25.526 1.00 85.69 451 ASP A CA 1
ATOM 3587 C C . ASP A 1 451 ? -15.187 -6.116 26.196 1.00 85.69 451 ASP A C 1
ATOM 3589 O O . ASP A 1 451 ? -14.900 -6.128 27.390 1.00 85.69 451 ASP A O 1
ATOM 3593 N N . ARG A 1 452 ? -15.067 -5.006 25.455 1.00 80.44 452 ARG A N 1
ATOM 3594 C CA . ARG A 1 452 ? -14.548 -3.719 25.959 1.00 80.44 452 ARG A CA 1
ATOM 3595 C C . ARG A 1 452 ? -15.379 -3.115 27.092 1.00 80.44 452 ARG A C 1
ATOM 3597 O O . ARG A 1 452 ? -14.843 -2.433 27.960 1.00 80.44 452 ARG A O 1
ATOM 3604 N N . LEU A 1 453 ? -16.690 -3.348 27.083 1.00 84.06 453 LEU A N 1
ATOM 3605 C CA . LEU A 1 453 ? -17.600 -2.911 28.141 1.00 84.06 453 LEU A CA 1
ATOM 3606 C C . LEU A 1 453 ? -17.623 -3.864 29.347 1.00 84.06 453 LEU A C 1
ATOM 3608 O O . LEU A 1 453 ? -18.286 -3.553 30.335 1.00 84.06 453 LEU A O 1
ATOM 3612 N N . GLY A 1 454 ? -16.943 -5.014 29.281 1.00 81.50 454 GLY A N 1
ATOM 3613 C CA . GLY A 1 454 ? -17.000 -6.047 30.315 1.00 81.50 454 GLY A CA 1
ATOM 3614 C C . GLY A 1 454 ? -18.355 -6.762 30.389 1.00 81.50 454 GLY A C 1
ATOM 3615 O O . GLY A 1 454 ? -18.743 -7.256 31.448 1.00 81.50 454 GLY A O 1
ATOM 3616 N N . VAL A 1 455 ? -19.113 -6.798 29.288 1.00 88.69 455 VAL A N 1
ATOM 3617 C CA . VAL A 1 455 ? -20.423 -7.457 29.221 1.00 88.69 455 VAL A CA 1
ATOM 3618 C C . VAL A 1 455 ? -20.240 -8.922 28.837 1.00 88.69 455 VAL A C 1
ATOM 3620 O O . VAL A 1 455 ? -19.719 -9.229 27.770 1.00 88.69 455 VAL A O 1
ATOM 3623 N N . SER A 1 456 ? -20.724 -9.840 29.674 1.00 89.62 456 SER A N 1
ATOM 3624 C CA . SER A 1 456 ? -20.735 -11.268 29.337 1.00 89.62 456 SER A CA 1
ATOM 3625 C C . SER A 1 456 ? -21.757 -11.561 28.237 1.00 89.62 456 SER A C 1
ATOM 3627 O O . SER A 1 456 ? -22.924 -11.174 28.340 1.00 89.62 456 SER A O 1
ATOM 3629 N N . TYR A 1 457 ? -21.337 -12.278 27.194 1.00 95.25 457 TYR A N 1
ATOM 3630 C CA . TYR A 1 457 ? -22.223 -12.670 26.102 1.00 95.25 457 TYR A CA 1
ATOM 3631 C C . TYR A 1 457 ? -21.981 -14.096 25.602 1.00 95.25 457 TYR A C 1
ATOM 3633 O O . TYR A 1 457 ? -20.933 -14.699 25.820 1.00 95.25 457 TYR A O 1
ATOM 3641 N N . SER A 1 458 ? -22.981 -14.632 24.903 1.00 96.94 458 SER A N 1
ATOM 3642 C CA . SER A 1 458 ? -22.915 -15.874 24.136 1.00 96.94 458 SER A CA 1
ATOM 3643 C C . SER A 1 458 ? -23.229 -15.592 22.671 1.00 96.94 458 SER A C 1
ATOM 3645 O O . SER A 1 458 ? -24.271 -15.015 22.356 1.00 96.94 458 SER A O 1
ATOM 3647 N N . LEU A 1 459 ? -22.357 -16.035 21.766 1.00 97.50 459 LEU A N 1
ATOM 3648 C CA . LEU A 1 459 ? -22.662 -16.044 20.335 1.00 97.50 459 LEU A CA 1
ATOM 3649 C C . LEU A 1 459 ? -23.684 -17.149 20.042 1.00 97.50 459 LEU A C 1
ATOM 3651 O O . LEU A 1 459 ? -23.421 -18.321 20.304 1.00 97.50 459 LEU A O 1
ATOM 3655 N N . LEU A 1 460 ? -24.837 -16.775 19.486 1.00 98.00 460 LEU A N 1
ATOM 3656 C CA . LEU A 1 460 ? -25.915 -17.699 19.141 1.00 98.00 460 LEU A CA 1
ATOM 3657 C C . LEU A 1 460 ? -25.669 -18.292 17.752 1.00 98.00 460 LEU A C 1
ATOM 3659 O O . LEU A 1 460 ? -25.839 -17.625 16.722 1.00 98.00 460 LEU A O 1
ATOM 3663 N N . ASN A 1 461 ? -25.276 -19.563 17.711 1.00 96.75 461 ASN A N 1
ATOM 3664 C CA . ASN A 1 461 ? -25.084 -20.288 16.456 1.00 96.75 461 ASN A CA 1
ATOM 3665 C C . ASN A 1 461 ? -26.439 -20.703 15.843 1.00 96.75 461 ASN A C 1
ATOM 3667 O O . ASN A 1 461 ? -27.506 -20.417 16.383 1.00 96.75 461 ASN A O 1
ATOM 3671 N N . GLU A 1 462 ? -26.428 -21.369 14.688 1.00 97.19 462 GLU A N 1
ATOM 3672 C CA . GLU A 1 462 ? -27.661 -21.805 14.012 1.00 97.19 462 GLU A CA 1
ATOM 3673 C C . GLU A 1 462 ? -28.554 -22.705 14.882 1.00 97.19 462 GLU A C 1
ATOM 3675 O O . GLU A 1 462 ? -29.775 -22.543 14.904 1.00 97.19 462 GLU A O 1
ATOM 3680 N N . SER A 1 463 ? -27.975 -23.631 15.646 1.00 97.38 463 SER A N 1
ATOM 3681 C CA . SER A 1 463 ? -28.760 -24.529 16.501 1.00 97.38 463 SER A CA 1
ATOM 3682 C C . SER A 1 463 ? -29.455 -23.784 17.646 1.00 97.38 463 SER A C 1
ATOM 3684 O O . SER A 1 463 ? -30.623 -24.069 17.944 1.00 97.38 463 SER A O 1
ATOM 3686 N N . ASP A 1 464 ? -28.793 -22.768 18.207 1.00 97.56 464 ASP A N 1
ATOM 3687 C CA . ASP A 1 464 ? -29.357 -21.897 19.238 1.00 97.56 464 ASP A CA 1
ATOM 3688 C C . ASP A 1 464 ? -30.508 -21.055 18.659 1.00 97.56 464 ASP A C 1
ATOM 3690 O O . ASP A 1 464 ? -31.626 -21.044 19.189 1.00 97.56 464 ASP A O 1
ATOM 3694 N N . VAL A 1 465 ? -30.269 -20.430 17.500 1.00 97.50 465 VAL A N 1
ATOM 3695 C CA . VAL A 1 465 ? -31.235 -19.585 16.777 1.00 97.50 465 VAL A CA 1
ATOM 3696 C C . VAL A 1 465 ? -32.472 -20.368 16.338 1.00 97.50 465 VAL A C 1
ATOM 3698 O O . VAL A 1 465 ? -33.585 -19.844 16.429 1.00 97.50 465 VAL A O 1
ATOM 3701 N N . ARG A 1 466 ? -32.324 -21.634 15.934 1.00 97.12 466 ARG A N 1
ATOM 3702 C CA . ARG A 1 466 ? -33.447 -22.488 15.511 1.00 97.12 466 ARG A CA 1
ATOM 3703 C C . ARG A 1 466 ? -34.183 -23.154 16.669 1.00 97.12 466 ARG A C 1
ATOM 3705 O O . ARG A 1 466 ? -35.405 -23.295 16.612 1.00 97.12 466 ARG A O 1
ATOM 3712 N N . SER A 1 467 ? -33.468 -23.581 17.713 1.00 96.19 467 SER A N 1
ATOM 3713 C CA . SER A 1 467 ? -34.042 -24.464 18.742 1.00 96.19 467 SER A CA 1
ATOM 3714 C C . SER A 1 467 ? -33.567 -24.254 20.184 1.00 96.19 467 SER A C 1
ATOM 3716 O O . SER A 1 467 ? -34.185 -24.812 21.089 1.00 96.19 467 SER A O 1
ATOM 3718 N N . GLY A 1 468 ? -32.539 -23.436 20.427 1.00 95.44 468 GLY A N 1
ATOM 3719 C CA . GLY A 1 468 ? -31.990 -23.184 21.766 1.00 95.44 468 GLY A CA 1
ATOM 3720 C C . GLY A 1 468 ? -32.938 -22.431 22.702 1.00 95.44 468 GLY A C 1
ATOM 3721 O O . GLY A 1 468 ? -33.856 -21.744 22.257 1.00 95.44 468 GLY A O 1
ATOM 3722 N N . ASP A 1 469 ? -32.733 -22.553 24.010 1.00 96.00 469 ASP A N 1
ATOM 3723 C CA . ASP A 1 469 ? -33.541 -21.836 25.000 1.00 96.00 469 ASP A CA 1
ATOM 3724 C C . ASP A 1 469 ? -33.131 -20.358 25.077 1.00 96.00 469 ASP A C 1
ATOM 3726 O O . ASP A 1 469 ? -32.070 -20.020 25.596 1.00 96.00 469 ASP A O 1
ATOM 3730 N N . LEU A 1 470 ? -33.986 -19.475 24.554 1.00 97.38 470 LEU A N 1
ATOM 3731 C CA . LEU A 1 470 ? -33.748 -18.029 24.551 1.00 97.38 470 LEU A CA 1
ATOM 3732 C C . LEU A 1 470 ? -34.085 -17.365 25.896 1.00 97.38 470 LEU A C 1
ATOM 3734 O O . LEU A 1 470 ? -33.675 -16.233 26.125 1.00 97.38 470 LEU A O 1
ATOM 3738 N N . SER A 1 471 ? -34.820 -18.045 26.786 1.00 95.94 471 SER A N 1
ATOM 3739 C CA . SER A 1 471 ? -35.282 -17.462 28.056 1.00 95.94 471 SER A CA 1
ATOM 3740 C C . SER A 1 471 ? -34.167 -17.257 29.083 1.00 95.94 471 SER A C 1
ATOM 3742 O O . SER A 1 471 ? -34.357 -16.541 30.062 1.00 95.94 471 SER A O 1
ATOM 3744 N N . GLY A 1 472 ? -32.999 -17.866 28.854 1.00 93.75 472 GLY A N 1
ATOM 3745 C CA . GLY A 1 472 ? -31.817 -17.693 29.693 1.00 93.75 472 GLY A CA 1
ATOM 3746 C C . GLY A 1 472 ? -31.070 -16.375 29.475 1.00 93.75 472 GLY A C 1
ATOM 3747 O O . GLY A 1 472 ? -30.169 -16.081 30.258 1.00 93.75 472 GLY A O 1
ATOM 3748 N N . TYR A 1 473 ? -31.401 -15.604 28.436 1.00 96.81 473 TYR A N 1
ATOM 3749 C CA . TYR A 1 473 ? -30.764 -14.320 28.143 1.00 96.81 473 TYR A CA 1
ATOM 3750 C C . TYR A 1 473 ? -31.598 -13.161 28.685 1.00 96.81 473 TYR A C 1
ATOM 3752 O O . TYR A 1 473 ? -32.809 -13.116 28.478 1.00 96.81 473 TYR A O 1
ATOM 3760 N N . ASP A 1 474 ? -30.940 -12.195 29.326 1.00 94.75 474 ASP A N 1
ATOM 3761 C CA . ASP A 1 474 ? -31.579 -10.941 29.744 1.00 94.75 474 ASP A CA 1
ATOM 3762 C C . ASP A 1 474 ? -31.826 -10.033 28.537 1.00 94.75 474 ASP A C 1
ATOM 3764 O O . ASP A 1 474 ? -32.793 -9.273 28.470 1.00 94.75 474 ASP A O 1
ATOM 3768 N N . THR A 1 475 ? -30.906 -10.071 27.572 1.00 96.56 475 THR A N 1
ATOM 3769 C CA . THR A 1 475 ? -30.969 -9.293 26.338 1.00 96.56 475 THR A CA 1
ATOM 3770 C C . THR A 1 475 ? -30.422 -10.110 25.179 1.00 96.56 475 THR A C 1
ATOM 3772 O O . THR A 1 475 ? -29.397 -10.771 25.308 1.00 96.56 475 THR A O 1
ATOM 3775 N N . ILE A 1 476 ? -31.082 -10.036 24.027 1.00 98.06 476 ILE A N 1
ATOM 3776 C CA . ILE A 1 476 ? -30.574 -10.581 22.771 1.00 98.06 476 ILE A CA 1
ATOM 3777 C C . ILE A 1 476 ? -30.323 -9.423 21.810 1.00 98.06 476 ILE A C 1
ATOM 3779 O O . ILE A 1 476 ? -31.208 -8.597 21.576 1.00 98.06 476 ILE A O 1
ATOM 3783 N N . LEU A 1 477 ? -29.118 -9.374 21.252 1.00 97.88 477 LEU A N 1
ATOM 3784 C CA . LEU A 1 477 ? -28.709 -8.415 20.239 1.00 97.88 477 LEU A CA 1
ATOM 3785 C C . LEU A 1 477 ? -28.690 -9.096 18.870 1.00 97.88 477 LEU A C 1
ATOM 3787 O O . LEU A 1 477 ? -28.049 -10.132 18.686 1.00 97.88 477 LEU A O 1
ATOM 3791 N N . ILE A 1 478 ? -29.380 -8.496 17.907 1.00 96.62 478 ILE A N 1
ATOM 3792 C CA . ILE A 1 478 ? -29.327 -8.871 16.496 1.00 96.62 478 ILE A CA 1
ATOM 3793 C C . ILE A 1 478 ? -28.425 -7.868 15.787 1.00 96.62 478 ILE A C 1
ATOM 3795 O O . ILE A 1 478 ? -28.749 -6.680 15.737 1.00 96.62 478 ILE A O 1
ATOM 3799 N N . ASP A 1 479 ? -27.302 -8.349 15.267 1.00 95.81 479 ASP A N 1
ATOM 3800 C CA . ASP A 1 479 ? -26.236 -7.526 14.703 1.00 95.81 479 ASP A CA 1
ATOM 3801 C C . ASP A 1 479 ? -26.633 -6.827 13.383 1.00 95.81 479 ASP A C 1
ATOM 3803 O O . ASP A 1 479 ? -27.668 -7.129 12.769 1.00 95.81 479 ASP A O 1
ATOM 3807 N N . ILE A 1 480 ? -25.813 -5.865 12.946 1.00 93.62 480 ILE A N 1
ATOM 3808 C CA . ILE A 1 480 ? -26.039 -5.077 11.733 1.00 93.62 480 ILE A CA 1
ATOM 3809 C C . ILE A 1 480 ? -26.275 -5.992 10.529 1.00 93.62 480 ILE A C 1
ATOM 3811 O O . ILE A 1 480 ? -25.472 -6.853 10.191 1.00 93.62 480 ILE A O 1
ATOM 3815 N N . ARG A 1 481 ? -27.421 -5.821 9.863 1.00 93.12 481 ARG A N 1
ATOM 3816 C CA . ARG A 1 481 ? -27.822 -6.613 8.690 1.00 93.12 481 ARG A CA 1
ATOM 3817 C C . ARG A 1 481 ? -27.822 -8.135 8.913 1.00 93.12 481 ARG A C 1
ATOM 3819 O O . ARG A 1 481 ? -27.848 -8.879 7.939 1.00 93.12 481 ARG A O 1
ATOM 3826 N N . ALA A 1 482 ? -27.906 -8.621 10.156 1.00 95.00 482 ALA A N 1
ATOM 3827 C CA . ALA A 1 482 ? -27.970 -10.060 10.431 1.00 95.00 482 ALA A CA 1
ATOM 3828 C C . ALA A 1 482 ? -29.152 -10.761 9.727 1.00 95.00 482 ALA A C 1
ATOM 3830 O O . ALA A 1 482 ? -28.981 -11.871 9.245 1.00 95.00 482 ALA A O 1
ATOM 3831 N N . TYR A 1 483 ? -30.317 -10.114 9.568 1.00 93.88 483 TYR A N 1
ATOM 3832 C CA . TYR A 1 483 ? -31.441 -10.661 8.786 1.00 93.88 483 TYR A CA 1
ATOM 3833 C C . TYR A 1 483 ? -31.171 -10.795 7.279 1.00 93.88 483 TYR A C 1
ATOM 3835 O O . TYR A 1 483 ? -31.889 -11.526 6.610 1.00 93.88 483 TYR A O 1
ATOM 3843 N N . LEU A 1 484 ? -30.169 -10.105 6.726 1.00 92.62 484 LEU A N 1
ATOM 3844 C CA . LEU A 1 484 ? -29.732 -10.353 5.351 1.00 92.62 484 LEU A CA 1
ATOM 3845 C C . LEU A 1 484 ? -28.825 -11.581 5.277 1.00 92.62 484 LEU A C 1
ATOM 3847 O O . LEU A 1 484 ? -28.951 -12.384 4.360 1.00 92.62 484 LEU A O 1
ATOM 3851 N N . GLU A 1 485 ? -27.885 -11.677 6.213 1.00 93.94 485 GLU A N 1
ATOM 3852 C CA . GLU A 1 485 ? -26.832 -12.693 6.183 1.00 93.94 485 GLU A CA 1
ATOM 3853 C C . GLU A 1 485 ? -27.332 -14.059 6.666 1.00 93.94 485 GLU A C 1
ATOM 3855 O O . GLU A 1 485 ? -26.901 -15.104 6.184 1.00 93.94 485 GLU A O 1
ATOM 3860 N N . ARG A 1 486 ? -28.259 -14.067 7.628 1.00 94.19 486 ARG A N 1
ATOM 3861 C CA . ARG A 1 486 ? -28.680 -15.272 8.340 1.00 94.19 486 ARG A CA 1
ATOM 3862 C C . ARG A 1 486 ? -30.109 -15.664 8.026 1.00 94.19 486 ARG A C 1
ATOM 3864 O O . ARG A 1 486 ? -31.063 -15.240 8.679 1.00 94.19 486 ARG A O 1
ATOM 3871 N N . GLN A 1 487 ? -30.237 -16.573 7.065 1.00 94.12 487 GLN A N 1
ATOM 3872 C CA . GLN A 1 487 ? -31.523 -17.146 6.682 1.00 94.12 487 GLN A CA 1
ATOM 3873 C C . GLN A 1 487 ? -32.202 -17.890 7.842 1.00 94.12 487 GLN A C 1
ATOM 3875 O O . GLN A 1 487 ? -33.418 -17.832 8.001 1.00 94.12 487 GLN A O 1
ATOM 3880 N N . ASP A 1 488 ? -31.427 -18.554 8.697 1.00 95.94 488 ASP A N 1
ATOM 3881 C CA . ASP A 1 488 ? -31.962 -19.285 9.840 1.00 95.94 488 ASP A CA 1
ATOM 3882 C C . ASP A 1 488 ? -32.568 -18.356 10.909 1.00 95.94 488 ASP A C 1
ATOM 3884 O O . ASP A 1 488 ? -33.546 -18.727 11.563 1.00 95.94 488 ASP A O 1
ATOM 3888 N N . LEU A 1 489 ? -32.044 -17.129 11.034 1.00 96.50 489 LEU A N 1
ATOM 3889 C CA . LEU A 1 489 ? -32.626 -16.067 11.853 1.00 96.50 489 LEU A CA 1
ATOM 3890 C C . LEU A 1 489 ? -33.951 -15.572 11.253 1.00 96.50 489 LEU A C 1
ATOM 3892 O O . LEU A 1 489 ? -34.921 -15.439 11.995 1.00 96.50 489 LEU A O 1
ATOM 3896 N N . VAL A 1 490 ? -34.016 -15.342 9.935 1.00 95.12 490 VAL A N 1
ATOM 3897 C CA . VAL A 1 490 ? -35.260 -14.951 9.238 1.00 95.12 490 VAL A CA 1
ATOM 3898 C C . VAL A 1 490 ? -36.347 -16.003 9.462 1.00 95.12 490 VAL A C 1
ATOM 3900 O O . VAL A 1 490 ? -37.440 -15.685 9.931 1.00 95.12 490 VAL A O 1
ATOM 3903 N N . GLU A 1 491 ? -36.021 -17.275 9.221 1.00 95.00 491 GLU A N 1
ATOM 3904 C CA . GLU A 1 491 ? -36.933 -18.410 9.410 1.00 95.00 491 GLU A CA 1
ATOM 3905 C C . GLU A 1 491 ? -37.383 -18.575 10.870 1.00 95.00 491 GLU A C 1
ATOM 3907 O O . GLU A 1 491 ? -38.499 -19.025 11.138 1.00 95.00 491 GLU A O 1
ATOM 3912 N N . SER A 1 492 ? -36.525 -18.198 11.821 1.00 96.56 492 SER A N 1
ATOM 3913 C CA . SER A 1 492 ? -36.769 -18.348 13.258 1.00 96.56 492 SER A CA 1
ATOM 3914 C C . SER A 1 492 ? -37.246 -17.063 13.940 1.00 96.56 492 SER A C 1
ATOM 3916 O O . SER A 1 492 ? -37.436 -17.073 15.159 1.00 96.56 492 SER A O 1
ATOM 3918 N N . ASN A 1 493 ? -37.487 -15.971 13.202 1.00 95.75 493 ASN A N 1
ATOM 3919 C CA . ASN A 1 493 ? -37.778 -14.649 13.772 1.00 95.75 493 ASN A CA 1
ATOM 3920 C C . ASN A 1 493 ? -38.949 -14.668 14.770 1.00 95.75 493 ASN A C 1
ATOM 3922 O O . ASN A 1 493 ? -38.895 -14.045 15.831 1.00 95.75 493 ASN A O 1
ATOM 3926 N N . GLY A 1 494 ? -39.981 -15.475 14.499 1.00 94.75 494 GLY A N 1
ATOM 3927 C CA . GLY A 1 494 ? -41.120 -15.640 15.407 1.00 94.75 494 GLY A CA 1
ATOM 3928 C C . GLY A 1 494 ? -40.730 -16.053 16.836 1.00 94.75 494 GLY A C 1
ATOM 3929 O O . GLY A 1 494 ? -41.420 -15.689 17.786 1.00 94.75 494 GLY A O 1
ATOM 3930 N N . ARG A 1 495 ? -39.602 -16.755 17.019 1.00 96.12 495 ARG A N 1
ATOM 3931 C CA . ARG A 1 495 ? -39.064 -17.128 18.339 1.00 96.12 495 ARG A CA 1
ATOM 3932 C C . ARG A 1 495 ? -38.515 -15.917 19.094 1.00 96.12 495 ARG A C 1
ATOM 3934 O O . ARG A 1 495 ? -38.775 -15.787 20.285 1.00 96.12 495 ARG A O 1
ATOM 3941 N N . PHE A 1 496 ? -37.810 -15.023 18.403 1.00 97.00 496 PHE A N 1
ATOM 3942 C CA . PHE A 1 496 ? -37.258 -13.793 18.980 1.00 97.00 496 PHE A CA 1
ATOM 3943 C C . PHE A 1 496 ? -38.367 -12.799 19.332 1.00 97.00 496 PHE A C 1
ATOM 3945 O O . PHE A 1 496 ? -38.351 -12.208 20.411 1.00 97.00 496 PHE A O 1
ATOM 3952 N N . LEU A 1 497 ? -39.386 -12.683 18.473 1.00 95.19 497 LEU A N 1
ATOM 3953 C CA . LEU A 1 497 ? -40.583 -11.894 18.773 1.00 95.19 497 LEU A CA 1
ATOM 3954 C C . LEU A 1 497 ? -41.346 -12.459 19.975 1.00 95.19 497 LEU A C 1
ATOM 3956 O O . LEU A 1 497 ? -41.791 -11.698 20.834 1.00 95.19 497 LEU A O 1
ATOM 3960 N N . LYS A 1 498 ? -41.458 -13.791 20.076 1.00 95.38 498 LYS A N 1
ATOM 3961 C CA . LYS A 1 498 ? -42.058 -14.448 21.240 1.00 95.38 498 LYS A CA 1
ATOM 3962 C C . LYS A 1 498 ? -41.267 -14.155 22.518 1.00 95.38 498 LYS A C 1
ATOM 3964 O O . LYS A 1 498 ? -41.876 -13.715 23.488 1.00 95.38 498 LYS A O 1
ATOM 3969 N N . TYR A 1 499 ? -39.944 -14.326 22.500 1.00 96.88 499 TYR A N 1
ATOM 3970 C CA . TYR A 1 499 ? -39.056 -13.970 23.613 1.00 96.88 499 TYR A CA 1
ATOM 3971 C C . TYR A 1 499 ? -39.280 -12.519 24.068 1.00 96.88 499 TYR A C 1
ATOM 3973 O O . TYR A 1 499 ? -39.482 -12.266 25.255 1.00 96.88 499 TYR A O 1
ATOM 3981 N N . CYS A 1 500 ? -39.367 -11.578 23.121 1.00 95.19 500 CYS A N 1
ATOM 3982 C CA . CYS A 1 500 ? -39.670 -10.183 23.429 1.00 95.19 500 CYS A CA 1
ATOM 3983 C C . CYS A 1 500 ? -41.065 -10.007 24.058 1.00 95.19 500 CYS A C 1
ATOM 3985 O O . CYS A 1 500 ? -41.222 -9.289 25.044 1.00 95.19 500 CYS A O 1
ATOM 3987 N N . SER A 1 501 ? -42.083 -10.699 23.534 1.00 94.50 501 SER A N 1
ATOM 3988 C CA . SER A 1 501 ? -43.451 -10.641 24.068 1.00 94.50 501 SER A CA 1
ATOM 3989 C C . SER A 1 501 ? -43.595 -11.235 25.475 1.00 94.50 501 SER A C 1
ATOM 3991 O O . SER A 1 501 ? -44.496 -10.844 26.215 1.00 94.50 501 SER A O 1
ATOM 3993 N N . GLU A 1 502 ? -42.704 -12.154 25.855 1.00 95.88 502 GLU A N 1
ATOM 3994 C CA . GLU A 1 502 ? -42.643 -12.775 27.184 1.00 95.88 502 GLU A CA 1
ATOM 3995 C C . GLU A 1 502 ? -41.835 -11.934 28.193 1.00 95.88 502 GLU A C 1
ATOM 3997 O O . GLU A 1 502 ? -41.684 -12.333 29.346 1.00 95.88 502 GLU A O 1
ATOM 4002 N N . GLY A 1 503 ? -41.379 -10.740 27.791 1.00 94.44 503 GLY A N 1
ATOM 4003 C CA . GLY A 1 503 ? -40.674 -9.780 28.644 1.00 94.44 503 GLY A CA 1
ATOM 4004 C C . GLY A 1 503 ? -39.162 -9.726 28.424 1.00 94.44 503 GLY A C 1
ATOM 4005 O O . GLY A 1 503 ? -38.494 -8.933 29.081 1.00 94.44 503 GLY A O 1
ATOM 4006 N N . GLY A 1 504 ? -38.624 -10.529 27.503 1.00 95.44 504 GLY A N 1
ATOM 4007 C CA . GLY A 1 504 ? -37.223 -10.461 27.103 1.00 95.44 504 GLY A CA 1
ATOM 4008 C C . GLY A 1 504 ? -36.888 -9.167 26.358 1.00 95.44 504 GLY A C 1
ATOM 4009 O O . GLY A 1 504 ? -37.736 -8.567 25.692 1.00 95.44 504 GLY A O 1
ATOM 4010 N N . HIS A 1 505 ? -35.636 -8.720 26.446 1.00 96.56 505 HIS A N 1
ATOM 4011 C CA . HIS A 1 505 ? -35.184 -7.521 25.741 1.00 96.56 505 HIS A CA 1
ATOM 4012 C C . HIS A 1 505 ? -34.517 -7.911 24.420 1.00 96.56 505 HIS A C 1
ATOM 4014 O O . HIS A 1 505 ? -33.498 -8.599 24.417 1.00 96.56 505 HIS A O 1
ATOM 4020 N N . LEU A 1 506 ? -35.086 -7.486 23.291 1.00 96.12 506 LEU A N 1
ATOM 4021 C CA . LEU A 1 506 ? -34.531 -7.718 21.956 1.00 96.12 506 LEU A CA 1
ATOM 4022 C C . LEU A 1 506 ? -34.101 -6.381 21.347 1.00 96.12 506 LEU A C 1
ATOM 4024 O O . LEU A 1 506 ? -34.936 -5.500 21.145 1.00 96.12 506 LEU A O 1
ATOM 4028 N N . VAL A 1 507 ? -32.815 -6.236 21.039 1.00 95.88 507 VAL A N 1
ATOM 4029 C CA . VAL A 1 507 ? -32.270 -5.053 20.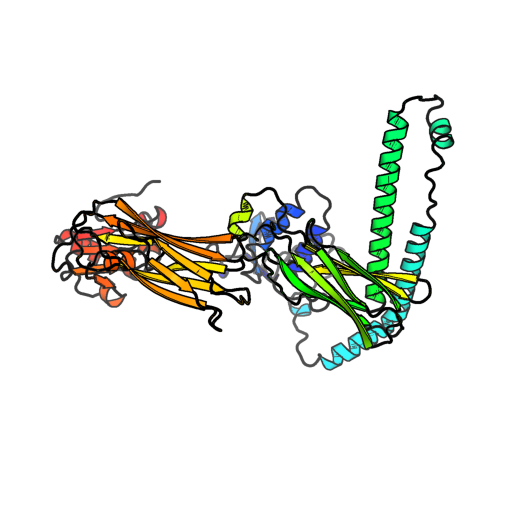361 1.00 95.88 507 VAL A CA 1
ATOM 4030 C C . VAL A 1 507 ? -31.840 -5.459 18.966 1.00 95.88 507 VAL A C 1
ATOM 4032 O O . VAL A 1 507 ? -31.037 -6.373 18.794 1.00 95.88 507 VAL A O 1
ATOM 4035 N N . VAL A 1 508 ? -32.371 -4.770 17.965 1.00 93.62 508 VAL A N 1
ATOM 4036 C CA . VAL A 1 508 ? -32.059 -5.033 16.564 1.00 93.62 508 VAL A CA 1
ATOM 4037 C C . VAL A 1 508 ? -31.299 -3.842 16.003 1.00 93.62 508 VAL A C 1
ATOM 4039 O O . VAL A 1 508 ? -31.813 -2.723 16.006 1.00 93.62 508 VAL A O 1
ATOM 4042 N N . PHE A 1 509 ? -30.062 -4.081 15.571 1.00 92.06 509 PHE A N 1
ATOM 4043 C CA . PHE A 1 509 ? -29.231 -3.076 14.917 1.00 92.06 509 PHE A CA 1
ATOM 4044 C C . PHE A 1 509 ? -29.702 -2.833 13.476 1.00 92.06 509 PHE A C 1
ATOM 4046 O O . PHE A 1 509 ? -30.711 -3.363 13.038 1.00 92.06 509 PHE A O 1
ATOM 4053 N N . TYR A 1 510 ? -29.017 -1.958 12.747 1.00 89.25 510 TYR A N 1
ATOM 4054 C CA . TYR A 1 510 ? -29.448 -1.454 11.442 1.00 89.25 510 TYR A CA 1
ATOM 4055 C C . TYR A 1 510 ? -29.737 -2.545 10.384 1.00 89.25 510 TYR A C 1
ATOM 4057 O O . TYR A 1 510 ? -28.894 -3.408 10.130 1.00 89.25 510 TYR A O 1
ATOM 4065 N N . HIS A 1 511 ? -30.859 -2.397 9.663 1.00 88.94 511 HIS A N 1
ATOM 4066 C CA . HIS A 1 511 ? -31.220 -3.140 8.441 1.00 88.94 511 HIS A CA 1
ATOM 4067 C C . HIS A 1 511 ? -31.700 -2.180 7.347 1.00 88.94 511 HIS A C 1
ATOM 4069 O O . HIS A 1 511 ? -32.231 -1.101 7.628 1.00 88.94 511 HIS A O 1
ATOM 4075 N N . LYS A 1 512 ? -31.537 -2.563 6.075 1.00 89.12 512 LYS A N 1
ATOM 4076 C CA . LYS A 1 512 ? -32.100 -1.802 4.946 1.00 89.12 512 LYS A CA 1
ATOM 4077 C C . LYS A 1 512 ? -33.589 -2.089 4.773 1.00 89.12 512 LYS A C 1
ATOM 4079 O O . LYS A 1 512 ? -34.092 -3.142 5.147 1.00 89.12 512 LYS A O 1
ATOM 4084 N N . THR A 1 513 ? -34.288 -1.169 4.108 1.00 88.06 513 THR A N 1
ATOM 4085 C CA . THR A 1 513 ? -35.741 -1.262 3.900 1.00 88.06 513 THR A CA 1
ATOM 4086 C C . THR A 1 513 ? -36.174 -2.553 3.205 1.00 88.06 513 THR A C 1
ATOM 4088 O O . THR A 1 513 ? -37.169 -3.122 3.619 1.00 88.06 513 THR A O 1
ATOM 4091 N N . PHE A 1 514 ? -35.442 -3.039 2.197 1.00 86.06 514 PHE A N 1
ATOM 4092 C CA . PHE A 1 514 ? -35.801 -4.280 1.487 1.00 86.06 514 PHE A CA 1
ATOM 4093 C C . PHE A 1 514 ? -35.525 -5.541 2.323 1.00 86.06 514 PHE A C 1
ATOM 4095 O O . PHE A 1 514 ? -36.228 -6.532 2.207 1.00 86.06 514 PHE A O 1
ATOM 4102 N N . GLU A 1 515 ? -34.530 -5.501 3.212 1.00 87.25 515 GLU A N 1
ATOM 4103 C CA . GLU A 1 515 ? -34.236 -6.608 4.135 1.00 87.25 515 GLU A CA 1
ATOM 4104 C C . GLU A 1 515 ? -35.349 -6.749 5.173 1.00 87.25 515 GLU A C 1
ATOM 4106 O O . GLU A 1 515 ? -35.709 -7.859 5.548 1.00 87.25 515 GLU A O 1
ATOM 4111 N N . TRP A 1 516 ? -35.890 -5.610 5.616 1.00 84.88 516 TRP A N 1
ATOM 4112 C CA . TRP A 1 516 ? -36.889 -5.527 6.675 1.00 84.88 516 TRP A CA 1
ATOM 4113 C C . TRP A 1 516 ? -38.335 -5.672 6.185 1.00 84.88 516 TRP A C 1
ATOM 4115 O O . TRP A 1 516 ? -39.122 -6.402 6.786 1.00 84.88 516 TRP A O 1
ATOM 4125 N N . ASN A 1 517 ? -38.701 -4.952 5.121 1.00 86.31 517 ASN A N 1
ATOM 4126 C CA . ASN A 1 517 ? -40.090 -4.807 4.677 1.00 86.31 517 ASN A CA 1
ATOM 4127 C C . ASN A 1 517 ? -40.553 -5.947 3.762 1.00 86.31 517 ASN A C 1
ATOM 4129 O O . ASN A 1 517 ? -41.747 -6.232 3.737 1.00 86.31 517 ASN A O 1
ATOM 4133 N N . ASP A 1 518 ? -39.641 -6.568 3.008 1.00 87.25 518 ASP A N 1
ATOM 4134 C CA . ASP A 1 518 ? -40.008 -7.499 1.931 1.00 87.25 518 ASP A CA 1
ATOM 4135 C C . ASP A 1 518 ? -40.104 -8.962 2.416 1.00 87.25 518 ASP A C 1
ATOM 4137 O O . ASP A 1 518 ? -40.268 -9.876 1.609 1.00 87.25 518 ASP A O 1
ATOM 4141 N N . GLN A 1 519 ? -40.016 -9.194 3.733 1.00 85.25 519 GLN A N 1
ATOM 4142 C CA . GLN A 1 519 ? -40.149 -10.520 4.345 1.00 85.25 519 GLN A CA 1
ATOM 4143 C C . GLN A 1 519 ? -41.613 -10.882 4.613 1.00 85.25 519 GLN A C 1
ATOM 4145 O O . GLN A 1 519 ? -42.404 -10.047 5.061 1.00 85.25 519 GLN A O 1
ATOM 4150 N N . ASP A 1 520 ? -41.948 -12.155 4.401 1.00 81.19 520 ASP A N 1
ATOM 4151 C CA . ASP A 1 520 ? -43.249 -12.740 4.733 1.00 81.19 520 ASP A CA 1
ATOM 4152 C C . ASP A 1 520 ? -43.055 -13.998 5.609 1.00 81.19 520 ASP A C 1
ATOM 4154 O O . ASP A 1 520 ? -42.515 -14.998 5.124 1.00 81.19 520 ASP A O 1
ATOM 4158 N N . PRO A 1 521 ? -43.461 -13.983 6.895 1.00 80.69 521 PRO A N 1
ATOM 4159 C CA . PRO A 1 521 ? -44.114 -12.876 7.598 1.00 80.69 521 PRO A CA 1
ATOM 4160 C C . PRO A 1 521 ? -43.161 -11.695 7.886 1.00 80.69 521 PRO A C 1
ATOM 4162 O O . PRO A 1 521 ? -41.944 -11.887 7.930 1.00 80.69 521 PRO A O 1
ATOM 4165 N N . PRO A 1 522 ? -43.693 -10.480 8.142 1.00 81.69 522 PRO A N 1
ATOM 4166 C CA . PRO A 1 522 ? -42.880 -9.309 8.468 1.00 81.69 522 PRO A CA 1
ATOM 4167 C C . PRO A 1 522 ? -41.952 -9.539 9.665 1.00 81.69 522 PRO A C 1
ATOM 4169 O O . PRO A 1 522 ? -42.339 -10.169 10.652 1.00 81.69 522 PRO A O 1
ATOM 4172 N N . LEU A 1 523 ? -40.744 -8.967 9.612 1.00 89.06 523 LEU A N 1
ATOM 4173 C CA . LEU A 1 523 ? -39.760 -9.129 10.688 1.00 89.06 523 LEU A CA 1
ATOM 4174 C C . LEU A 1 523 ? -40.107 -8.347 11.963 1.00 89.06 523 LEU A C 1
ATOM 4176 O O . LEU A 1 523 ? -39.682 -8.716 13.058 1.00 89.06 523 LEU A O 1
ATOM 4180 N N . ALA A 1 524 ? -40.887 -7.275 11.835 1.00 86.06 524 ALA A N 1
ATOM 4181 C CA . ALA A 1 524 ? -41.234 -6.398 12.942 1.00 86.06 524 ALA A CA 1
ATOM 4182 C C . ALA A 1 524 ? -42.269 -7.016 13.911 1.00 86.06 524 ALA A C 1
ATOM 4184 O O . ALA A 1 524 ? -43.207 -7.680 13.469 1.00 86.06 524 ALA A O 1
ATOM 4185 N N . PRO A 1 525 ? -42.185 -6.718 15.226 1.00 83.25 525 PRO A N 1
ATOM 4186 C CA . PRO A 1 525 ? -43.162 -7.180 16.225 1.00 83.25 525 PRO A CA 1
ATOM 4187 C C . PRO A 1 525 ? -44.570 -6.602 16.026 1.00 83.25 525 PRO A C 1
ATOM 4189 O O . PRO A 1 525 ? -45.559 -7.182 16.468 1.00 83.25 525 PRO A O 1
ATOM 4192 N N . LEU A 1 526 ? -44.663 -5.434 15.393 1.00 83.69 526 LEU A N 1
ATOM 4193 C CA . LEU A 1 526 ? -45.900 -4.736 15.056 1.00 83.69 526 LEU A CA 1
ATOM 4194 C C . LEU A 1 526 ? -45.842 -4.329 13.579 1.00 83.69 526 LEU A C 1
ATOM 4196 O O . LEU A 1 526 ? -44.736 -4.230 13.050 1.00 83.69 526 LEU A O 1
ATOM 4200 N N . PRO A 1 527 ? -46.983 -4.050 12.917 1.00 83.19 527 PRO A N 1
ATOM 4201 C CA . PRO A 1 527 ? -47.006 -3.555 11.542 1.00 83.19 527 PRO A CA 1
ATOM 4202 C C . PRO A 1 527 ? -46.203 -2.251 11.403 1.00 83.19 527 PRO A C 1
ATOM 4204 O O . PRO A 1 527 ? -46.709 -1.153 11.633 1.00 83.19 527 PRO A O 1
ATOM 4207 N N . LEU A 1 528 ? -44.928 -2.397 11.058 1.00 82.56 528 LEU A N 1
ATOM 4208 C CA . LEU A 1 528 ? -43.937 -1.340 10.953 1.00 82.56 528 LEU A CA 1
ATOM 4209 C C . LEU A 1 528 ? -43.201 -1.534 9.635 1.00 82.56 528 LEU A C 1
ATOM 4211 O O . LEU A 1 528 ? -42.609 -2.586 9.400 1.00 82.56 528 LEU A O 1
ATOM 4215 N N . LEU A 1 529 ? -43.212 -0.491 8.813 1.00 81.44 529 LEU A N 1
ATOM 4216 C CA . LEU A 1 529 ? -42.393 -0.405 7.613 1.00 81.44 529 LEU A CA 1
ATOM 4217 C C . LEU A 1 529 ? -41.309 0.639 7.851 1.00 81.44 529 LEU A C 1
ATOM 4219 O O . LEU A 1 529 ? -41.603 1.750 8.297 1.00 81.44 529 LEU A O 1
ATOM 4223 N N . LEU A 1 530 ? -40.065 0.290 7.537 1.00 80.19 530 LEU A N 1
ATOM 4224 C CA . LEU A 1 530 ? -38.964 1.245 7.538 1.00 80.19 530 LEU A CA 1
ATOM 4225 C C . LEU A 1 530 ? -39.003 2.045 6.231 1.00 80.19 530 LEU A C 1
ATOM 4227 O O . LEU A 1 530 ? -39.087 1.465 5.145 1.00 80.19 530 LEU A O 1
ATOM 4231 N N . SER A 1 531 ? -38.935 3.373 6.328 1.00 78.69 531 SER A N 1
ATOM 4232 C CA . SER A 1 531 ? -38.723 4.274 5.188 1.00 78.69 531 SER A CA 1
ATOM 4233 C C . SER A 1 531 ? -37.322 4.880 5.229 1.00 78.69 531 SER A C 1
ATOM 4235 O O . SER A 1 531 ? -36.677 4.884 6.275 1.00 78.69 531 SER A O 1
ATOM 4237 N N . ARG A 1 532 ? -36.861 5.383 4.080 1.00 65.19 532 ARG A N 1
ATOM 4238 C CA . ARG A 1 532 ? -35.575 6.081 3.957 1.00 65.19 532 ARG A CA 1
ATOM 4239 C C . ARG A 1 532 ? -35.555 7.429 4.657 1.00 65.19 532 ARG A C 1
ATOM 4241 O O . ARG A 1 532 ? -36.614 8.097 4.644 1.00 65.19 532 ARG A O 1
#

Solvent-accessible surface area (backbone atoms only — not comparable to full-atom values): 30961 Å² total; per-residue (Å²): 120,76,41,69,47,79,56,67,76,89,72,80,60,64,80,86,78,45,57,32,71,42,76,33,55,54,67,40,77,90,79,74,38,25,52,48,53,52,52,49,55,57,44,64,69,47,91,57,95,59,40,70,66,49,48,58,68,52,56,80,76,49,84,85,56,50,56,46,38,27,36,78,76,38,67,82,79,53,102,60,83,60,84,47,97,61,63,86,59,79,81,42,89,85,32,60,89,79,49,77,80,86,54,73,70,79,74,61,74,81,69,83,90,40,63,71,56,45,54,54,45,49,54,49,48,51,60,69,41,41,71,58,50,50,51,49,51,51,51,47,51,52,51,43,50,51,62,68,63,52,67,90,70,76,83,60,73,68,65,59,52,53,73,73,66,77,57,91,81,87,50,73,65,62,56,51,52,51,52,52,52,51,51,54,48,51,53,50,52,54,50,51,46,52,50,48,18,37,53,49,28,52,73,50,29,49,48,71,45,71,47,58,77,55,61,56,46,25,58,53,38,74,49,43,39,35,40,41,38,34,27,70,22,86,60,59,37,27,37,75,48,77,47,80,48,64,52,93,71,47,49,74,47,81,74,46,73,58,67,44,76,26,43,52,75,28,63,40,44,32,34,29,40,36,33,39,25,74,81,54,72,66,59,73,60,74,83,71,50,76,80,54,95,68,78,96,79,68,62,50,34,42,37,39,38,36,33,28,50,85,91,47,69,22,29,49,77,38,73,43,71,65,45,30,37,68,51,56,46,52,44,39,40,64,44,65,48,57,38,38,61,84,54,91,65,63,49,73,34,36,42,36,36,39,48,78,55,96,58,97,58,63,33,49,33,40,35,37,44,66,99,50,78,64,48,79,43,72,46,61,67,58,94,58,53,58,51,75,46,81,48,74,47,68,77,57,97,83,65,70,71,43,81,41,57,36,38,39,40,35,48,54,96,95,42,80,38,68,26,64,20,42,39,34,30,36,90,56,83,76,68,87,89,51,38,30,34,32,37,69,42,95,66,61,65,66,62,54,51,32,57,44,59,71,49,52,70,43,80,49,47,71,66,41,52,66,69,44,82,67,84,78,32,62,30,36,39,37,32,60,40,19,66,71,74,30,63,61,50,55,77,27,40,68,56,58,48,46,44,34,74,76,71,37,43,73,47,74,52,63,67,55,49,70,63,47,56,72,39,88,74,60,75,53,92,54,103,66,74,68,77,136

Mean predicted aligned error: 18.27 Å

Radius of gyration: 34.59 Å; Cα contacts (8 Å, |Δi|>4): 823; chains: 1; bounding box: 78×75×92 Å